Protein 6KVH (pdb70)

Secondary structure (DSSP, 8-state):
-EEEESSHHHHHHHGGG-SEEEEES-EEPTT--EEE-SPPTT-EEEEESEEEE----S---SEEE-EES-EEEEPTT-EEE--GGGT--S-GGGSSS-----EEEESEESEEEES-EEES-SS--EEEE-EEEEEES-EEE-TTHHHHT--S--SEEE-S-EEEEEES-EEE-SS-SEEESSEEEEEEES-EEESSS-EEEEEESSSS--EEEEEEEEEEEEESSSEEEEEEEETT---EEEEEEEEEEEEEEESSEEEEEEEEE-SS---SS--SSS-EEEE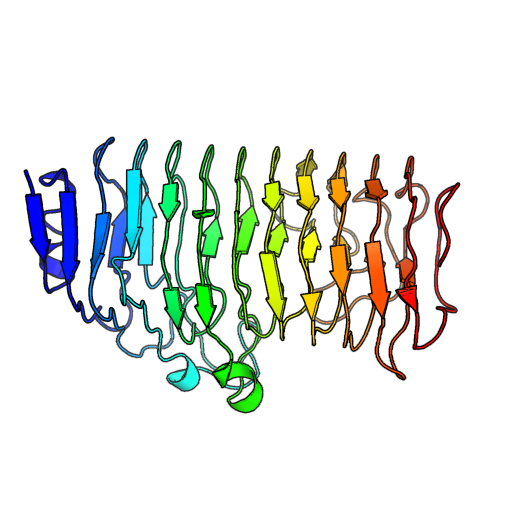EEEEEEEEE-TTSEEEEEE--TT-EEEEEEEEEEEESSB--S--BSPPTT---

B-factor: mean 20.12, std 10.07, range [12.17, 110.46]

Nearest PDB structures (foldseek):
  6kvh-assembly1_A  TM=1.003E+00  e=6.396E-57  Evansstolkia leycettana
  6kve-assembly1_A  TM=1.003E+00  e=1.594E-55  Evansstolkia leycettana
  7e56-assembly1_A  TM=1.003E+00  e=2.019E-55  Evansstolkia leycettana
  1czf-assembly1_A  TM=9.906E-01  e=2.151E-41  Aspergillus niger
  1nhc-assembly6_F  TM=9.957E-01  e=4.878E-40  Aspergillus niger

Structure (mmCIF, N/CA/C/O backbone):
data_6KVH
#
_entry.id   6KVH
#
_cell.length_a   44.361
_cell.length_b   68.562
_cell.length_c   88.276
_cell.angle_alpha   90.000
_cell.angle_beta   90.000
_cell.angle_gamma   90.000
#
_symmetry.space_group_name_H-M   'P 21 21 21'
#
loop_
_entity.id
_entity.type
_entity.pdbx_description
1 polymer endo-polygalacturonase
2 non-polymer 2-acetamido-2-deoxy-beta-D-glucopyranose
3 non-polymer alpha-D-mannopyranose
4 water water
#
loop_
_atom_site.group_PDB
_atom_site.id
_atom_site.type_symbol
_atom_site.label_atom_id
_atom_site.label_alt_id
_atom_site.label_comp_id
_atom_site.label_asym_id
_atom_site.label_entity_id
_atom_site.label_seq_id
_atom_site.pdbx_PDB_ins_code
_atom_site.Cartn_x
_atom_site.Cartn_y
_atom_site.Cartn_z
_atom_site.occupancy
_atom_site.B_iso_or_equiv
_atom_site.auth_seq_id
_atom_site.auth_comp_id
_atom_site.auth_asym_id
_atom_site.auth_atom_id
_atom_site.pdbx_PDB_model_num
ATOM 1 N N . ALA A 1 9 ? 28.43289 -10.95982 91.08512 1.000 35.23895 30 ALA A N 1
ATOM 2 C CA . ALA A 1 9 ? 28.98277 -12.30433 90.95030 1.000 34.11585 30 ALA A CA 1
ATOM 3 C C . ALA A 1 9 ? 30.48575 -12.32899 91.21954 1.000 31.99749 30 ALA A C 1
ATOM 4 O O . ALA A 1 9 ? 31.17943 -11.32155 91.05233 1.000 31.49882 30 ALA A O 1
ATOM 6 N N . SER A 1 10 ? 30.98207 -13.48916 91.63813 1.000 31.35175 31 SER A N 1
ATOM 7 C CA . SER A 1 10 ? 32.39455 -13.67765 91.93743 1.000 31.03060 31 SER A CA 1
ATOM 8 C C . SER A 1 10 ? 33.09345 -14.30482 90.73897 1.000 28.66784 31 SER A C 1
ATOM 9 O O . SER A 1 10 ? 32.55835 -15.21632 90.10065 1.000 29.61191 31 SER A O 1
ATOM 12 N N . CYS A 1 11 ? 34.29166 -13.81154 90.43565 1.000 25.05954 32 CYS A N 1
ATOM 13 C CA . CYS A 1 11 ? 35.06084 -14.30132 89.30169 1.000 23.83640 32 CYS A CA 1
ATOM 14 C C . CYS A 1 11 ? 36.51508 -14.44977 89.71774 1.000 21.91435 32 CYS A C 1
ATOM 15 O O . CYS A 1 11 ? 37.06588 -13.57270 90.38673 1.000 21.95337 32 CYS A O 1
ATOM 18 N N . THR A 1 12 ? 37.13405 -15.55391 89.30924 1.000 20.33802 33 THR A N 1
ATOM 19 C CA . THR A 1 12 ? 38.54680 -15.80073 89.55985 1.000 19.85408 33 THR A CA 1
ATOM 20 C C . THR A 1 12 ? 39.26716 -15.90279 88.22586 1.000 19.82455 33 THR A C 1
ATOM 21 O O . THR A 1 12 ? 38.83991 -16.64665 87.33859 1.000 22.13166 33 THR A O 1
ATOM 25 N N . PHE A 1 13 ? 40.35737 -15.16471 88.08900 1.000 17.47973 34 PHE A N 1
ATOM 26 C CA . PHE A 1 13 ? 41.10050 -15.09475 86.84385 1.000 16.96976 34 PHE A CA 1
ATOM 27 C C . PHE A 1 13 ? 42.53749 -15.51648 87.07406 1.000 17.88837 34 PHE A C 1
ATOM 28 O O . PHE A 1 13 ? 43.15690 -15.13208 88.06888 1.000 18.39418 34 PHE A O 1
ATOM 36 N N . THR A 1 14 ? 43.06044 -16.30538 86.13910 1.000 18.60068 35 THR A N 1
ATOM 37 C CA . THR A 1 14 ? 44.46866 -16.67300 86.12712 1.000 19.89254 35 THR A CA 1
ATOM 38 C C . THR A 1 14 ? 45.22374 -16.04071 84.96266 1.000 19.52743 35 THR A C 1
ATOM 39 O O . THR A 1 14 ? 46.40140 -16.35261 84.75585 1.000 20.10310 35 THR A O 1
ATOM 43 N N . ASP A 1 15 ? 44.57784 -15.15884 84.19904 1.000 18.21891 36 ASP A N 1
ATOM 44 C CA . ASP A 1 15 ? 45.25765 -14.40608 83.15632 1.000 18.87214 36 ASP A CA 1
ATOM 45 C C . ASP A 1 15 ? 44.67713 -12.99950 83.07958 1.000 17.69725 36 ASP A C 1
ATOM 46 O O . ASP A 1 15 ? 43.49992 -12.77204 83.37707 1.000 18.24502 36 ASP A O 1
ATOM 51 N N . ALA A 1 16 ? 45.52964 -12.05569 82.68208 1.000 17.41190 37 ALA A N 1
ATOM 52 C CA . ALA A 1 16 ? 45.14958 -10.64812 82.68462 1.000 17.95432 37 ALA A CA 1
ATOM 53 C C . ALA A 1 16 ? 44.07912 -10.34096 81.64510 1.000 17.21802 37 ALA A C 1
ATOM 54 O O . ALA A 1 16 ? 43.18628 -9.52949 81.90478 1.000 17.37779 37 ALA A O 1
ATOM 56 N N . ALA A 1 17 ? 44.15157 -10.96367 80.46223 1.000 16.79247 38 ALA A N 1
ATOM 57 C CA . ALA A 1 17 ? 43.20411 -10.62221 79.40214 1.000 16.53242 38 ALA A CA 1
ATOM 58 C C . ALA A 1 17 ? 41.77179 -10.93392 79.81809 1.000 15.74916 38 ALA A C 1
ATOM 59 O O . ALA A 1 17 ? 40.85714 -10.13457 79.57799 1.000 16.61050 38 ALA A O 1
ATOM 61 N N . SER A 1 18 ? 41.55979 -12.08622 80.45835 1.000 16.34904 39 SER A N 1
ATOM 62 C CA . SER A 1 18 ? 40.22055 -12.43634 80.91919 1.000 16.99048 39 SER A CA 1
ATOM 63 C C . SER A 1 18 ? 39.73853 -11.47586 81.99928 1.000 16.79756 39 SER A C 1
ATOM 64 O O . SER A 1 18 ? 38.57791 -11.04822 81.98990 1.000 17.34957 39 SER A O 1
ATOM 67 N N . ALA A 1 19 ? 40.61571 -11.12970 82.94383 1.000 16.38374 40 ALA A N 1
ATOM 68 C CA . ALA A 1 19 ? 40.23172 -10.19778 83.99947 1.000 16.93990 40 ALA A CA 1
ATOM 69 C C . ALA A 1 19 ? 39.82205 -8.85083 83.41759 1.000 17.14715 40 ALA A C 1
ATOM 70 O O . ALA A 1 19 ? 38.81486 -8.26524 83.82870 1.000 17.74223 40 ALA A O 1
ATOM 72 N N A MET A 1 20 ? 40.58407 -8.35272 82.44125 0.483 16.83531 41 MET A N 1
ATOM 73 N N B MET A 1 20 ? 40.58686 -8.34498 82.45254 0.517 16.77510 41 MET A N 1
ATOM 74 C CA A MET A 1 20 ? 40.29465 -7.04212 81.87011 0.483 17.91389 41 MET A CA 1
ATOM 75 C CA B MET A 1 20 ? 40.26633 -7.04325 81.88062 0.517 17.87043 41 MET A CA 1
ATOM 76 C C A MET A 1 20 ? 39.02726 -7.05356 81.02301 0.483 18.17252 41 MET A C 1
ATOM 77 C C B MET A 1 20 ? 38.96748 -7.08447 81.09203 0.517 18.09586 41 MET A C 1
ATOM 78 O O A MET A 1 20 ? 38.32075 -6.04106 80.95586 0.483 19.09090 41 MET A O 1
ATOM 79 O O B MET A 1 20 ? 38.18167 -6.13026 81.13050 0.517 19.36781 41 MET A O 1
ATOM 88 N N . ALA A 1 21 ? 38.72770 -8.17607 80.36509 1.000 17.68354 42 ALA A N 1
ATOM 89 C CA . ALA A 1 21 ? 37.51404 -8.26146 79.56323 1.000 18.39163 42 ALA A CA 1
ATOM 90 C C . ALA A 1 21 ? 36.26660 -8.32396 80.43209 1.000 18.28962 42 ALA A C 1
ATOM 91 O O . ALA A 1 21 ? 35.20638 -7.84498 80.01912 1.000 19.93283 42 ALA A O 1
ATOM 93 N N . SER A 1 22 ? 36.36816 -8.89698 81.63200 1.000 17.69733 43 SER A N 1
ATOM 94 C CA . SER A 1 22 ? 35.19522 -9.21513 82.43472 1.000 18.98482 43 SER A CA 1
ATOM 95 C C . SER A 1 22 ? 35.09425 -8.41183 83.72540 1.000 19.14315 43 SER A C 1
ATOM 96 O O . SER A 1 22 ? 34.15840 -8.62853 84.50019 1.000 20.14679 43 SER A O 1
ATOM 99 N N . LYS A 1 23 ? 35.99864 -7.45962 83.95655 1.000 17.42253 44 LYS A N 1
ATOM 100 C CA . LYS A 1 23 ? 36.06668 -6.81779 85.26773 1.000 17.64322 44 LYS A CA 1
ATOM 101 C C . LYS A 1 23 ? 34.76779 -6.10763 85.64541 1.000 18.75413 44 LYS A C 1
ATOM 102 O O . LYS A 1 23 ? 34.35991 -6.14436 86.81165 1.000 20.43873 44 LYS A O 1
ATOM 108 N N . THR A 1 24 ? 34.10246 -5.44881 84.69313 1.000 18.61414 45 THR A N 1
ATOM 109 C CA . THR A 1 24 ? 32.89576 -4.72380 85.08052 1.000 21.50273 45 THR A CA 1
ATOM 110 C C . THR A 1 24 ? 31.70162 -5.63827 85.31951 1.000 23.54461 45 THR A C 1
ATOM 111 O O . THR A 1 24 ? 30.70116 -5.18184 85.88239 1.000 26.68009 45 THR A O 1
ATOM 115 N N . ALA A 1 25 ? 31.78285 -6.90696 84.92622 1.000 23.25811 46 ALA A N 1
ATOM 116 C CA . ALA A 1 25 ? 30.70636 -7.86475 85.14580 1.000 24.18907 46 ALA A CA 1
ATOM 117 C C . ALA A 1 25 ? 30.85649 -8.64363 86.44745 1.000 24.16544 46 ALA A C 1
ATOM 118 O O . ALA A 1 25 ? 30.03187 -9.51797 86.73299 1.000 26.10610 46 ALA A O 1
ATOM 120 N N . CYS A 1 26 ? 31.87641 -8.34721 87.24174 1.000 22.13355 47 CYS A N 1
ATOM 121 C CA . CYS A 1 26 ? 32.16554 -9.06739 88.47183 1.000 21.97216 47 CYS A CA 1
ATOM 122 C C . CYS A 1 26 ? 32.16813 -8.08791 89.63073 1.000 21.32736 47 CYS A C 1
ATOM 123 O O . CYS A 1 26 ? 32.74760 -7.00287 89.52992 1.000 24.41979 47 CYS A O 1
ATOM 126 N N . SER A 1 27 ? 31.53064 -8.47505 90.73323 1.000 17.88091 48 SER A N 1
ATOM 127 C CA . SER A 1 27 ? 31.56956 -7.65677 91.93644 1.000 17.28094 48 SER A CA 1
ATOM 128 C C . SER A 1 27 ? 32.64821 -8.09648 92.91604 1.000 16.25957 48 SER A C 1
ATOM 129 O O . SER A 1 27 ? 33.01680 -7.31818 93.80212 1.000 16.74914 48 SER A O 1
ATOM 132 N N . THR A 1 28 ? 33.15785 -9.31956 92.77898 1.000 16.48516 49 THR A N 1
ATOM 133 C CA . THR A 1 28 ? 34.37146 -9.75027 93.45930 1.000 17.28510 49 THR A CA 1
ATOM 134 C C . THR A 1 28 ? 35.28686 -10.34397 92.40330 1.000 16.31861 49 THR A C 1
ATOM 135 O O . THR A 1 28 ? 34.87619 -11.23308 91.64915 1.000 18.46822 49 THR A O 1
ATOM 139 N N . ILE A 1 29 ? 36.50500 -9.82270 92.32365 1.000 15.70092 50 ILE A N 1
ATOM 140 C CA . ILE A 1 29 ? 37.48341 -10.21856 91.32153 1.000 15.77752 50 ILE A CA 1
ATOM 141 C C . ILE A 1 29 ? 38.67773 -10.77993 92.06910 1.000 16.07925 50 ILE A C 1
ATOM 142 O O . ILE A 1 29 ? 39.32014 -10.05596 92.83694 1.000 16.84457 50 ILE A O 1
ATOM 147 N N . THR A 1 30 ? 38.98404 -12.05323 91.84452 1.000 15.88071 51 THR A N 1
ATOM 148 C CA . THR A 1 30 ? 40.16598 -12.67672 92.42067 1.000 16.25193 51 THR A CA 1
ATOM 149 C C . THR A 1 30 ? 41.19496 -12.88750 91.31979 1.000 16.05358 51 THR A C 1
ATOM 150 O O . THR A 1 30 ? 40.87471 -13.45288 90.26695 1.000 17.11203 51 THR A O 1
ATOM 154 N N . LEU A 1 31 ? 42.41503 -12.40570 91.55641 1.000 15.90364 52 LEU A N 1
ATOM 155 C CA . LEU A 1 31 ? 43.50215 -12.44383 90.58200 1.000 16.13105 52 LEU A CA 1
ATOM 156 C C . LEU A 1 31 ? 44.53490 -13.42522 91.11606 1.000 15.70216 52 LEU A C 1
ATOM 157 O O . LEU A 1 31 ? 45.27338 -13.10432 92.05042 1.000 16.25324 52 LEU A O 1
ATOM 162 N N . ASN A 1 32 ? 44.58797 -14.62101 90.53427 1.000 16.85229 53 ASN A N 1
ATOM 163 C CA . ASN A 1 32 ? 45.37865 -15.71648 91.08558 1.000 18.35097 53 ASN A CA 1
ATOM 164 C C . ASN A 1 32 ? 46.58390 -16.01886 90.19902 1.000 16.76817 53 ASN A C 1
ATOM 165 O O . ASN A 1 32 ? 46.43537 -16.54513 89.08790 1.000 17.15516 53 ASN A O 1
ATOM 170 N N . ASN A 1 33 ? 47.77801 -15.71296 90.70819 1.000 17.34323 54 ASN A N 1
ATOM 171 C CA . ASN A 1 33 ? 49.03016 -16.10763 90.06130 1.000 16.86961 54 ASN A CA 1
ATOM 172 C C . ASN A 1 33 ? 49.14279 -15.58184 88.63233 1.000 16.93149 54 ASN A C 1
ATOM 173 O O . ASN A 1 33 ? 49.66340 -16.26446 87.75090 1.000 19.41801 54 ASN A O 1
ATOM 178 N N . ILE A 1 34 ? 48.67491 -14.36242 88.38995 1.000 15.94905 55 ILE A N 1
ATOM 179 C CA . ILE A 1 34 ? 48.65215 -13.83856 87.02849 1.000 15.91646 55 ILE A CA 1
ATOM 180 C C . ILE A 1 34 ? 50.05092 -13.41635 86.59981 1.000 16.25257 55 ILE A C 1
ATOM 181 O O . ILE A 1 34 ? 50.75616 -12.71377 87.33387 1.000 16.33012 55 ILE A O 1
ATOM 186 N N . ALA A 1 35 ? 50.44588 -13.84087 85.39762 1.000 15.92478 56 ALA A N 1
ATOM 187 C CA . ALA A 1 35 ? 51.64050 -13.34517 84.71863 1.000 16.75032 56 ALA A CA 1
ATOM 188 C C . ALA A 1 35 ? 51.19653 -12.25036 83.75179 1.000 16.32987 56 ALA A C 1
ATOM 189 O O . ALA A 1 35 ? 50.55444 -12.53573 82.73506 1.000 17.85764 56 ALA A O 1
ATOM 191 N N . VAL A 1 36 ? 51.52333 -11.00491 84.07165 1.000 15.06491 57 VAL A N 1
ATOM 192 C CA . VAL A 1 36 ? 51.05695 -9.86134 83.28559 1.000 14.92288 57 VAL A CA 1
ATOM 193 C C . VAL A 1 36 ? 51.97679 -9.68517 82.07852 1.000 15.58312 57 VAL A C 1
ATOM 194 O O . VAL A 1 36 ? 53.20363 -9.61471 82.25024 1.000 16.48524 57 VAL A O 1
ATOM 198 N N . PRO A 1 37 ? 51.44240 -9.62007 80.85799 1.000 15.20844 58 PRO A N 1
ATOM 199 C CA . PRO A 1 37 ? 52.31411 -9.53985 79.67786 1.000 15.65872 58 PRO A CA 1
ATOM 200 C C . PRO A 1 37 ? 53.25538 -8.34319 79.72370 1.000 15.67005 58 PRO A C 1
ATOM 201 O O . PRO A 1 37 ? 52.89103 -7.25026 80.16359 1.000 15.17086 58 PRO A O 1
ATOM 205 N N . ALA A 1 38 ? 54.47258 -8.56288 79.23026 1.000 15.73178 59 ALA A N 1
ATOM 206 C CA . ALA A 1 38 ? 55.48377 -7.51737 79.16094 1.000 15.95846 59 ALA A CA 1
ATOM 207 C C . ALA A 1 38 ? 54.94541 -6.28077 78.45934 1.000 16.18270 59 ALA A C 1
ATOM 208 O O . ALA A 1 38 ? 54.27549 -6.36938 77.42592 1.000 16.43667 59 ALA A O 1
ATOM 210 N N . GLY A 1 39 ? 55.25402 -5.11633 79.02544 1.000 15.68925 60 GLY A N 1
ATOM 211 C CA . GLY A 1 39 ? 54.87878 -3.86753 78.40403 1.000 16.27815 60 GLY A CA 1
ATOM 212 C C . GLY A 1 39 ? 53.42097 -3.50892 78.53719 1.000 16.49850 60 GLY A C 1
ATOM 213 O O . GLY A 1 39 ? 52.97891 -2.56144 77.88008 1.000 18.50111 60 GLY A O 1
ATOM 214 N N . THR A 1 40 ? 52.65524 -4.23596 79.35294 1.000 15.94006 61 THR A N 1
ATOM 215 C CA . THR A 1 40 ? 51.24059 -3.95329 79.54258 1.000 15.83704 61 THR A CA 1
ATOM 216 C C . THR A 1 40 ? 50.92006 -3.72938 81.01325 1.000 14.71432 61 THR A C 1
ATOM 217 O O . THR A 1 40 ? 51.61338 -4.20904 81.91580 1.000 14.95862 61 THR A O 1
ATOM 221 N N . THR A 1 41 ? 49.84456 -2.98202 81.23062 1.000 14.74654 62 THR A N 1
ATOM 222 C CA . THR A 1 41 ? 49.29103 -2.74866 82.55248 1.000 14.77338 62 THR A CA 1
ATOM 223 C C . THR A 1 41 ? 48.26700 -3.82795 82.86730 1.000 14.75002 62 THR A C 1
ATOM 224 O O . THR A 1 41 ? 47.42536 -4.16350 82.02593 1.000 15.22288 62 THR A O 1
ATOM 228 N N . LEU A 1 42 ? 48.33557 -4.36756 84.08734 1.000 14.06545 63 LEU A N 1
ATOM 229 C CA . LEU A 1 42 ? 47.20168 -5.09972 84.63299 1.000 14.68646 63 LEU A CA 1
ATOM 230 C C . LEU A 1 42 ? 46.13178 -4.05945 84.93639 1.000 14.45956 63 LEU A C 1
ATOM 231 O O . LEU A 1 42 ? 46.14124 -3.42228 86.00124 1.000 14.60346 63 LEU A O 1
ATOM 236 N N . ASP A 1 43 ? 45.24521 -3.83715 83.97063 1.000 15.09780 64 ASP A N 1
ATOM 237 C CA . ASP A 1 43 ? 44.37828 -2.66158 83.94542 1.000 15.85904 64 ASP A CA 1
ATOM 238 C C . ASP A 1 43 ? 43.04965 -3.00259 84.60062 1.000 15.01941 64 ASP A C 1
ATOM 239 O O . ASP A 1 43 ? 42.14909 -3.56651 83.96894 1.000 16.42910 64 ASP A O 1
ATOM 244 N N . LEU A 1 44 ? 42.93612 -2.64024 85.87171 1.000 14.72767 65 LEU A N 1
ATOM 245 C CA . LEU A 1 44 ? 41.71783 -2.78447 86.65332 1.000 15.75559 65 LEU A CA 1
ATOM 246 C C . LEU A 1 44 ? 41.10634 -1.41424 86.92687 1.000 15.23666 65 LEU A C 1
ATOM 247 O O . LEU A 1 44 ? 40.55586 -1.15729 87.99908 1.000 14.97578 65 LEU A O 1
ATOM 252 N N . THR A 1 45 ? 41.22578 -0.50851 85.95839 1.000 15.08305 66 THR A N 1
ATOM 253 C CA . THR A 1 45 ? 40.55213 0.77267 86.06678 1.000 15.38228 66 THR A CA 1
ATOM 254 C C . THR A 1 45 ? 39.09839 0.63642 85.63514 1.000 14.84786 66 THR A C 1
ATOM 255 O O . THR A 1 45 ? 38.70808 -0.31148 84.94802 1.000 15.07054 66 THR A O 1
ATOM 259 N N . GLY A 1 46 ? 38.28974 1.60649 86.04508 1.000 15.29353 67 GLY A N 1
ATOM 260 C CA . GLY A 1 46 ? 36.91198 1.63957 85.60001 1.000 15.19561 67 GLY A CA 1
ATOM 261 C C . GLY A 1 46 ? 36.02792 0.59840 86.23709 1.000 15.11225 67 GLY A C 1
ATOM 262 O O . GLY A 1 46 ? 35.03597 0.18494 85.62967 1.000 16.76710 67 GLY A O 1
ATOM 263 N N . LEU A 1 47 ? 36.35064 0.16546 87.45246 1.000 15.26778 68 LEU A N 1
ATOM 264 C CA . LEU A 1 47 ? 35.54990 -0.85862 88.10600 1.000 15.30361 68 LEU A CA 1
ATOM 265 C C . LEU A 1 47 ? 34.18989 -0.30477 88.50860 1.000 16.32102 68 LEU A C 1
ATOM 266 O O . LEU A 1 47 ? 34.02155 0.89244 88.75037 1.000 17.19106 68 LEU A O 1
ATOM 271 N N . THR A 1 48 ? 33.21351 -1.19724 88.58255 1.000 16.10002 69 THR A N 1
ATOM 272 C CA . THR A 1 48 ? 31.90137 -0.82459 89.08828 1.000 16.44253 69 THR A CA 1
ATOM 273 C C . THR A 1 48 ? 31.98544 -0.56258 90.58409 1.000 15.94382 69 THR A C 1
ATOM 274 O O . THR A 1 48 ? 32.64689 -1.29760 91.32368 1.000 15.77666 69 THR A O 1
ATOM 278 N N A SER A 1 49 ? 31.31903 0.49604 91.02900 0.616 16.64394 70 SER A N 1
ATOM 279 N N B SER A 1 49 ? 31.31542 0.49844 91.03235 0.384 16.30739 70 SER A N 1
ATOM 280 C CA A SER A 1 49 ? 31.38246 0.86596 92.43219 0.616 17.11821 70 SER A CA 1
ATOM 281 C CA B SER A 1 49 ? 31.36489 0.86730 92.43935 0.384 16.56312 70 SER A CA 1
ATOM 282 C C A SER A 1 49 ? 30.95483 -0.30259 93.31112 0.616 16.89516 70 SER A C 1
ATOM 283 C C B SER A 1 49 ? 30.95180 -0.30877 93.31344 0.384 16.61177 70 SER A C 1
ATOM 284 O O A SER A 1 49 ? 30.00048 -1.02045 93.00060 0.616 17.28999 70 SER A O 1
ATOM 285 O O B SER A 1 49 ? 29.99776 -1.02837 93.00705 0.384 16.98906 70 SER A O 1
ATOM 290 N N . GLY A 1 50 ? 31.69490 -0.51423 94.39854 1.000 16.56074 71 GLY A N 1
ATOM 291 C CA . GLY A 1 50 ? 31.43513 -1.60468 95.31251 1.000 16.26560 71 GLY A CA 1
ATOM 292 C C . GLY A 1 50 ? 32.29908 -2.83353 95.10572 1.000 15.66033 71 GLY A C 1
ATOM 293 O O . GLY A 1 50 ? 32.29777 -3.72042 95.96989 1.000 16.69482 71 GLY A O 1
ATOM 294 N N . THR A 1 51 ? 33.03522 -2.90864 93.99680 1.000 15.04016 72 THR A N 1
ATOM 295 C CA . THR A 1 51 ? 33.78813 -4.10841 93.65362 1.000 15.05770 72 THR A CA 1
ATOM 296 C C . THR A 1 51 ? 34.92292 -4.36086 94.63945 1.000 14.56926 72 THR A C 1
ATOM 297 O O . THR A 1 51 ? 35.58556 -3.43176 95.10852 1.000 15.30434 72 THR A O 1
ATOM 301 N N . ARG A 1 52 ? 35.14252 -5.63659 94.94534 1.000 14.71877 73 ARG A N 1
ATOM 302 C CA A ARG A 1 52 ? 36.26234 -6.08286 95.76027 0.598 14.96496 73 ARG A CA 1
ATOM 303 C CA B ARG A 1 52 ? 36.25724 -6.09052 95.76316 0.402 14.90071 73 ARG A CA 1
ATOM 304 C C . ARG A 1 52 ? 37.24818 -6.81540 94.86147 1.000 14.78521 73 ARG A C 1
ATOM 305 O O . ARG A 1 52 ? 36.84680 -7.64685 94.04276 1.000 15.99598 73 ARG A O 1
ATOM 320 N N . VAL A 1 53 ? 38.53056 -6.48682 94.99883 1.000 14.49660 74 VAL A N 1
ATOM 321 C CA . VAL A 1 53 ? 39.60965 -7.07442 94.20859 1.000 14.52775 74 VAL A CA 1
ATOM 322 C C . VAL A 1 53 ? 40.57128 -7.76368 95.16827 1.000 14.26925 74 VAL A C 1
ATOM 323 O O . VAL A 1 53 ? 41.04633 -7.13687 96.12124 1.000 15.48023 74 VAL A O 1
ATOM 327 N N . ILE A 1 54 ? 40.85133 -9.04679 94.92972 1.000 14.43477 75 ILE A N 1
ATOM 328 C CA . ILE A 1 54 ? 41.72000 -9.84466 95.79543 1.000 14.50243 75 ILE A CA 1
ATOM 329 C C . ILE A 1 54 ? 42.89180 -10.35599 94.97000 1.000 14.48680 75 ILE A C 1
ATOM 330 O O . ILE A 1 54 ? 42.69183 -11.05367 93.96892 1.000 15.54130 75 ILE A O 1
ATOM 335 N N . PHE A 1 55 ? 44.10880 -10.02351 95.39342 1.000 13.92473 76 PHE A N 1
ATOM 336 C CA . PHE A 1 55 ? 45.31772 -10.59098 94.81147 1.000 14.47719 76 PHE A CA 1
ATOM 337 C C . PHE A 1 55 ? 45.70295 -11.83855 95.59269 1.000 14.44814 76 PHE A C 1
ATOM 338 O O . PHE A 1 55 ? 45.83360 -11.79502 96.82068 1.000 15.65636 76 PHE A O 1
ATOM 346 N N . GLU A 1 56 ? 45.88915 -12.94204 94.87443 1.000 14.98687 77 GLU A N 1
ATOM 347 C CA . GLU A 1 56 ? 46.26650 -14.22021 95.45700 1.000 16.55474 77 GLU A CA 1
ATOM 348 C C . GLU A 1 56 ? 47.53070 -14.72698 94.78207 1.000 15.41658 77 GLU A C 1
ATOM 349 O O . GLU A 1 56 ? 47.77945 -14.44344 93.60677 1.000 15.66127 77 GLU A O 1
ATOM 355 N N . GLY A 1 57 ? 48.31652 -15.49779 95.52832 1.000 15.92912 78 GLY A N 1
ATOM 356 C CA . GLY A 1 57 ? 49.51666 -16.05850 94.94293 1.000 15.69083 78 GLY A CA 1
ATOM 357 C C . GLY A 1 57 ? 50.52142 -14.97775 94.59684 1.000 15.41174 78 GLY A C 1
ATOM 358 O O . GLY A 1 57 ? 50.61603 -13.93177 95.25088 1.000 16.02082 78 GLY A O 1
ATOM 359 N N . THR A 1 58 ? 51.28600 -15.23262 93.54007 1.000 15.54358 79 THR A N 1
ATOM 360 C CA . THR A 1 58 ? 52.33866 -14.33022 93.09557 1.000 16.26808 79 THR A CA 1
ATOM 361 C C . THR A 1 58 ? 51.96235 -13.76820 91.73147 1.000 15.43717 79 THR A C 1
ATOM 362 O O . THR A 1 58 ? 51.81402 -14.52298 90.76248 1.000 16.37430 79 THR A O 1
ATOM 366 N N . THR A 1 59 ? 51.79141 -12.45171 91.66578 1.000 14.71409 80 THR A N 1
ATOM 367 C CA . THR A 1 59 ? 51.59949 -11.75887 90.39997 1.000 14.51480 80 THR A CA 1
ATOM 368 C C . THR A 1 59 ? 52.97751 -11.39933 89.86337 1.000 14.57625 80 THR A C 1
ATOM 369 O O . THR A 1 59 ? 53.81624 -10.88053 90.60536 1.000 15.29746 80 THR A O 1
ATOM 373 N N . THR A 1 60 ? 53.22226 -11.70175 88.59074 1.000 14.21712 81 THR A N 1
ATOM 374 C CA . THR A 1 60 ? 54.50492 -11.40578 87.96379 1.000 14.78079 81 THR A CA 1
ATOM 375 C C . THR A 1 60 ? 54.26882 -10.58896 86.69998 1.000 14.11772 81 THR A C 1
ATOM 376 O O . THR A 1 60 ? 53.13349 -10.41950 86.25095 1.000 14.76057 81 THR A O 1
ATOM 380 N N . PHE A 1 61 ? 55.36218 -10.09339 86.11901 1.000 14.10335 82 PHE A N 1
ATOM 381 C CA . PHE A 1 61 ? 55.29323 -9.14323 85.01522 1.000 13.84895 82 PHE A CA 1
ATOM 382 C C . PHE A 1 61 ? 56.40332 -9.43063 84.01995 1.000 14.43002 82 PHE A C 1
ATOM 383 O O . PHE A 1 61 ? 57.55084 -9.66567 84.41249 1.000 15.37307 82 PHE A O 1
ATOM 391 N N . GLY A 1 62 ? 56.06437 -9.39704 82.73400 1.000 15.21789 83 GLY A N 1
ATOM 392 C CA . GLY A 1 62 ? 57.06652 -9.60113 81.70828 1.000 15.12134 83 GLY A CA 1
ATOM 393 C C . GLY A 1 62 ? 58.03749 -8.43965 81.60727 1.000 15.49722 83 GLY A C 1
ATOM 394 O O . GLY A 1 62 ? 57.75670 -7.31378 82.00828 1.000 15.44509 83 GLY A O 1
ATOM 395 N N . TYR A 1 63 ? 59.20743 -8.71423 81.04040 1.000 15.50290 84 TYR A N 1
ATOM 396 C CA . TYR A 1 63 ? 60.25274 -7.70485 80.94563 1.000 15.45171 84 TYR A CA 1
ATOM 397 C C . TYR A 1 63 ? 60.12119 -6.86351 79.68068 1.000 16.07409 84 TYR A C 1
ATOM 398 O O . TYR A 1 63 ? 60.04863 -7.39947 78.56981 1.000 17.46451 84 TYR A O 1
ATOM 407 N N . GLN A 1 64 ? 60.14108 -5.54430 79.85280 1.000 16.23928 85 GLN A N 1
ATOM 408 C CA . GLN A 1 64 ? 60.19740 -4.59993 78.74769 1.000 16.58385 85 GLN A CA 1
ATOM 409 C C . GLN A 1 64 ? 60.62071 -3.25927 79.31900 1.000 15.57864 85 GLN A C 1
ATOM 410 O O . GLN A 1 64 ? 60.27661 -2.92975 80.45569 1.000 15.09198 85 GLN A O 1
ATOM 416 N N . GLU A 1 65 ? 61.37116 -2.49078 78.53408 1.000 16.57798 86 GLU A N 1
ATOM 417 C CA . GLU A 1 65 ? 61.71265 -1.12858 78.93044 1.000 16.67056 86 GLU A CA 1
ATOM 418 C C . GLU A 1 65 ? 60.54267 -0.22603 78.56582 1.000 16.39491 86 GLU A C 1
ATOM 419 O O . GLU A 1 65 ? 60.29510 0.02894 77.38241 1.000 19.61707 86 GLU A O 1
ATOM 425 N N . TRP A 1 66 ? 59.81438 0.24120 79.57310 1.000 15.37443 87 TRP A N 1
ATOM 426 C CA . TRP A 1 66 ? 58.67707 1.12975 79.37398 1.000 15.35814 87 TRP A CA 1
ATOM 427 C C . TRP A 1 66 ? 58.37841 1.78178 80.71580 1.000 14.96674 87 TRP A C 1
ATOM 428 O O . TRP A 1 66 ? 58.94557 1.40924 81.74285 1.000 15.34668 87 TRP A O 1
ATOM 439 N N A SER A 1 67 ? 57.46555 2.75057 80.69730 0.848 15.67495 88 SER A N 1
ATOM 440 N N B SER A 1 67 ? 57.47005 2.75568 80.70363 0.152 15.14577 88 SER A N 1
ATOM 441 C CA A SER A 1 67 ? 57.24652 3.59996 81.85968 0.848 15.71389 88 SER A CA 1
ATOM 442 C CA B SER A 1 67 ? 57.24808 3.60383 81.86943 0.152 15.26744 88 SER A CA 1
ATOM 443 C C A SER A 1 67 ? 56.14177 3.11379 82.79439 0.848 14.67235 88 SER A C 1
ATOM 444 C C B SER A 1 67 ? 56.10124 3.14992 82.76929 0.152 14.87833 88 SER A C 1
ATOM 445 O O A SER A 1 67 ? 55.98607 3.67931 83.88455 0.848 14.82095 88 SER A O 1
ATOM 446 O O B SER A 1 67 ? 55.86296 3.78359 83.80278 0.152 14.88986 88 SER A O 1
ATOM 451 N N . GLY A 1 68 ? 55.39091 2.07963 82.41824 1.000 14.59594 89 GLY A N 1
ATOM 452 C CA . GLY A 1 68 ? 54.32726 1.57656 83.25799 1.000 14.84588 89 GLY A CA 1
ATOM 453 C C . GLY A 1 68 ? 53.04212 2.36944 83.10796 1.000 14.66527 89 GLY A C 1
ATOM 454 O O . GLY A 1 68 ? 52.90371 3.20471 82.20780 1.000 15.99777 89 GLY A O 1
ATOM 455 N N . PRO A 1 69 ? 52.07355 2.14450 84.00709 1.000 13.88133 90 PRO A N 1
ATOM 456 C CA . PRO A 1 69 ? 52.18739 1.34798 85.23292 1.000 14.30702 90 PRO A CA 1
ATOM 457 C C . PRO A 1 69 ? 52.01334 -0.14913 85.02034 1.000 13.89506 90 PRO A C 1
ATOM 458 O O . PRO A 1 69 ? 51.30257 -0.58597 84.12115 1.000 13.81289 90 PRO A O 1
ATOM 462 N N . LEU A 1 70 ? 52.62853 -0.93342 85.90525 1.000 13.52356 91 LEU A N 1
ATOM 463 C CA . LEU A 1 70 ? 52.43116 -2.38019 85.88742 1.000 13.34136 91 LEU A CA 1
ATOM 464 C C . LEU A 1 70 ? 51.01291 -2.76106 86.29681 1.000 12.95378 91 LEU A C 1
ATOM 465 O O . LEU A 1 70 ? 50.46259 -3.74151 85.78892 1.000 13.68348 91 LEU A O 1
ATOM 470 N N . VAL A 1 71 ? 50.42495 -2.01794 87.23516 1.000 12.72166 92 VAL A N 1
ATOM 471 C CA . VAL A 1 71 ? 49.09257 -2.28302 87.77122 1.000 13.20288 92 VAL A CA 1
ATOM 472 C C . VAL A 1 71 ? 48.38322 -0.94596 87.91805 1.000 12.93429 92 VAL A C 1
ATOM 473 O O . VAL A 1 71 ? 48.99560 0.04666 88.31950 1.000 12.88677 92 VAL A O 1
ATOM 477 N N . SER A 1 72 ? 47.09004 -0.91257 87.61403 1.000 12.85590 93 SER A N 1
ATOM 478 C CA . SER A 1 72 ? 46.31802 0.30619 87.81594 1.000 13.30472 93 SER A CA 1
ATOM 479 C C . SER A 1 72 ? 44.89946 -0.06380 88.21412 1.000 13.16165 93 SER A C 1
ATOM 480 O O . SER A 1 72 ? 44.29634 -0.94126 87.59371 1.000 13.79012 93 SER A O 1
ATOM 483 N N . ILE A 1 73 ? 44.37992 0.57498 89.26490 1.000 13.00310 94 ILE A N 1
ATOM 484 C CA . ILE A 1 73 ? 43.03313 0.30463 89.75764 1.000 13.60041 94 ILE A CA 1
ATOM 485 C C . ILE A 1 73 ? 42.33193 1.64218 89.95301 1.000 13.58352 94 ILE A C 1
ATOM 486 O O . ILE A 1 73 ? 42.93184 2.59168 90.46702 1.000 13.73384 94 ILE A O 1
ATOM 491 N N . SER A 1 74 ? 41.06778 1.72375 89.53799 1.000 13.60501 95 SER A N 1
ATOM 492 C CA . SER A 1 74 ? 40.30170 2.94166 89.75867 1.000 14.00856 95 SER A CA 1
ATOM 493 C C . SER A 1 74 ? 38.83314 2.58531 89.89521 1.000 13.84522 95 SER A C 1
ATOM 494 O O . SER A 1 74 ? 38.38749 1.51367 89.47017 1.000 14.79543 95 SER A O 1
ATOM 497 N N . GLY A 1 75 ? 38.08324 3.51537 90.47461 1.000 14.22962 96 GLY A N 1
ATOM 498 C CA . GLY A 1 75 ? 36.67409 3.33687 90.73527 1.000 14.74010 96 GLY A CA 1
ATOM 499 C C . GLY A 1 75 ? 36.33252 3.94647 92.07406 1.000 14.96877 96 GLY A C 1
ATOM 500 O O . GLY A 1 75 ? 37.21124 4.45742 92.77397 1.000 15.45139 96 GLY A O 1
ATOM 501 N N . THR A 1 76 ? 35.05978 3.89864 92.43861 1.000 15.49650 97 THR A N 1
ATOM 502 C CA . THR A 1 76 ? 34.58177 4.43632 93.69976 1.000 16.40764 97 THR A CA 1
ATOM 503 C C . THR A 1 76 ? 34.12697 3.27663 94.57217 1.000 15.11138 97 THR A C 1
ATOM 504 O O . THR A 1 76 ? 33.54571 2.30620 94.07747 1.000 15.49617 97 THR A O 1
ATOM 508 N N A ASP A 1 77 ? 34.40425 3.37009 95.87296 0.362 15.94767 98 ASP A N 1
ATOM 509 N N B ASP A 1 77 ? 34.41584 3.36878 95.86715 0.638 14.98344 98 ASP A N 1
ATOM 510 C CA A ASP A 1 77 ? 33.99178 2.34334 96.83349 0.362 16.96415 98 ASP A CA 1
ATOM 511 C CA B ASP A 1 77 ? 33.99703 2.34369 96.81685 0.638 15.55892 98 ASP A CA 1
ATOM 512 C C A ASP A 1 77 ? 34.56986 0.97345 96.48303 0.362 16.30113 98 ASP A C 1
ATOM 513 C C B ASP A 1 77 ? 34.55712 0.97570 96.42857 0.638 15.76851 98 ASP A C 1
ATOM 514 O O A ASP A 1 77 ? 33.87730 -0.04370 96.53803 0.362 16.57902 98 ASP A O 1
ATOM 515 O O B ASP A 1 77 ? 33.84352 -0.02659 96.38559 0.638 16.12111 98 ASP A O 1
ATOM 524 N N . ILE A 1 78 ? 35.85150 0.94843 96.12075 1.000 14.85825 99 ILE A N 1
ATOM 525 C CA . ILE A 1 78 ? 36.55433 -0.27821 95.75577 1.000 14.60174 99 ILE A CA 1
ATOM 526 C C . ILE A 1 78 ? 37.33169 -0.77319 96.96556 1.000 14.37219 99 ILE A C 1
ATOM 527 O O . ILE A 1 78 ? 37.96060 0.01460 97.67379 1.000 15.36720 99 ILE A O 1
ATOM 532 N N . THR A 1 79 ? 37.29459 -2.07462 97.21028 1.000 15.03794 100 THR A N 1
ATOM 533 C CA . THR A 1 79 ? 38.06742 -2.68740 98.28670 1.000 15.23563 100 THR A CA 1
ATOM 534 C C . THR A 1 79 ? 39.12053 -3.58525 97.64834 1.000 15.15009 100 THR A C 1
ATOM 535 O O . THR A 1 79 ? 38.77739 -4.59981 97.04009 1.000 16.36135 100 THR A O 1
ATOM 539 N N . VAL A 1 80 ? 40.39608 -3.22095 97.78010 1.000 14.66382 101 VAL A N 1
ATOM 540 C CA . VAL A 1 80 ? 41.50321 -4.00337 97.23711 1.000 14.69741 101 VAL A CA 1
ATOM 541 C C . VAL A 1 80 ? 42.20985 -4.69927 98.39047 1.000 14.26368 101 VAL A C 1
ATOM 542 O O . VAL A 1 80 ? 42.53595 -4.06362 99.40089 1.000 15.03068 101 VAL A O 1
ATOM 546 N N . GLN A 1 81 ? 42.46151 -5.99697 98.23395 1.000 13.90350 102 GLN A N 1
ATOM 547 C CA . GLN A 1 81 ? 43.05422 -6.79168 99.29533 1.000 15.39509 102 GLN A CA 1
ATOM 548 C C . GLN A 1 81 ? 44.12463 -7.71176 98.74096 1.000 15.19057 102 GLN A C 1
ATOM 549 O O . GLN A 1 81 ? 43.99408 -8.24283 97.63608 1.000 16.82159 102 GLN A O 1
ATOM 555 N N . GLY A 1 82 ? 45.17661 -7.91660 99.53451 1.000 15.06706 103 GLY A N 1
ATOM 556 C CA . GLY A 1 82 ? 46.11108 -8.98510 99.30142 1.000 15.39399 103 GLY A CA 1
ATOM 557 C C . GLY A 1 82 ? 45.77008 -10.14385 100.21702 1.000 16.29001 103 GLY A C 1
ATOM 558 O O . GLY A 1 82 ? 45.68278 -9.97643 101.43505 1.000 17.71350 103 GLY A O 1
ATOM 559 N N . ALA A 1 83 ? 45.54907 -11.30639 99.62097 1.000 16.02227 104 ALA A N 1
ATOM 560 C CA . ALA A 1 83 ? 45.33475 -12.49835 100.41745 1.000 17.40063 104 ALA A CA 1
ATOM 561 C C . ALA A 1 83 ? 46.60587 -12.84306 101.18319 1.000 17.16736 104 ALA A C 1
ATOM 562 O O . ALA A 1 83 ? 47.71071 -12.42845 100.82900 1.000 16.00096 104 ALA A O 1
ATOM 564 N N . SER A 1 84 ? 46.43962 -13.60634 102.25728 1.000 19.60177 105 SER A N 1
ATOM 565 C CA A SER A 1 84 ? 47.58310 -14.04058 103.04604 0.530 20.93672 105 SER A CA 1
ATOM 566 C CA B SER A 1 84 ? 47.58280 -14.04401 103.04699 0.296 20.35968 105 SER A CA 1
ATOM 567 C CA C SER A 1 84 ? 47.58500 -14.03833 103.04544 0.174 20.39470 105 SER A CA 1
ATOM 568 C C . SER A 1 84 ? 48.60694 -14.72739 102.15071 1.000 20.63080 105 SER A C 1
ATOM 569 O O . SER A 1 84 ? 48.26683 -15.61277 101.36156 1.000 21.99267 105 SER A O 1
ATOM 576 N N . GLY A 1 85 ? 49.86287 -14.29831 102.26432 1.000 20.45959 106 GLY A N 1
ATOM 577 C CA . GLY A 1 85 ? 50.94490 -14.86048 101.48043 1.000 20.34709 106 GLY A CA 1
ATOM 578 C C . GLY A 1 85 ? 51.05604 -14.34825 100.06094 1.000 18.41766 106 GLY A C 1
ATOM 579 O O . GLY A 1 85 ? 51.97587 -14.76034 99.34145 1.000 19.49315 106 GLY A O 1
ATOM 580 N N . SER A 1 86 ? 50.16426 -13.46258 99.63074 1.000 15.92390 107 SER A N 1
ATOM 581 C CA . SER A 1 86 ? 50.21826 -12.95898 98.26919 1.000 15.54049 107 SER A CA 1
ATOM 582 C C . SER A 1 86 ? 51.34792 -11.94945 98.10999 1.000 14.61382 107 SER A C 1
ATOM 583 O O . SER A 1 86 ? 51.74249 -11.26223 99.05863 1.000 15.30504 107 SER A O 1
ATOM 586 N N . VAL A 1 87 ? 51.86807 -11.85955 96.88797 1.000 14.23527 108 VAL A N 1
ATOM 587 C CA A VAL A 1 87 ? 52.90805 -10.89171 96.57579 0.442 14.47825 108 VAL A CA 1
ATOM 588 C CA B VAL A 1 87 ? 52.96260 -10.94810 96.55220 0.558 14.81697 108 VAL A CA 1
ATOM 589 C C . VAL A 1 87 ? 52.74735 -10.45885 95.12811 1.000 13.92177 108 VAL A C 1
ATOM 590 O O . VAL A 1 87 ? 52.35816 -11.24137 94.25390 1.000 14.89541 108 VAL A O 1
ATOM 597 N N . LEU A 1 88 ? 53.01677 -9.18345 94.88822 1.000 13.44162 109 LEU A N 1
ATOM 598 C CA . LEU A 1 88 ? 53.14916 -8.65183 93.53718 1.000 13.81135 109 LEU A CA 1
ATOM 599 C C . LEU A 1 88 ? 54.64495 -8.47189 93.33437 1.000 13.84127 109 LEU A C 1
ATOM 600 O O . LEU A 1 88 ? 55.25926 -7.59360 93.94817 1.000 14.50625 109 LEU A O 1
ATOM 605 N N . ASP A 1 89 ? 55.23811 -9.34670 92.53086 1.000 14.29613 110 ASP A N 1
ATOM 606 C CA . ASP A 1 89 ? 56.68847 -9.45384 92.41995 1.000 15.44548 110 ASP A CA 1
ATOM 607 C C . ASP A 1 89 ? 57.11550 -8.80320 91.11309 1.000 15.34789 110 ASP A C 1
ATOM 608 O O . ASP A 1 89 ? 56.91045 -9.36701 90.03503 1.000 15.80218 110 ASP A O 1
ATOM 613 N N . GLY A 1 90 ? 57.71487 -7.62208 91.21068 1.000 15.13404 111 GLY A N 1
ATOM 614 C CA . GLY A 1 90 ? 58.17668 -6.93331 90.02587 1.000 15.51918 111 GLY A CA 1
ATOM 615 C C . GLY A 1 90 ? 59.46485 -7.45980 89.43884 1.000 15.61686 111 GLY A C 1
ATOM 616 O O . GLY A 1 90 ? 59.78300 -7.11526 88.29624 1.000 16.28645 111 GLY A O 1
ATOM 617 N N . ASP A 1 91 ? 60.21171 -8.27394 90.18731 1.000 15.25198 112 ASP A N 1
ATOM 618 C CA . ASP A 1 91 ? 61.52009 -8.76665 89.75289 1.000 15.85071 112 ASP A CA 1
ATOM 619 C C . ASP A 1 91 ? 62.34228 -7.63288 89.14616 1.000 14.42811 112 ASP A C 1
ATOM 620 O O . ASP A 1 91 ? 62.86861 -7.71849 88.02776 1.000 15.07982 112 ASP A O 1
ATOM 625 N N . GLY A 1 92 ? 62.42517 -6.54042 89.91131 1.000 13.99246 113 GLY A N 1
ATOM 626 C CA . GLY A 1 92 ? 62.96618 -5.29062 89.41980 1.000 14.03389 113 GLY A CA 1
ATOM 627 C C . GLY A 1 92 ? 64.43263 -5.33779 89.07103 1.000 13.65200 113 GLY A C 1
ATOM 628 O O . GLY A 1 92 ? 64.89799 -4.47076 88.32575 1.000 13.80680 113 GLY A O 1
ATOM 629 N N . ALA A 1 93 ? 65.17150 -6.33288 89.57322 1.000 14.05298 114 ALA A N 1
ATOM 630 C CA . ALA A 1 93 ? 66.58517 -6.44473 89.22422 1.000 14.75347 114 ALA A CA 1
ATOM 631 C C . ALA A 1 93 ? 66.80007 -6.60522 87.72670 1.000 15.31362 114 ALA A C 1
ATOM 632 O O . ALA A 1 93 ? 67.89828 -6.32430 87.24147 1.000 16.32782 114 ALA A O 1
ATOM 634 N N . ARG A 1 94 ? 65.77287 -7.02551 86.98285 1.000 14.79997 115 ARG A N 1
ATOM 635 C CA . ARG A 1 94 ? 65.88448 -7.09150 85.53008 1.000 15.10781 115 ARG A CA 1
ATOM 636 C C . ARG A 1 94 ? 66.12278 -5.71931 84.91835 1.000 15.06036 115 ARG A C 1
ATOM 637 O O . ARG A 1 94 ? 66.70886 -5.61875 83.82939 1.000 16.13760 115 ARG A O 1
ATOM 645 N N . TRP A 1 95 ? 65.65369 -4.66055 85.58360 1.000 14.59106 116 TRP A N 1
ATOM 646 C CA . TRP A 1 95 ? 65.84105 -3.28966 85.13140 1.000 14.38338 116 TRP A CA 1
ATOM 647 C C . TRP A 1 95 ? 66.91975 -2.54360 85.90157 1.000 14.18844 116 TRP A C 1
ATOM 648 O O . TRP A 1 95 ? 67.56954 -1.66565 85.32790 1.000 15.61316 116 TRP A O 1
ATOM 659 N N . TRP A 1 96 ? 67.10673 -2.85204 87.18780 1.000 14.29219 117 TRP A N 1
ATOM 660 C CA . TRP A 1 96 ? 67.94117 -2.02267 88.05066 1.000 14.18492 117 TRP A CA 1
ATOM 661 C C . TRP A 1 96 ? 69.33518 -1.84772 87.47222 1.000 15.09158 117 TRP A C 1
ATOM 662 O O . TRP A 1 96 ? 69.98349 -2.81130 87.05906 1.000 16.20006 117 TRP A O 1
ATOM 673 N N . ASP A 1 97 ? 69.79330 -0.59677 87.45797 1.000 14.93852 118 ASP A N 1
ATOM 674 C CA . ASP A 1 97 ? 71.09912 -0.27627 86.89755 1.000 15.32016 118 ASP A CA 1
ATOM 675 C C . ASP A 1 97 ? 71.72079 0.88932 87.65405 1.000 14.81887 118 ASP A C 1
ATOM 676 O O . ASP A 1 97 ? 72.58979 1.58033 87.10550 1.000 15.72850 118 ASP A O 1
ATOM 681 N N . GLY A 1 98 ? 71.27608 1.13472 88.88576 1.000 14.78266 119 GLY A N 1
ATOM 682 C CA . GLY A 1 98 ? 71.75780 2.22917 89.69313 1.000 15.50267 119 GLY A CA 1
ATOM 683 C C . GLY A 1 98 ? 71.20115 3.58319 89.32900 1.000 15.05374 119 GLY A C 1
ATOM 684 O O . GLY A 1 98 ? 71.46428 4.55539 90.04509 1.000 17.00773 119 GLY A O 1
ATOM 685 N N . GLN A 1 99 ? 70.43956 3.69110 88.24528 1.000 14.78646 120 GLN A N 1
ATOM 686 C CA . GLN A 1 99 ? 70.05312 4.99349 87.73436 1.000 15.22876 120 GLN A CA 1
ATOM 687 C C . GLN A 1 99 ? 68.57496 5.29630 87.86812 1.000 14.93005 120 GLN A C 1
ATOM 688 O O . GLN A 1 99 ? 68.18846 6.45352 87.68507 1.000 15.77216 120 GLN A O 1
ATOM 694 N N . GLY A 1 100 ? 67.75225 4.30416 88.19009 1.000 14.83624 121 GLY A N 1
ATOM 695 C CA . GLY A 1 100 ? 66.35760 4.58107 88.49186 1.000 14.24750 121 GLY A CA 1
ATOM 696 C C . GLY A 1 100 ? 65.67575 5.30727 87.35657 1.000 14.27492 121 GLY A C 1
ATOM 697 O O . GLY A 1 100 ? 65.78896 4.93764 86.18097 1.000 15.10417 121 GLY A O 1
ATOM 698 N N . SER A 1 101 ? 64.94305 6.35875 87.69896 1.000 14.76346 122 SER A N 1
ATOM 699 C CA . SER A 1 101 ? 64.26268 7.15043 86.68373 1.000 16.51147 122 SER A CA 1
ATOM 700 C C . SER A 1 101 ? 65.11191 8.30078 86.14756 1.000 17.17965 122 SER A C 1
ATOM 701 O O . SER A 1 101 ? 64.60618 9.12099 85.37526 1.000 18.83510 122 SER A O 1
ATOM 704 N N . ASN A 1 102 ? 66.39771 8.34808 86.49667 1.000 16.96268 123 ASN A N 1
ATOM 705 C CA . ASN A 1 102 ? 67.29549 9.40759 86.05613 1.000 18.14749 123 ASN A CA 1
ATOM 706 C C . ASN A 1 102 ? 68.14287 9.02134 84.85429 1.000 17.82278 123 ASN A C 1
ATOM 707 O O . ASN A 1 102 ? 68.82939 9.88447 84.30250 1.000 19.03674 123 ASN A O 1
ATOM 712 N N . GLY A 1 103 ? 68.13407 7.75968 84.44628 1.000 17.55168 124 GLY A N 1
ATOM 713 C CA . GLY A 1 103 ? 68.94367 7.34585 83.32149 1.000 18.08876 124 GLY A CA 1
ATOM 714 C C . GLY A 1 103 ? 68.86835 5.84535 83.13700 1.000 16.28319 124 GLY A C 1
ATOM 715 O O . GLY A 1 103 ? 68.07331 5.15789 83.77828 1.000 16.50147 124 GLY A O 1
ATOM 716 N N . GLY A 1 104 ? 69.71642 5.35756 82.23707 1.000 16.88873 125 GLY A N 1
ATOM 717 C CA . GLY A 1 104 ? 69.76710 3.92949 81.97925 1.000 17.00702 125 GLY A CA 1
ATOM 718 C C . GLY A 1 104 ? 68.50826 3.43379 81.29686 1.000 16.27060 125 GLY A C 1
ATOM 719 O O . GLY A 1 104 ? 67.92335 4.10485 80.44115 1.000 16.88808 125 GLY A O 1
ATOM 720 N N . LYS A 1 105 ? 68.07857 2.23948 81.68898 1.000 15.93500 126 LYS A N 1
ATOM 721 C CA . LYS A 1 105 ? 66.88935 1.64344 81.10629 1.000 15.30783 126 LYS A CA 1
ATOM 722 C C . LYS A 1 105 ? 65.64670 2.42443 81.51193 1.000 15.02437 126 LYS A C 1
ATOM 723 O O . LYS A 1 105 ? 65.57182 2.98405 82.60827 1.000 15.12287 126 LYS A O 1
ATOM 729 N N . THR A 1 106 ? 64.65599 2.44588 80.62261 1.000 15.55286 127 THR A N 1
ATOM 730 C CA . THR A 1 106 ? 63.33793 2.94806 80.98938 1.000 15.07473 127 THR A CA 1
ATOM 731 C C . THR A 1 106 ? 62.63277 1.89942 81.83986 1.000 14.20607 127 THR A C 1
ATOM 732 O O . THR A 1 106 ? 62.54027 0.73251 81.44809 1.000 15.26196 127 THR A O 1
ATOM 736 N N . LYS A 1 107 ? 62.14348 2.31718 83.00620 1.000 13.49144 128 LYS A N 1
ATOM 737 C CA . LYS A 1 107 ? 61.67485 1.39059 84.02362 1.000 13.88332 128 LYS A CA 1
ATOM 738 C C . LYS A 1 107 ? 60.22887 1.69299 84.40347 1.000 13.44434 128 LYS A C 1
ATOM 739 O O . LYS A 1 107 ? 59.85904 2.86556 84.55693 1.000 14.10294 128 LYS A O 1
ATOM 745 N N . PRO A 1 108 ? 59.38921 0.66886 84.56812 1.000 13.04769 129 PRO A N 1
ATOM 746 C CA . PRO A 1 108 ? 57.95814 0.93437 84.76282 1.000 13.23889 129 PRO A CA 1
ATOM 747 C C . PRO A 1 108 ? 57.56915 1.20789 86.20591 1.000 13.21023 129 PRO A C 1
ATOM 748 O O . PRO A 1 108 ? 57.91484 0.43949 87.11314 1.000 13.45505 129 PRO A O 1
ATOM 752 N N . LYS A 1 109 ? 56.83843 2.30262 86.41984 1.000 13.45470 130 LYS A N 1
ATOM 753 C CA . LYS A 1 109 ? 56.20708 2.53600 87.71356 1.000 13.98596 130 LYS A CA 1
ATOM 754 C C . LYS A 1 109 ? 55.25345 1.38642 88.03863 1.000 13.21259 130 LYS A C 1
ATOM 755 O O . LYS A 1 109 ? 54.67899 0.76212 87.14290 1.000 13.64241 130 LYS A O 1
ATOM 761 N N . PHE A 1 110 ? 55.06525 1.11003 89.33503 1.000 12.96124 131 PHE A N 1
ATOM 762 C CA . PHE A 1 110 ? 54.40081 -0.13559 89.71431 1.000 13.39446 131 PHE A CA 1
ATOM 763 C C . PHE A 1 110 ? 52.87571 -0.04675 89.73333 1.000 13.45316 131 PHE A C 1
ATOM 764 O O . PHE A 1 110 ? 52.20436 -0.82141 89.05042 1.000 14.31404 131 PHE A O 1
ATOM 772 N N . PHE A 1 111 ? 52.31337 0.85128 90.53962 1.000 13.88315 132 PHE A N 1
ATOM 773 C CA . PHE A 1 111 ? 50.91612 0.72059 90.95246 1.000 13.75959 132 PHE A CA 1
ATOM 774 C C . PHE A 1 111 ? 50.26596 2.09687 90.94237 1.000 13.70583 132 PHE A C 1
ATOM 775 O O . PHE A 1 111 ? 50.54153 2.92519 91.82090 1.000 14.50496 132 PHE A O 1
ATOM 783 N N . TYR A 1 112 ? 49.38442 2.33631 89.97237 1.000 13.31787 133 TYR A N 1
ATOM 784 C CA . TYR A 1 112 ? 48.62231 3.57625 89.93316 1.000 13.55221 133 TYR A CA 1
ATOM 785 C C . TYR A 1 112 ? 47.33838 3.41627 90.72722 1.000 13.53707 133 TYR A C 1
ATOM 786 O O . TYR A 1 112 ? 46.55945 2.48203 90.49385 1.000 14.30365 133 TYR A O 1
ATOM 795 N N . ALA A 1 113 ? 47.12653 4.33697 91.65313 1.000 13.35761 134 ALA A N 1
ATOM 796 C CA . ALA A 1 113 ? 45.86218 4.50603 92.35783 1.000 13.89658 134 ALA A CA 1
ATOM 797 C C . ALA A 1 113 ? 45.36600 5.91078 92.04348 1.000 13.68370 134 ALA A C 1
ATOM 798 O O . ALA A 1 113 ? 45.42056 6.81589 92.88548 1.000 14.16716 134 ALA A O 1
ATOM 800 N N . HIS A 1 114 ? 44.93870 6.09740 90.79620 1.000 14.14684 135 HIS A N 1
ATOM 801 C CA . HIS A 1 114 ? 44.42606 7.36894 90.30725 1.000 13.85227 135 HIS A CA 1
ATOM 802 C C . HIS A 1 114 ? 42.91257 7.26028 90.25527 1.000 14.73560 135 HIS A C 1
ATOM 803 O O . HIS A 1 114 ? 42.37881 6.35215 89.61447 1.000 17.13932 135 HIS A O 1
ATOM 810 N N . SER A 1 115 ? 42.22742 8.16765 90.94025 1.000 15.14181 136 SER A N 1
ATOM 811 C CA . SER A 1 115 ? 40.76403 8.14007 91.00638 1.000 16.34893 136 SER A CA 1
ATOM 812 C C . SER A 1 115 ? 40.25984 6.82106 91.58710 1.000 15.09469 136 SER A C 1
ATOM 813 O O . SER A 1 115 ? 39.27240 6.24861 91.11766 1.000 15.71415 136 SER A O 1
ATOM 816 N N . LEU A 1 116 ? 40.97073 6.31859 92.59203 1.000 14.10881 137 LEU A N 1
ATOM 817 C CA . LEU A 1 116 ? 40.52808 5.17185 93.37775 1.000 14.01856 137 LEU A CA 1
ATOM 818 C C . LEU A 1 116 ? 39.96153 5.77912 94.65589 1.000 13.84028 137 LEU A C 1
ATOM 819 O O . LEU A 1 116 ? 40.65095 5.93770 95.66656 1.000 14.47828 137 LEU A O 1
ATOM 824 N N . ASP A 1 117 ? 38.69612 6.18520 94.57716 1.000 14.20540 138 ASP A N 1
ATOM 825 C CA . ASP A 1 117 ? 38.11677 7.14775 95.50255 1.000 14.94605 138 ASP A CA 1
ATOM 826 C C . ASP A 1 117 ? 37.15688 6.45609 96.46082 1.000 14.52015 138 ASP A C 1
ATOM 827 O O . ASP A 1 117 ? 36.45584 5.51108 96.08669 1.000 14.60868 138 ASP A O 1
ATOM 832 N N . SER A 1 118 ? 37.11438 6.94890 97.70125 1.000 14.48350 139 SER A N 1
ATOM 833 C CA . SER A 1 118 ? 36.29659 6.33089 98.74710 1.000 14.38552 139 SER A CA 1
ATOM 834 C C . SER A 1 118 ? 36.53992 4.82834 98.80213 1.000 14.24361 139 SER A C 1
ATOM 835 O O . SER A 1 118 ? 35.61006 4.02065 98.85117 1.000 15.72232 139 SER A O 1
ATOM 838 N N . SER A 1 119 ? 37.82248 4.47151 98.80343 1.000 14.14652 140 SER A N 1
ATOM 839 C CA . SER A 1 119 ? 38.27480 3.11216 98.55205 1.000 13.90708 140 SER A CA 1
ATOM 840 C C . SER A 1 119 ? 39.36218 2.75536 99.55896 1.000 13.67413 140 SER A C 1
ATOM 841 O O . SER A 1 119 ? 39.82542 3.59305 100.33651 1.000 14.18856 140 SER A O 1
ATOM 844 N N . SER A 1 120 ? 39.80292 1.50033 99.50734 1.000 14.08192 141 SER A N 1
ATOM 845 C CA . SER A 1 120 ? 40.84464 1.02309 100.40723 1.000 15.08081 141 SER A CA 1
ATOM 846 C C . SER A 1 120 ? 41.71838 -0.01146 99.70791 1.000 14.96026 141 SER A C 1
ATOM 847 O O . SER A 1 120 ? 41.26347 -0.74011 98.81929 1.000 14.96627 141 SER A O 1
ATOM 850 N N . ILE A 1 121 ? 42.98772 -0.05175 100.11773 1.000 14.18160 142 ILE A N 1
ATOM 851 C CA . ILE A 1 121 ? 43.94505 -1.07890 99.72413 1.000 14.18606 142 ILE A CA 1
ATOM 852 C C . ILE A 1 121 ? 44.53757 -1.63368 101.01106 1.000 13.95384 142 ILE A C 1
ATOM 853 O O . ILE A 1 121 ? 45.06477 -0.86899 101.82720 1.000 15.89169 142 ILE A O 1
ATOM 858 N N . THR A 1 122 ? 44.46368 -2.95447 101.19656 1.000 13.94333 143 THR A N 1
ATOM 859 C CA . THR A 1 122 ? 44.90406 -3.55698 102.45168 1.000 14.84246 143 THR A CA 1
ATOM 860 C C . THR A 1 122 ? 45.69439 -4.82910 102.19681 1.000 14.64475 143 THR A C 1
ATOM 861 O O . THR A 1 122 ? 45.25312 -5.69359 101.43506 1.000 15.17903 143 THR A O 1
ATOM 865 N N . GLY A 1 123 ? 46.83397 -4.96123 102.87260 1.000 14.68816 144 GLY A N 1
ATOM 866 C CA . GLY A 1 123 ? 47.53378 -6.23494 102.89060 1.000 14.48516 144 GLY A CA 1
ATOM 867 C C . GLY A 1 123 ? 48.26624 -6.58579 101.62000 1.000 14.55024 144 GLY A C 1
ATOM 868 O O . GLY A 1 123 ? 48.56136 -7.76080 101.39172 1.000 16.97338 144 GLY A O 1
ATOM 869 N N . ILE A 1 124 ? 48.56206 -5.59974 100.78466 1.000 14.67516 145 ILE A N 1
ATOM 870 C CA . ILE A 1 124 ? 49.31152 -5.81308 99.55450 1.000 14.84924 145 ILE A CA 1
ATOM 871 C C . ILE A 1 124 ? 50.79703 -5.81088 99.88389 1.000 14.00029 145 ILE A C 1
ATOM 872 O O . ILE A 1 124 ? 51.28615 -4.92553 100.60207 1.000 15.43761 145 ILE A O 1
ATOM 877 N N . THR A 1 125 ? 51.51863 -6.79896 99.36111 1.000 14.59903 146 THR A N 1
ATOM 878 C CA . THR A 1 125 ? 52.97374 -6.84345 99.42658 1.000 14.83942 146 THR A CA 1
ATOM 879 C C . THR A 1 125 ? 53.52859 -6.68061 98.02135 1.000 14.57089 146 THR A C 1
ATOM 880 O O . THR A 1 125 ? 53.15174 -7.42737 97.10930 1.000 15.03586 146 THR A O 1
ATOM 884 N N . ILE A 1 126 ? 54.41217 -5.70274 97.85248 1.000 13.94186 147 ILE A N 1
ATOM 885 C CA . ILE A 1 126 ? 55.13588 -5.46835 96.60864 1.000 13.82353 147 ILE A CA 1
ATOM 886 C C . ILE A 1 126 ? 56.57140 -5.89415 96.84145 1.000 14.52300 147 ILE A C 1
ATOM 887 O O . ILE A 1 126 ? 57.18727 -5.47861 97.82901 1.000 15.88750 147 ILE A O 1
ATOM 892 N N . LYS A 1 127 ? 57.11364 -6.69257 95.93379 1.000 13.63194 148 LYS A N 1
ATOM 893 C CA . LYS A 1 127 ? 58.49844 -7.12328 96.02540 1.000 13.69712 148 LYS A CA 1
ATOM 894 C C . LYS A 1 127 ? 59.26612 -6.63724 94.80593 1.000 13.48259 148 LYS A C 1
ATOM 895 O O . LYS A 1 127 ? 58.81768 -6.82398 93.66752 1.000 14.49802 148 LYS A O 1
ATOM 901 N N . ASN A 1 128 ? 60.41165 -6.00635 95.05039 1.000 12.95509 149 ASN A N 1
ATOM 902 C CA . ASN A 1 128 ? 61.37380 -5.65237 94.00414 1.000 13.19433 149 ASN A CA 1
ATOM 903 C C . ASN A 1 128 ? 60.73981 -4.86432 92.85464 1.000 12.87224 149 ASN A C 1
ATOM 904 O O . ASN A 1 128 ? 60.75225 -5.26568 91.68620 1.000 13.88724 149 ASN A O 1
ATOM 909 N N . SER A 1 129 ? 60.20993 -3.70011 93.20542 1.000 13.10799 150 SER A N 1
ATOM 910 C CA . SER A 1 129 ? 59.67919 -2.80397 92.18698 1.000 13.17246 150 SER A CA 1
ATOM 911 C C . SER A 1 129 ? 60.79446 -2.32124 91.26079 1.000 12.61584 150 SER A C 1
ATOM 912 O O . SER A 1 129 ? 61.91466 -2.06998 91.71641 1.000 13.34673 150 SER A O 1
ATOM 915 N N . PRO A 1 130 ? 60.52756 -2.20702 89.95239 1.000 12.63488 151 PRO A N 1
ATOM 916 C CA . PRO A 1 130 ? 61.54846 -1.62961 89.05989 1.000 12.97705 151 PRO A CA 1
ATOM 917 C C . PRO A 1 130 ? 61.96892 -0.22744 89.45285 1.000 12.62495 151 PRO A C 1
ATOM 918 O O . PRO A 1 130 ? 63.16376 0.09683 89.39872 1.000 13.87909 151 PRO A O 1
ATOM 922 N N A VAL A 1 131 ? 61.01560 0.59153 89.87826 0.625 12.87636 152 VAL A N 1
ATOM 923 N N B VAL A 1 131 ? 61.00721 0.63922 89.79075 0.375 13.15119 152 VAL A N 1
ATOM 924 C CA A VAL A 1 131 ? 61.27284 1.97379 90.24986 0.625 12.75399 152 VAL A CA 1
ATOM 925 C CA B VAL A 1 131 ? 61.27104 2.00106 90.26012 0.375 13.26711 152 VAL A CA 1
ATOM 926 C C A VAL A 1 131 ? 60.19817 2.36089 91.27223 0.625 12.30348 152 VAL A C 1
ATOM 927 C C B VAL A 1 131 ? 60.23593 2.38349 91.31412 0.375 12.96619 152 VAL A C 1
ATOM 928 O O A VAL A 1 131 ? 59.96831 1.61013 92.22530 0.625 12.84788 152 VAL A O 1
ATOM 929 O O B VAL A 1 131 ? 60.07108 1.67177 92.31024 0.375 13.36099 152 VAL A O 1
ATOM 936 N N . GLN A 1 132 ? 59.53503 3.50351 91.12017 1.000 12.78183 153 GLN A N 1
ATOM 937 C CA . GLN A 1 132 ? 58.56640 3.93564 92.13214 1.000 13.22257 153 GLN A CA 1
ATOM 938 C C . GLN A 1 132 ? 57.39647 2.95793 92.23653 1.000 13.05204 153 GLN A C 1
ATOM 939 O O . GLN A 1 132 ? 57.00612 2.30754 91.26007 1.000 13.13090 153 GLN A O 1
ATOM 945 N N . VAL A 1 133 ? 56.81011 2.88608 93.43587 1.000 12.78923 154 VAL A N 1
ATOM 946 C CA . VAL A 1 133 ? 55.77535 1.90196 93.73309 1.000 12.87631 154 VAL A CA 1
ATOM 947 C C . VAL A 1 133 ? 54.37905 2.49740 93.54452 1.000 13.02704 154 VAL A C 1
ATOM 948 O O . VAL A 1 133 ? 53.80404 2.38813 92.45686 1.000 14.00159 154 VAL A O 1
ATOM 952 N N . PHE A 1 134 ? 53.82307 3.14573 94.57074 1.000 12.95667 155 PHE A N 1
ATOM 953 C CA . PHE A 1 134 ? 52.45994 3.66575 94.48625 1.000 13.40073 155 PHE A CA 1
ATOM 954 C C . PHE A 1 134 ? 52.44753 5.11189 94.01486 1.000 13.40117 155 PHE A C 1
ATOM 955 O O . PHE A 1 134 ? 53.09253 5.97686 94.61853 1.000 15.23601 155 PHE A O 1
ATOM 963 N N . SER A 1 135 ? 51.66183 5.37601 92.97574 1.000 13.29527 156 SER A N 1
ATOM 964 C CA . SER A 1 135 ? 51.35074 6.72531 92.53195 1.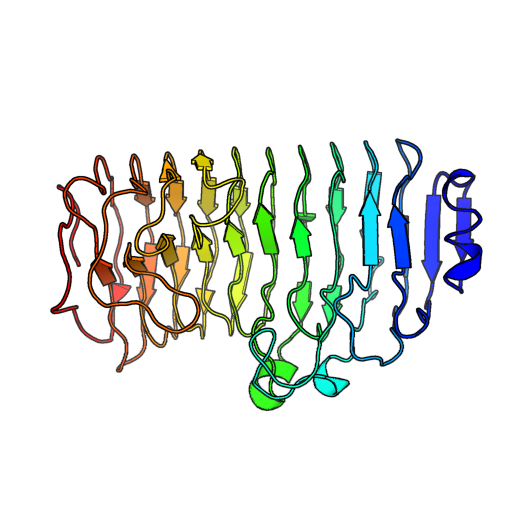000 13.60915 156 SER A CA 1
ATOM 965 C C . SER A 1 135 ? 49.90960 6.98745 92.93302 1.000 13.33198 156 SER A C 1
ATOM 966 O O . SER A 1 135 ? 48.98450 6.39897 92.36043 1.000 14.11622 156 SER A O 1
ATOM 969 N N . ILE A 1 136 ? 49.72143 7.85883 93.91788 1.000 13.47209 157 ILE A N 1
ATOM 970 C CA . ILE A 1 136 ? 48.41897 8.09010 94.52489 1.000 14.01957 157 ILE A CA 1
ATOM 971 C C . ILE A 1 136 ? 47.90262 9.44901 94.07224 1.000 14.16815 157 ILE A C 1
ATOM 972 O O . ILE A 1 136 ? 48.52864 10.48537 94.33398 1.000 14.75027 157 ILE A O 1
ATOM 977 N N A GLN A 1 137 ? 46.75429 9.44077 93.38414 0.486 13.89786 158 GLN A N 1
ATOM 978 N N B GLN A 1 137 ? 46.74414 9.44477 93.39415 0.514 14.06602 158 GLN A N 1
ATOM 979 C CA A GLN A 1 137 ? 46.05604 10.65518 92.96219 0.486 14.22468 158 GLN A CA 1
ATOM 980 C CA B GLN A 1 137 ? 46.05988 10.65956 92.95707 0.514 14.60116 158 GLN A CA 1
ATOM 981 C C A GLN A 1 137 ? 44.56638 10.35842 93.12578 0.486 13.62723 158 GLN A C 1
ATOM 982 C C B GLN A 1 137 ? 44.55599 10.41756 93.11596 0.514 14.18248 158 GLN A C 1
ATOM 983 O O A GLN A 1 137 ? 43.86356 10.04887 92.15997 0.486 13.55108 158 GLN A O 1
ATOM 984 O O B GLN A 1 137 ? 43.83075 10.21109 92.14263 0.514 15.02259 158 GLN A O 1
ATOM 995 N N . SER A 1 138 ? 44.09045 10.44189 94.36853 1.000 13.47240 159 SER A N 1
ATOM 996 C CA . SER A 1 138 ? 42.75205 9.98057 94.70437 1.000 13.31284 159 SER A CA 1
ATOM 997 C C . SER A 1 138 ? 42.21281 10.80616 95.86677 1.000 14.08819 159 SER A C 1
ATOM 998 O O . SER A 1 138 ? 42.94279 11.55670 96.52119 1.000 14.56819 159 SER A O 1
ATOM 1001 N N . ASN A 1 139 ? 40.92190 10.62115 96.14484 1.000 14.21980 160 ASN A N 1
ATOM 1002 C CA . ASN A 1 139 ? 40.24731 11.22496 97.28683 1.000 14.88634 160 ASN A CA 1
ATOM 1003 C C . ASN A 1 139 ? 39.67276 10.13217 98.17095 1.000 14.79517 160 ASN A C 1
ATOM 1004 O O . ASN A 1 139 ? 39.00640 9.22054 97.67683 1.000 15.84246 160 ASN A O 1
ATOM 1009 N N A ASN A 1 140 ? 39.92056 10.22743 99.47721 0.672 14.37298 161 ASN A N 1
ATOM 1010 N N B ASN A 1 140 ? 39.94687 10.22857 99.47215 0.328 14.95942 161 ASN A N 1
ATOM 1011 C CA A ASN A 1 140 ? 39.35696 9.29421 100.45198 0.672 14.38447 16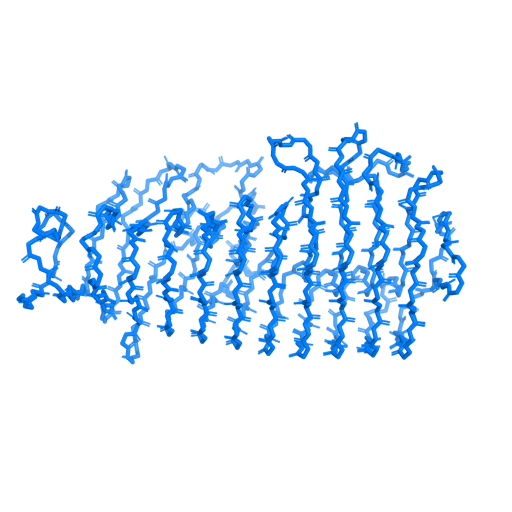1 ASN A CA 1
ATOM 1012 C CA B ASN A 1 140 ? 39.36928 9.33121 100.46269 0.328 15.32869 161 ASN A CA 1
ATOM 1013 C C A ASN A 1 140 ? 39.81898 7.86611 100.16788 0.672 14.35356 161 ASN A C 1
ATOM 1014 C C B ASN A 1 140 ? 39.81774 7.89326 100.22986 0.328 14.86456 161 ASN A C 1
ATOM 1015 O O A ASN A 1 140 ? 39.02991 6.97088 99.86961 0.672 14.56949 161 ASN A O 1
ATOM 1016 O O B ASN A 1 140 ? 38.99172 6.99595 100.03886 0.328 15.22761 161 ASN A O 1
ATOM 1025 N N . LEU A 1 141 ? 41.12761 7.66803 100.25877 1.000 14.17637 162 LEU A N 1
ATOM 1026 C CA . LEU A 1 141 ? 41.72866 6.37609 99.97713 1.000 13.74815 162 LEU A CA 1
ATOM 1027 C C . LEU A 1 141 ? 42.61648 5.99917 101.15053 1.000 13.84261 162 LEU A C 1
ATOM 1028 O O . LEU A 1 141 ? 43.47968 6.78384 101.55710 1.000 14.72478 162 LEU A O 1
ATOM 1033 N N A SER A 1 142 ? 42.41076 4.80266 101.69286 0.713 14.20053 163 SER A N 1
ATOM 1034 N N B SER A 1 142 ? 42.39689 4.80627 101.69044 0.287 14.15478 163 SER A N 1
ATOM 1035 C CA A SER A 1 142 ? 43.23599 4.28499 102.77413 0.713 14.52821 163 SER A CA 1
ATOM 1036 C CA B SER A 1 142 ? 43.22853 4.25913 102.74788 0.287 14.71223 163 SER A CA 1
ATOM 1037 C C A SER A 1 142 ? 44.11355 3.15312 102.25661 0.713 14.89815 163 SER A C 1
ATOM 1038 C C B SER A 1 142 ? 44.15180 3.19356 102.17336 0.287 14.29137 163 SER A C 1
ATOM 1039 O O A SER A 1 142 ? 43.67515 2.33592 101.44167 0.713 16.32300 163 SER A O 1
ATOM 1040 O O B SER A 1 142 ? 43.79414 2.47151 101.23875 0.287 14.44262 163 SER A O 1
ATOM 1045 N N . LEU A 1 143 ? 45.35800 3.11828 102.72995 1.000 13.71828 164 LEU A N 1
ATOM 1046 C CA . LEU A 1 143 ? 46.32458 2.07791 102.38555 1.000 14.13737 164 LEU A CA 1
ATOM 1047 C C . LEU A 1 143 ? 46.85772 1.52353 103.69906 1.000 13.77108 164 LEU A C 1
ATOM 1048 O O . LEU A 1 143 ? 47.60169 2.20841 104.41131 1.000 14.93490 164 LEU A O 1
ATOM 1053 N N . THR A 1 144 ? 46.48476 0.28752 104.02304 1.000 13.81630 165 THR A N 1
ATOM 1054 C CA . THR A 1 144 ? 46.71262 -0.28412 105.34355 1.000 14.32673 165 THR A CA 1
ATOM 1055 C C . THR A 1 144 ? 47.48415 -1.58771 105.21705 1.000 14.18738 165 THR A C 1
ATOM 1056 O O . THR A 1 144 ? 47.18509 -2.41094 104.34957 1.000 13.99688 165 THR A O 1
ATOM 1060 N N . ASP A 1 145 ? 48.45792 -1.78797 106.10268 1.000 13.86312 166 ASP A N 1
ATOM 1061 C CA . ASP A 1 145 ? 49.23782 -3.02720 106.12652 1.000 14.75382 166 ASP A CA 1
ATOM 1062 C C . ASP A 1 145 ? 49.90888 -3.29716 104.78087 1.000 14.29350 166 ASP A C 1
ATOM 1063 O O . ASP A 1 145 ? 49.91519 -4.42672 104.28634 1.000 15.54108 166 ASP A O 1
ATOM 1068 N N . ILE A 1 146 ? 50.46889 -2.26048 104.17998 1.000 13.68848 167 ILE A N 1
ATOM 1069 C CA . ILE A 1 146 ? 51.19242 -2.38626 102.92131 1.000 13.57396 167 ILE A CA 1
ATOM 1070 C C . ILE A 1 146 ? 52.64271 -2.70730 103.23470 1.000 13.77948 167 ILE A C 1
ATOM 1071 O O . ILE A 1 146 ? 53.24212 -2.10411 104.12992 1.000 14.51415 167 ILE A O 1
ATOM 1076 N N . THR A 1 147 ? 53.22313 -3.63825 102.48705 1.000 13.53068 168 THR A N 1
ATOM 1077 C CA . THR A 1 147 ? 54.63967 -3.95017 102.60244 1.000 14.15485 168 THR A CA 1
ATOM 1078 C C . THR A 1 147 ? 55.31788 -3.71346 101.26180 1.000 13.82439 168 THR A C 1
ATOM 1079 O O . THR A 1 147 ? 54.85511 -4.21499 100.23030 1.000 15.20379 168 THR A O 1
ATOM 1083 N N . VAL A 1 148 ? 56.39536 -2.93616 101.27454 1.000 13.81052 169 VAL A N 1
ATOM 1084 C CA . VAL A 1 148 ? 57.27027 -2.77600 100.11931 1.000 13.86837 169 VAL A CA 1
ATOM 1085 C C . VAL A 1 148 ? 58.59742 -3.42935 100.46922 1.000 14.43859 169 VAL A C 1
ATOM 1086 O O . VAL A 1 148 ? 59.34383 -2.92991 101.32354 1.000 15.37317 169 VAL A O 1
ATOM 1090 N N . ASP A 1 149 ? 58.87228 -4.57228 99.84117 1.000 14.35279 170 ASP A N 1
ATOM 1091 C CA . ASP A 1 149 ? 60.11575 -5.31198 100.05250 1.000 15.32853 170 ASP A CA 1
ATOM 1092 C C . ASP A 1 149 ? 61.01504 -5.08692 98.84178 1.000 13.78293 170 ASP A C 1
ATOM 1093 O O . ASP A 1 149 ? 61.01310 -5.87052 97.88663 1.000 14.00288 170 ASP A O 1
ATOM 1098 N N . ASP A 1 150 ? 61.81524 -4.02037 98.89889 1.000 13.66705 171 ASP A N 1
ATOM 1099 C CA . ASP A 1 150 ? 62.81510 -3.74181 97.87691 1.000 13.25551 171 ASP A CA 1
ATOM 1100 C C . ASP A 1 150 ? 64.22855 -3.89897 98.42484 1.000 13.77961 171 ASP A C 1
ATOM 1101 O O . ASP A 1 150 ? 65.16155 -3.28721 97.89646 1.000 14.01732 171 ASP A O 1
ATOM 1106 N N . ALA A 1 151 ? 64.40757 -4.70405 99.47587 1.000 14.63336 172 ALA A N 1
ATOM 1107 C CA . ALA A 1 151 ? 65.71988 -4.82249 100.10251 1.000 15.46199 172 ALA A CA 1
ATOM 1108 C C . ALA A 1 151 ? 66.79421 -5.29146 99.13308 1.000 15.39017 172 ALA A C 1
ATOM 1109 O O . ALA A 1 151 ? 67.94677 -4.86437 99.24826 1.000 15.03590 172 ALA A O 1
ATOM 1111 N N . ASP A 1 152 ? 66.44831 -6.16720 98.18022 1.000 14.77495 173 ASP A N 1
ATOM 1112 C CA . ASP A 1 152 ? 67.42167 -6.58497 97.17113 1.000 14.76946 173 ASP A CA 1
ATOM 1113 C C . ASP A 1 152 ? 68.01420 -5.38911 96.43574 1.000 14.78060 173 ASP A C 1
ATOM 1114 O O . ASP A 1 152 ? 69.15603 -5.44489 95.96505 1.000 15.52700 173 ASP A O 1
ATOM 1119 N N . GLY A 1 153 ? 67.24948 -4.30361 96.31882 1.000 13.84555 174 GLY A N 1
ATOM 1120 C CA . GLY A 1 153 ? 67.73891 -3.11426 95.64979 1.000 13.75605 174 GLY A CA 1
ATOM 1121 C C . GLY A 1 153 ? 68.89710 -2.42934 96.34889 1.000 13.51369 174 GLY A C 1
ATOM 1122 O O . GLY A 1 153 ? 69.56596 -1.59742 95.72713 1.000 15.03915 174 GLY A O 1
ATOM 1123 N N . ASP A 1 154 ? 69.15653 -2.76382 97.62271 1.000 14.42361 175 ASP A N 1
ATOM 1124 C CA . ASP A 1 154 ? 70.27558 -2.15378 98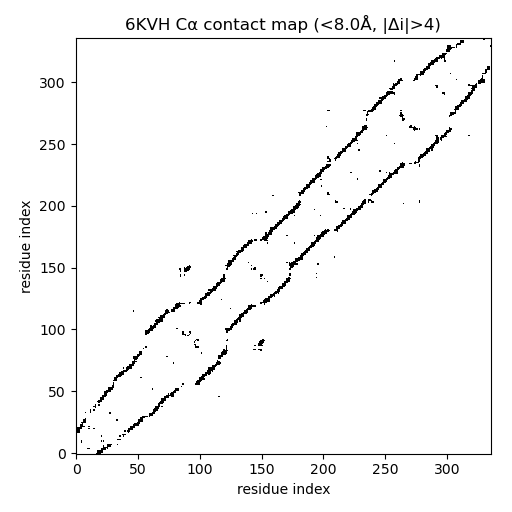.34040 1.000 15.16908 175 ASP A CA 1
ATOM 1125 C C . ASP A 1 154 ? 71.59970 -2.53161 97.69812 1.000 16.71682 175 ASP A C 1
ATOM 1126 O O . ASP A 1 154 ? 72.55100 -1.74422 97.70475 1.000 19.41055 175 ASP A O 1
ATOM 1131 N N . THR A 1 155 ? 71.69582 -3.75382 97.18215 1.000 15.49038 176 THR A N 1
ATOM 1132 C CA . THR A 1 155 ? 72.92745 -4.26362 96.60026 1.000 16.09656 176 THR A CA 1
ATOM 1133 C C . THR A 1 155 ? 72.84121 -4.49055 95.10001 1.000 15.84184 176 THR A C 1
ATOM 1134 O O . THR A 1 155 ? 73.88189 -4.69323 94.46708 1.000 17.35103 176 THR A O 1
ATOM 1138 N N . GLN A 1 156 ? 71.64486 -4.46830 94.51762 1.000 15.15334 177 GLN A N 1
ATOM 1139 C CA . GLN A 1 156 ? 71.46157 -4.83314 93.12048 1.000 15.51680 177 GLN A CA 1
ATOM 1140 C C . GLN A 1 156 ? 71.11676 -3.64173 92.23235 1.000 14.58570 177 GLN A C 1
ATOM 1141 O O . GLN A 1 156 ? 70.70459 -3.83309 91.08554 1.000 16.31735 177 GLN A O 1
ATOM 1147 N N . GLY A 1 157 ? 71.27854 -2.42141 92.72549 1.000 14.87728 178 GLY A N 1
ATOM 1148 C CA . GLY A 1 157 ? 71.15930 -1.24371 91.89266 1.000 14.75043 178 GLY A CA 1
ATOM 1149 C C . GLY A 1 157 ? 69.82737 -0.53036 91.93393 1.000 13.88384 178 GLY A C 1
ATOM 1150 O O . GLY A 1 157 ? 69.54791 0.25675 91.02626 1.000 14.41468 178 GLY A O 1
ATOM 1151 N N . GLY A 1 158 ? 69.00442 -0.77048 92.95138 1.000 14.39695 179 GLY A N 1
ATOM 1152 C CA . GLY A 1 158 ? 67.73127 -0.07655 93.04378 1.000 14.99988 179 GLY A CA 1
ATOM 1153 C C . GLY A 1 158 ? 67.91957 1.41290 93.29515 1.000 13.82748 179 GLY A C 1
ATOM 1154 O O . GLY A 1 158 ? 68.83459 1.83850 94.00256 1.000 14.78340 179 GLY A O 1
ATOM 1155 N N . HIS A 1 159 ? 67.03391 2.21259 92.70391 1.000 13.61032 180 HIS A N 1
ATOM 1156 C CA . HIS A 1 159 ? 67.12991 3.66479 92.78861 1.000 13.83724 180 HIS A CA 1
ATOM 1157 C C . HIS A 1 159 ? 65.76614 4.24199 92.45113 1.000 13.43749 180 HIS A C 1
ATOM 1158 O O . HIS A 1 159 ? 65.06228 3.70348 91.59690 1.000 13.82088 180 HIS A O 1
ATOM 1165 N N . ASN A 1 160 ? 65.38923 5.32664 93.12747 1.000 13.63646 181 ASN A N 1
ATOM 1166 C CA . ASN A 1 160 ? 64.08256 5.95387 92.89284 1.000 14.10642 181 ASN A CA 1
ATOM 1167 C C . ASN A 1 160 ? 62.93185 4.99599 93.17852 1.000 13.68214 181 ASN A C 1
ATOM 1168 O O . ASN A 1 160 ? 61.87487 5.07394 92.54245 1.000 14.67387 181 ASN A O 1
ATOM 1173 N N . THR A 1 161 ? 63.11872 4.09328 94.13846 1.000 13.44495 182 THR A N 1
ATOM 1174 C CA . THR A 1 161 ? 62.09135 3.11196 94.49016 1.000 12.99973 182 THR A CA 1
ATOM 1175 C C . THR A 1 161 ? 61.14863 3.64545 95.57668 1.000 13.10241 182 THR A C 1
ATOM 1176 O O . THR A 1 161 ? 60.85425 2.95959 96.56080 1.000 13.93258 182 THR A O 1
ATOM 1180 N N . ASP A 1 162 ? 60.64095 4.87200 95.38403 1.000 13.13956 183 ASP A N 1
ATOM 1181 C CA . ASP A 1 162 ? 59.71848 5.49781 96.33776 1.000 13.67488 183 ASP A CA 1
ATOM 1182 C C . ASP A 1 162 ? 58.56016 4.56224 96.64530 1.000 13.23334 183 ASP A C 1
ATOM 1183 O O . ASP A 1 162 ? 57.97933 3.97043 95.73799 1.000 14.46771 183 ASP A O 1
ATOM 1188 N N . ALA A 1 163 ? 58.14580 4.51020 97.91590 1.000 12.97991 184 ALA A N 1
ATOM 1189 C CA . ALA A 1 163 ? 57.00987 3.65975 98.26458 1.000 13.54207 184 ALA A CA 1
ATOM 1190 C C . ALA A 1 163 ? 55.67232 4.33368 97.96921 1.000 13.06612 184 ALA A C 1
ATOM 1191 O O . ALA A 1 163 ? 54.81954 3.75227 97.28806 1.000 14.32149 184 ALA A O 1
ATOM 1193 N N . PHE A 1 164 ? 55.45783 5.54701 98.48526 1.000 13.39595 185 PHE A N 1
ATOM 1194 C CA . PHE A 1 164 ? 54.17853 6.24411 98.34466 1.000 13.71361 185 PHE A CA 1
ATOM 1195 C C . PHE A 1 164 ? 54.41502 7.65475 97.82825 1.000 13.29281 185 PHE A C 1
ATOM 1196 O O . PHE A 1 164 ? 54.85482 8.52458 98.58598 1.000 15.66112 185 PHE A O 1
ATOM 1204 N N . ASP A 1 165 ? 54.08957 7.89324 96.55801 1.000 13.51528 186 ASP A N 1
ATOM 1205 C CA . ASP A 1 165 ? 54.13368 9.22802 95.96625 1.000 13.55873 186 ASP A CA 1
ATOM 1206 C C . ASP A 1 165 ? 52.71267 9.76437 95.87921 1.000 13.82684 186 ASP A C 1
ATOM 1207 O O . ASP A 1 165 ? 51.84937 9.12849 95.27029 1.000 15.76385 186 ASP A O 1
ATOM 1212 N N . ILE A 1 166 ? 52.47154 10.93132 96.47259 1.000 13.29120 187 ILE A N 1
ATOM 1213 C CA . ILE A 1 166 ? 51.13327 11.49714 96.57644 1.000 13.16952 187 ILE A CA 1
ATOM 1214 C C . ILE A 1 166 ? 51.09450 12.85508 95.89091 1.000 13.08302 187 ILE A C 1
ATOM 1215 O O . ILE A 1 166 ? 51.92590 13.72460 96.16974 1.000 13.52406 187 ILE A O 1
ATOM 1220 N N . GLY A 1 167 ? 50.10364 13.04417 95.03335 1.000 13.17473 188 GLY A N 1
ATOM 1221 C CA . GLY A 1 167 ? 49.84345 14.35103 94.45750 1.000 14.02216 188 GLY A CA 1
ATOM 1222 C C . GLY A 1 167 ? 48.37409 14.46791 94.14744 1.000 14.10243 188 GLY A C 1
ATOM 1223 O O . GLY A 1 167 ? 47.69359 13.46294 93.92293 1.000 14.41013 188 GLY A O 1
ATOM 1224 N N . SER A 1 168 ? 47.88012 15.70593 94.12627 1.000 14.30165 189 SER A N 1
ATOM 1225 C CA . SER A 1 168 ? 46.49795 15.98417 93.73248 1.000 15.36259 189 SER A CA 1
ATOM 1226 C C . SER A 1 168 ? 45.51051 15.04844 94.42225 1.000 14.98431 189 SER A C 1
ATOM 1227 O O . SER A 1 168 ? 44.62876 14.46152 93.79353 1.000 16.76183 189 SER A O 1
ATOM 1230 N N . SER A 1 169 ? 45.66200 14.92224 95.73409 1.000 14.69907 190 SER A N 1
ATOM 1231 C CA . SER A 1 169 ? 44.92593 13.94617 96.51334 1.000 13.76445 190 SER A CA 1
ATOM 1232 C C . SER A 1 169 ? 44.34628 14.62358 97.74491 1.000 14.01224 190 SER A C 1
ATOM 1233 O O . SER A 1 169 ? 44.86742 15.62675 98.23456 1.000 15.03813 190 SER A O 1
ATOM 1236 N N . THR A 1 170 ? 43.27157 14.04893 98.26507 1.000 14.07544 191 THR A N 1
ATOM 1237 C CA . THR A 1 170 ? 42.73122 14.48049 99.54366 1.000 15.16392 191 THR A CA 1
ATOM 1238 C C . THR A 1 170 ? 42.34844 13.25072 100.34935 1.000 14.33197 191 THR A C 1
ATOM 1239 O O . THR A 1 170 ? 41.98375 12.21170 99.79220 1.000 14.70916 191 THR A O 1
ATOM 1243 N N . TYR A 1 171 ? 42.42458 13.37794 101.66994 1.000 14.16905 192 TYR A N 1
ATOM 1244 C CA . TYR A 1 171 ? 41.96559 12.33158 102.58571 1.000 14.44118 192 TYR A CA 1
ATOM 1245 C C . TYR A 1 171 ? 42.62151 10.98571 102.27469 1.000 14.19549 192 TYR A C 1
ATOM 1246 O O . TYR A 1 171 ? 41.95966 9.97231 102.04890 1.000 14.73771 192 TYR A O 1
ATOM 1255 N N . ILE A 1 172 ? 43.95284 11.00029 102.25834 1.000 13.42973 193 ILE A N 1
ATOM 1256 C CA . ILE A 1 172 ? 44.75048 9.78771 102.12071 1.000 14.13932 193 ILE A CA 1
ATOM 1257 C C . ILE A 1 172 ? 45.21431 9.38100 103.50656 1.000 13.91810 193 ILE A C 1
ATOM 1258 O O . ILE A 1 172 ? 45.77746 10.20401 104.23588 1.000 14.86718 193 ILE A O 1
ATOM 1263 N N . THR A 1 173 ? 44.99792 8.11775 103.86948 1.000 13.76629 194 THR A N 1
ATOM 1264 C CA . THR A 1 173 ? 45.46138 7.59482 105.15017 1.000 14.46076 194 THR A CA 1
ATOM 1265 C C . THR A 1 173 ? 46.29131 6.35022 104.89456 1.000 14.18924 194 THR A C 1
ATOM 1266 O O . THR A 1 173 ? 45.79274 5.38296 104.31730 1.000 16.22585 194 THR A O 1
ATOM 1270 N N . ILE A 1 174 ? 47.54401 6.37119 105.33607 1.000 13.39521 195 ILE A N 1
ATOM 1271 C CA . ILE A 1 174 ? 48.45479 5.23999 105.21707 1.000 13.32195 195 ILE A CA 1
ATOM 1272 C C . ILE A 1 174 ? 48.77913 4.76751 106.62875 1.000 12.94753 195 ILE A C 1
ATOM 1273 O O . ILE A 1 174 ? 49.27370 5.55062 107.44896 1.000 14.00387 195 ILE A O 1
ATOM 1278 N N . THR A 1 175 ? 48.47764 3.50134 106.91677 1.000 13.08659 196 THR A N 1
ATOM 1279 C CA . THR A 1 175 ? 48.57508 2.95182 108.26277 1.000 13.73214 196 THR A CA 1
ATOM 1280 C C . THR A 1 175 ? 49.39599 1.67415 108.24478 1.000 13.18464 196 THR A C 1
ATOM 1281 O O . THR A 1 175 ? 49.11148 0.75607 107.46617 1.000 13.59036 196 THR A O 1
ATOM 1285 N N . ASN A 1 176 ? 50.38696 1.60286 109.13428 1.000 13.66492 197 ASN A N 1
ATOM 1286 C CA . ASN A 1 176 ? 51.15445 0.37511 109.34208 1.000 14.30224 197 ASN A CA 1
ATOM 1287 C C . ASN A 1 176 ? 51.87613 -0.08160 108.07794 1.000 14.18326 197 ASN A C 1
ATOM 1288 O O . ASN A 1 176 ? 51.93330 -1.27275 107.78313 1.000 16.58192 197 ASN A O 1
ATOM 1293 N N . ALA A 1 177 ? 52.44255 0.86166 107.33006 1.000 13.52471 198 ALA A N 1
ATOM 1294 C CA . ALA A 1 177 ? 53.28069 0.48476 106.20206 1.000 13.35715 198 ALA A CA 1
ATOM 1295 C C . ALA A 1 177 ? 54.63264 -0.01971 106.69643 1.000 12.95275 198 ALA A C 1
ATOM 1296 O O . ALA A 1 177 ? 55.15999 0.43740 107.71654 1.000 14.93638 198 ALA A O 1
ATOM 1298 N N . ASN A 1 178 ? 55.19382 -0.97501 105.96495 1.000 13.14339 199 ASN A N 1
ATOM 1299 C CA A ASN A 1 178 ? 56.54244 -1.45875 106.21764 0.628 13.30261 199 ASN A CA 1
ATOM 1300 C CA B ASN A 1 178 ? 56.54308 -1.46451 106.21822 0.372 13.82504 199 ASN A CA 1
ATOM 1301 C C . ASN A 1 178 ? 57.30521 -1.39458 104.90546 1.000 13.06173 199 ASN A C 1
ATOM 1302 O O . ASN A 1 178 ? 56.94636 -2.08157 103.94181 1.000 14.70172 199 ASN A O 1
ATOM 1311 N N . VAL A 1 179 ? 58.34157 -0.55670 104.85923 1.000 13.24241 200 VAL A N 1
ATOM 1312 C CA . VAL A 1 179 ? 59.02621 -0.23151 103.61313 1.000 13.07955 200 VAL A CA 1
ATOM 1313 C C . VAL A 1 179 ? 60.51854 -0.44937 103.79017 1.000 12.80967 200 VAL A C 1
ATOM 1314 O O . VAL A 1 179 ? 61.11046 0.05057 104.75261 1.000 13.94613 200 VAL A O 1
ATOM 1318 N N . HIS A 1 180 ? 61.12672 -1.17179 102.85040 1.000 12.79948 201 HIS A N 1
ATOM 1319 C CA . HIS A 1 180 ? 62.57824 -1.26071 102.72732 1.000 13.03855 201 HIS A CA 1
ATOM 1320 C C . HIS A 1 180 ? 62.87955 -0.94922 101.26729 1.000 12.17437 201 HIS A C 1
ATOM 1321 O O . HIS A 1 180 ? 62.53374 -1.73891 100.37895 1.000 13.35673 201 HIS A O 1
ATOM 1328 N N . ASN A 1 181 ? 63.48578 0.20649 101.01228 1.000 12.96833 202 ASN A N 1
ATOM 1329 C CA . ASN A 1 181 ? 63.65027 0.69131 99.64275 1.000 12.75718 202 ASN A CA 1
ATOM 1330 C C . ASN A 1 181 ? 64.89184 1.57706 99.56882 1.000 12.71300 202 ASN A C 1
ATOM 1331 O O . ASN A 1 181 ? 65.74339 1.54743 100.46119 1.000 13.77034 202 ASN A O 1
ATOM 1336 N N . GLN A 1 182 ? 64.99073 2.37062 98.49292 1.000 12.82068 203 GLN A N 1
ATOM 1337 C CA . GLN A 1 182 ? 66.16881 3.18740 98.21735 1.000 13.25628 203 GLN A CA 1
ATOM 1338 C C . GLN A 1 182 ? 65.80901 4.64148 97.93918 1.000 13.64653 203 GLN A C 1
ATOM 1339 O O . GLN A 1 182 ? 66.64547 5.38779 97.42149 1.000 15.71182 203 GLN A O 1
ATOM 1345 N N . ASP A 1 183 ? 64.58776 5.06085 98.24040 1.000 13.17333 204 ASP A N 1
ATOM 1346 C CA . ASP A 1 183 ? 64.19602 6.45669 98.05529 1.000 13.38629 204 ASP A CA 1
ATOM 1347 C C . ASP A 1 183 ? 63.14522 6.78398 99.10970 1.000 12.83971 204 ASP A C 1
ATOM 1348 O O . ASP A 1 183 ? 63.02647 6.07782 100.11411 1.000 13.77544 204 ASP A O 1
ATOM 1353 N N . ASP A 1 184 ? 62.37527 7.84306 98.88571 1.000 13.36623 205 ASP A N 1
ATOM 1354 C CA . ASP A 1 184 ? 61.44328 8.30902 99.90390 1.000 13.56263 205 ASP A CA 1
ATOM 1355 C C . ASP A 1 184 ? 60.48472 7.20782 100.33492 1.000 13.56899 205 ASP A C 1
ATOM 1356 O O . ASP A 1 184 ? 59.97357 6.43539 99.51945 1.000 13.93851 205 ASP A O 1
ATOM 1361 N N . CYS A 1 185 ? 60.24857 7.14063 101.63991 1.000 13.67973 206 CYS A N 1
ATOM 1362 C CA . CYS A 1 185 ? 59.20462 6.26992 102.15982 1.000 14.38560 206 CYS A CA 1
ATOM 1363 C C . CYS A 1 185 ? 57.83530 6.83292 101.79738 1.000 14.44865 206 CYS A C 1
ATOM 1364 O O . CYS A 1 185 ? 56.96879 6.12172 101.27600 1.000 16.59770 206 CYS A O 1
ATOM 1367 N N . ILE A 1 186 ? 57.62518 8.11005 102.07927 1.000 14.12166 207 ILE A N 1
ATOM 1368 C CA . ILE A 1 186 ? 56.50034 8.87312 101.56565 1.000 13.79973 207 ILE A CA 1
ATOM 1369 C C . ILE A 1 186 ? 57.07572 10.12607 100.92566 1.000 13.52630 207 ILE A C 1
ATOM 1370 O O . ILE A 1 186 ? 58.07462 10.67353 101.40934 1.000 14.01688 207 ILE A O 1
ATOM 1375 N N . ALA A 1 187 ? 56.47532 10.55005 99.81510 1.000 13.73851 208 ALA A N 1
ATOM 1376 C CA . ALA A 1 187 ? 56.78768 11.82533 99.17483 1.000 13.70721 208 ALA A CA 1
ATOM 1377 C C . ALA A 1 187 ? 55.46465 12.50999 98.86536 1.000 13.26898 208 ALA A C 1
ATOM 1378 O O . ALA A 1 187 ? 54.73117 12.07542 97.97147 1.000 14.33407 208 ALA A O 1
ATOM 1380 N N . VAL A 1 188 ? 55.13775 13.56058 99.61058 1.000 12.89926 209 VAL A N 1
ATOM 1381 C CA . VAL A 1 188 ? 53.89579 14.29629 99.39864 1.000 13.27086 209 VAL A CA 1
ATOM 1382 C C . VAL A 1 188 ? 54.21904 15.47477 98.48751 1.000 13.27364 209 VAL A C 1
ATOM 1383 O O . VAL A 1 188 ? 54.68455 16.51856 98.94595 1.000 13.79218 209 VAL A O 1
ATOM 1387 N N . ASN A 1 189 ? 53.97589 15.30802 97.18752 1.000 13.60387 210 ASN A N 1
ATOM 1388 C CA . ASN A 1 189 ? 54.23042 16.39037 96.24002 1.000 13.67196 210 ASN A CA 1
ATOM 1389 C C . ASN A 1 189 ? 53.14978 17.45557 96.30138 1.000 14.30878 210 ASN A C 1
ATOM 1390 O O . ASN A 1 189 ? 53.41244 18.63040 96.02380 1.000 14.25428 210 ASN A O 1
ATOM 1395 N N . SER A 1 190 ? 51.93344 17.05266 96.63706 1.000 13.54181 211 SER A N 1
ATOM 1396 C CA . SER A 1 190 ? 50.79302 17.93621 96.80374 1.000 14.07023 211 SER A CA 1
ATOM 1397 C C . SER A 1 190 ? 49.66670 17.12545 97.41700 1.000 14.36308 211 SER A C 1
ATOM 1398 O O . SER A 1 190 ? 49.63293 15.89642 97.31206 1.000 15.51916 211 SER A O 1
ATOM 1401 N N . GLY A 1 191 ? 48.75098 17.82483 98.06366 1.000 14.73158 212 GLY A N 1
ATOM 1402 C CA . GLY A 1 191 ? 47.59797 17.16139 98.62817 1.000 15.37028 212 GLY A CA 1
ATOM 1403 C C . GLY A 1 191 ? 47.14962 17.77222 99.93429 1.000 14.23818 212 GLY A C 1
ATOM 1404 O O . GLY A 1 191 ? 47.86321 18.57183 100.54880 1.000 15.11091 212 GLY A O 1
ATOM 1405 N N . GLU A 1 192 ? 45.94916 17.40697 100.36534 1.000 14.34214 213 GLU A N 1
ATOM 1406 C CA . GLU A 1 192 ? 45.36248 17.98420 101.56351 1.000 14.94794 213 GLU A CA 1
ATOM 1407 C C . GLU A 1 192 ? 44.73187 16.88708 102.40052 1.000 14.64546 213 GLU A C 1
ATOM 1408 O O . GLU A 1 192 ? 44.09435 15.97942 101.86227 1.000 15.92713 213 GLU A O 1
ATOM 1414 N N . ASN A 1 193 ? 44.89983 16.98775 103.71957 1.000 13.90175 214 ASN A N 1
ATOM 1415 C CA . ASN A 1 193 ? 44.31004 16.04621 104.67158 1.000 14.50222 214 ASN A CA 1
ATOM 1416 C C . ASN A 1 193 ? 44.89295 14.64624 104.45837 1.000 15.05083 214 ASN A C 1
ATOM 1417 O O . ASN A 1 193 ? 44.22584 13.71290 104.02598 1.000 16.08653 214 ASN A O 1
ATOM 1422 N N A ILE A 1 194 ? 46.18718 14.54841 104.74160 0.452 14.69728 215 ILE A N 1
ATOM 1423 N N B ILE A 1 194 ? 46.17235 14.52637 104.79876 0.548 14.45871 215 ILE A N 1
ATOM 1424 C CA A ILE A 1 194 ? 46.94893 13.32044 104.56673 0.452 15.13030 215 ILE A CA 1
ATOM 1425 C CA B ILE A 1 194 ? 46.94488 13.31397 104.56167 0.548 14.90421 215 ILE A CA 1
ATOM 1426 C C A ILE A 1 194 ? 47.40382 12.85023 105.94070 0.452 14.82668 215 ILE A C 1
ATOM 1427 C C B ILE A 1 194 ? 47.51202 12.83358 105.88869 0.548 14.71137 215 ILE A C 1
ATOM 1428 O O A ILE A 1 194 ? 47.75974 13.66919 106.79584 0.452 14.90715 215 ILE A O 1
ATOM 1429 O O B ILE A 1 194 ? 48.07530 13.62904 106.65075 0.548 14.59557 215 ILE A O 1
ATOM 1438 N N . ILE A 1 195 ? 47.37263 11.53552 106.15938 1.000 14.52856 216 ILE A N 1
ATOM 1439 C CA . ILE A 1 195 ? 47.89426 10.92148 107.37802 1.000 14.79504 216 ILE A CA 1
ATOM 1440 C C . ILE A 1 195 ? 48.78598 9.74322 106.99992 1.000 13.91860 216 ILE A C 1
ATOM 1441 O O . ILE A 1 195 ? 48.39304 8.89507 106.19048 1.000 15.37128 216 ILE A O 1
ATOM 1446 N N . PHE A 1 196 ? 49.97494 9.68331 107.59867 1.000 13.36535 217 PHE A N 1
ATOM 1447 C CA . PHE A 1 196 ? 50.83997 8.50921 107.55775 1.000 13.59070 217 PHE A CA 1
ATOM 1448 C C . PHE A 1 196 ? 51.14045 8.17361 109.00793 1.000 13.30814 217 PHE A C 1
ATOM 1449 O O . PHE A 1 196 ? 51.69406 9.00763 109.73145 1.000 14.01185 217 PHE A O 1
ATOM 1457 N N . THR A 1 197 ? 50.74997 6.97377 109.44292 1.000 12.94262 218 THR A N 1
ATOM 1458 C CA . THR A 1 197 ? 50.88114 6.61303 110.84218 1.000 13.91094 218 THR A CA 1
ATOM 1459 C C . THR A 1 197 ? 51.31800 5.16142 110.98062 1.000 13.47271 218 THR A C 1
ATOM 1460 O O . THR A 1 197 ? 50.94347 4.30117 110.18056 1.000 13.20287 218 THR A O 1
ATOM 1464 N N . GLY A 1 198 ? 52.12414 4.89565 112.00936 1.000 13.38663 219 GLY A N 1
ATOM 1465 C CA . GLY A 1 198 ? 52.48897 3.52567 112.31702 1.000 13.95057 219 GLY A CA 1
ATOM 1466 C C . GLY A 1 198 ? 53.45097 2.89044 111.34545 1.000 14.26592 219 GLY A C 1
ATOM 1467 O O . GLY A 1 198 ? 53.48616 1.66107 111.24192 1.000 15.75359 219 GLY A O 1
ATOM 1468 N N . GLY A 1 199 ? 54.23949 3.68370 110.62935 1.000 14.18389 220 GLY A N 1
ATOM 1469 C CA . GLY A 1 199 ? 55.08865 3.15077 109.58726 1.000 13.95358 220 GLY A CA 1
ATOM 1470 C C . GLY A 1 199 ? 56.47967 2.80054 110.07508 1.000 13.64865 220 GLY A C 1
ATOM 1471 O O . GLY A 1 199 ? 56.99696 3.38051 111.02850 1.000 14.94746 220 GLY A O 1
ATOM 1472 N N . THR A 1 200 ? 57.09421 1.84802 109.38504 1.000 13.86313 221 THR A N 1
ATOM 1473 C CA . THR A 1 200 ? 58.50358 1.52812 109.56020 1.000 15.34707 221 THR A CA 1
ATOM 1474 C C . THR A 1 200 ? 59.17450 1.67390 108.20405 1.000 15.22025 221 THR A C 1
ATOM 1475 O O . THR A 1 200 ? 58.80470 0.98280 107.24737 1.000 16.75076 221 THR A O 1
ATOM 1479 N N . CYS A 1 201 ? 60.14430 2.57937 108.11745 1.000 14.37824 222 CYS A N 1
ATOM 1480 C CA . CYS A 1 201 ? 60.81848 2.90969 106.86642 1.000 15.05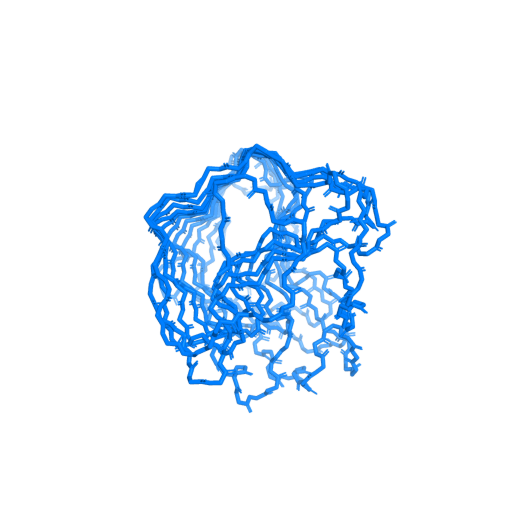190 222 CYS A CA 1
ATOM 1481 C C . CYS A 1 201 ? 62.29913 2.63552 107.04080 1.000 14.97982 222 CYS A C 1
ATOM 1482 O O . CYS A 1 201 ? 62.92567 3.18700 107.94963 1.000 16.83816 222 CYS A O 1
ATOM 1485 N N . THR A 1 202 ? 62.86355 1.81012 106.16518 1.000 14.22493 223 THR A N 1
ATOM 1486 C CA . THR A 1 202 ? 64.28642 1.53817 106.22926 1.000 14.84291 223 THR A CA 1
ATOM 1487 C C . THR A 1 202 ? 64.88787 1.58887 104.83216 1.000 13.57690 223 THR A C 1
ATOM 1488 O O . THR A 1 202 ? 64.20980 1.33506 103.83179 1.000 14.55731 223 THR A O 1
ATOM 1492 N N . GLY A 1 203 ? 66.16996 1.95154 104.77413 1.000 13.59649 224 GLY A N 1
ATOM 1493 C CA . GLY A 1 203 ? 66.93891 1.90022 103.55270 1.000 14.36444 224 GLY A CA 1
ATOM 1494 C C . GLY A 1 203 ? 66.84832 3.12111 102.66234 1.000 14.58629 224 GLY A C 1
ATOM 1495 O O . GLY A 1 203 ? 67.75057 3.34045 101.84752 1.000 15.10054 224 GLY A O 1
ATOM 1496 N N . GLY A 1 204 ? 65.77961 3.89982 102.76237 1.000 14.74629 225 GLY A N 1
ATOM 1497 C CA . GLY A 1 204 ? 65.42885 4.90087 101.77160 1.000 14.50546 225 GLY A CA 1
ATOM 1498 C C . GLY A 1 204 ? 65.91130 6.29035 102.11448 1.000 14.19615 225 GLY A C 1
ATOM 1499 O O . GLY A 1 204 ? 66.98310 6.47179 102.70583 1.000 15.45309 225 GLY A O 1
ATOM 1500 N N . HIS A 1 205 ? 65.11772 7.28648 101.71640 1.000 14.09278 226 HIS A N 1
ATOM 1501 C CA . HIS A 1 205 ? 65.49073 8.68763 101.86281 1.000 14.54743 226 HIS A CA 1
ATOM 1502 C C . HIS A 1 205 ? 64.60670 9.44072 102.84830 1.000 14.71663 226 HIS A C 1
ATOM 1503 O O . HIS A 1 205 ? 64.70405 10.66924 102.93191 1.000 16.24773 226 HIS A O 1
ATOM 1510 N N . GLY A 1 206 ? 63.75409 8.74374 103.59279 1.000 14.76218 227 GLY A N 1
ATOM 1511 C CA . GLY A 1 206 ? 63.05894 9.32831 104.72067 1.000 15.47665 227 GLY A CA 1
ATOM 1512 C C . GLY A 1 206 ? 61.58569 9.60860 104.46779 1.000 13.86943 227 GLY A C 1
ATOM 1513 O O . GLY A 1 206 ? 60.98092 9.19487 103.47223 1.000 14.67139 227 GLY A O 1
ATOM 1514 N N . LEU A 1 207 ? 61.00437 10.31491 105.42654 1.000 13.05258 228 LEU A N 1
ATOM 1515 C CA . LEU A 1 207 ? 59.58908 10.68470 105.41859 1.000 12.90282 228 LEU A CA 1
ATOM 1516 C C . LEU A 1 207 ? 59.50658 12.11734 104.89979 1.000 12.69034 228 LEU A C 1
ATOM 1517 O O . LEU A 1 207 ? 59.77308 13.06985 105.63983 1.000 13.61216 228 LEU A O 1
ATOM 1522 N N . SER A 1 208 ? 59.15362 12.28094 103.62272 1.000 12.79738 229 SER A N 1
ATOM 1523 C CA . SER A 1 208 ? 59.31310 13.56166 102.94120 1.000 12.59496 229 SER A CA 1
ATOM 1524 C C . SER A 1 208 ? 58.00346 14.24462 102.58337 1.000 12.70061 229 SER A C 1
ATOM 1525 O O . SER A 1 208 ? 57.10946 13.63741 101.98012 1.000 13.55282 229 SER A O 1
ATOM 1528 N N . ILE A 1 209 ? 57.92113 15.53018 102.91371 1.000 13.08360 230 ILE A N 1
ATOM 1529 C CA . ILE A 1 209 ? 57.03627 16.45255 102.21711 1.000 13.09556 230 ILE A CA 1
ATOM 1530 C C . ILE A 1 209 ? 57.81861 16.96109 101.01923 1.000 13.29282 230 ILE A C 1
ATOM 1531 O O . ILE A 1 209 ? 58.92002 17.50086 101.17021 1.000 14.39771 230 ILE A O 1
ATOM 1536 N N . GLY A 1 210 ? 57.26511 16.77493 99.83239 1.000 13.73232 231 GLY A N 1
ATOM 1537 C CA . GLY A 1 210 ? 57.89720 17.25090 98.62199 1.000 13.31248 231 GLY A CA 1
ATOM 1538 C C . GLY A 1 210 ? 58.52243 16.12912 97.80825 1.000 13.78761 231 GLY A C 1
ATOM 1539 O O . GLY A 1 210 ? 58.45006 14.95032 98.15782 1.000 15.14897 231 GLY A O 1
ATOM 1540 N N . SER A 1 211 ? 59.18032 16.52369 96.71557 1.000 14.09058 232 SER A N 1
ATOM 1541 C CA . SER A 1 211 ? 59.39716 17.92765 96.35396 1.000 14.00500 232 SER A CA 1
ATOM 1542 C C . SER A 1 211 ? 58.09902 18.66546 96.04582 1.000 14.32962 232 SER A C 1
ATOM 1543 O O . SER A 1 211 ? 57.16590 18.08577 95.49130 1.000 14.48273 232 SER A O 1
ATOM 1546 N N . VAL A 1 212 ? 58.02662 19.92005 96.48392 1.000 13.57895 233 VAL A N 1
ATOM 1547 C CA . VAL A 1 212 ? 56.86183 20.76848 96.25646 1.000 13.42937 233 VAL A CA 1
ATOM 1548 C C . VAL A 1 212 ? 57.27588 21.87714 95.30701 1.000 13.34133 233 VAL A C 1
ATOM 1549 O O . VAL A 1 212 ? 58.20092 22.64193 95.60253 1.000 14.18989 233 VAL A O 1
ATOM 1553 N N . GLY A 1 213 ? 56.57844 21.97232 94.17891 1.000 13.82591 234 GLY A N 1
ATOM 1554 C CA . GLY A 1 213 ? 56.86509 22.98038 93.17808 1.000 15.14592 234 GLY A CA 1
ATOM 1555 C C . GLY A 1 213 ? 57.11332 22.38727 91.80849 1.000 15.68075 234 GLY A C 1
ATOM 1556 O O . GLY A 1 213 ? 57.49033 21.21717 91.68615 1.000 16.84845 234 GLY A O 1
ATOM 1557 N N . GLY A 1 214 ? 56.91383 23.19703 90.77002 1.000 15.58244 235 GLY A N 1
ATOM 1558 C CA . GLY A 1 214 ? 57.22547 22.79441 89.41289 1.000 16.92397 235 GLY A CA 1
ATOM 1559 C C . GLY A 1 214 ? 56.22328 21.87800 88.74989 1.000 17.42222 235 GLY A C 1
ATOM 1560 O O . GLY A 1 214 ? 56.49685 21.38746 87.64774 1.000 19.84542 235 GLY A O 1
ATOM 1561 N N . ARG A 1 215 ? 55.08168 21.62607 89.37647 1.000 16.68950 236 ARG A N 1
ATOM 1562 C CA . ARG A 1 215 ? 54.04344 20.76003 88.82536 1.000 17.25371 236 ARG A CA 1
ATOM 1563 C C . ARG A 1 215 ? 52.76278 21.56934 88.64522 1.000 17.64732 236 ARG A C 1
ATOM 1564 O O . ARG A 1 215 ? 52.72796 22.77379 88.88588 1.000 18.23099 236 ARG A O 1
ATOM 1572 N N A SER A 1 216 ? 51.69769 20.89350 88.21061 0.668 17.56590 237 SER A N 1
ATOM 1573 N N B SER A 1 216 ? 51.69765 20.88976 88.21606 0.332 17.54788 237 SER A N 1
ATOM 1574 C CA A SER A 1 216 ? 50.40354 21.56012 88.13267 0.668 18.97655 237 SER A CA 1
ATOM 1575 C CA B SER A 1 216 ? 50.40057 21.55132 88.13137 0.332 18.24454 237 SER A CA 1
ATOM 1576 C C A SER A 1 216 ? 49.84941 21.84382 89.52269 0.668 18.59698 237 SER A C 1
ATOM 1577 C C B SER A 1 216 ? 49.84222 21.83758 89.51904 0.332 17.87107 237 SER A C 1
ATOM 1578 O O A SER A 1 216 ? 49.20926 22.87795 89.74357 0.668 20.30962 237 SER A O 1
ATOM 1579 O O B SER A 1 216 ? 49.19228 22.86700 89.73441 0.332 18.81482 237 SER A O 1
ATOM 1584 N N . ASP A 1 217 ? 50.08766 20.94038 90.47059 1.000 16.84607 238 ASP A N 1
ATOM 1585 C CA . ASP A 1 217 ? 49.62753 21.08649 91.84475 1.000 16.24155 238 ASP A CA 1
ATOM 1586 C C . ASP A 1 217 ? 50.85369 21.17819 92.73948 1.000 14.93858 238 ASP A C 1
ATOM 1587 O O . ASP A 1 217 ? 51.68069 20.25926 92.76842 1.000 14.77899 238 ASP A O 1
ATOM 1592 N N . ASN A 1 218 ? 50.97740 22.30043 93.44759 1.000 14.15150 239 ASN A N 1
ATOM 1593 C CA . ASN A 1 218 ? 52.10504 22.57081 94.33002 1.000 14.61285 239 ASN A CA 1
ATOM 1594 C C . ASN A 1 218 ? 51.63700 23.00738 95.70968 1.000 14.17128 239 ASN A C 1
ATOM 1595 O O . ASN A 1 218 ? 52.31705 23.79038 96.37973 1.000 15.01011 239 ASN A O 1
ATOM 1600 N N . THR A 1 219 ? 50.47726 22.51852 96.13868 1.000 14.06496 240 THR A N 1
ATOM 1601 C CA . THR A 1 219 ? 49.88163 22.91082 97.40612 1.000 13.87139 240 THR A CA 1
ATOM 1602 C C . THR A 1 219 ? 49.80943 21.69894 98.32185 1.000 13.94851 240 THR A C 1
ATOM 1603 O O . THR A 1 219 ? 49.20864 20.68008 97.96333 1.000 15.17823 240 THR A O 1
ATOM 1607 N N . VAL A 1 220 ? 50.41017 21.82221 99.50400 1.000 13.47233 241 VAL A N 1
ATOM 1608 C CA . VAL A 1 220 ? 50.34084 20.81744 100.55873 1.000 13.60538 241 VAL A CA 1
ATOM 1609 C C . VAL A 1 220 ? 49.69716 21.47019 101.76977 1.000 14.45779 241 VAL A C 1
ATOM 1610 O O . VAL A 1 220 ? 50.15014 22.52943 102.21525 1.000 14.13097 241 VAL A O 1
ATOM 1614 N N . LYS A 1 221 ? 48.64827 20.84557 102.30451 1.000 13.38692 242 LYS A N 1
ATOM 1615 C CA . LYS A 1 221 ? 47.95779 21.41826 103.45458 1.000 14.30811 242 LYS A CA 1
ATOM 1616 C C . LYS A 1 221 ? 47.41180 20.31549 104.34270 1.000 14.32033 242 LYS A C 1
ATOM 1617 O O . LYS A 1 221 ? 46.74393 19.40408 103.85654 1.000 16.39556 242 LYS A O 1
ATOM 1623 N N . ASN A 1 222 ? 47.68219 20.41767 105.64162 1.000 14.50344 243 ASN A N 1
ATOM 1624 C CA . ASN A 1 222 ? 47.12770 19.51607 106.65251 1.000 15.15850 243 ASN A CA 1
ATOM 1625 C C . ASN A 1 222 ? 47.59060 18.07205 106.42587 1.000 14.04357 243 ASN A C 1
ATOM 1626 O O . ASN A 1 222 ? 46.83945 17.18406 106.01376 1.000 15.58416 243 ASN A O 1
ATOM 1631 N N . VAL A 1 223 ? 48.86256 17.85966 106.72846 1.000 14.63139 244 VAL A N 1
ATOM 1632 C CA . VAL A 1 223 ? 49.49166 16.55107 106.63274 1.000 14.88690 244 VAL A CA 1
ATOM 1633 C C . VAL A 1 223 ? 50.04700 16.19608 107.99839 1.000 14.90732 244 VAL A C 1
ATOM 1634 O O . VAL A 1 223 ? 50.72494 17.01638 108.62458 1.000 16.45952 244 VAL A O 1
ATOM 1638 N N . THR A 1 224 ? 49.76386 14.97746 108.45637 1.000 14.06800 245 THR A N 1
ATOM 1639 C CA . THR A 1 224 ? 50.31492 14.46627 109.70470 1.000 14.79835 245 THR A CA 1
ATOM 1640 C C . THR A 1 224 ? 51.08092 13.18809 109.41097 1.000 14.01681 245 THR A C 1
ATOM 1641 O O . THR A 1 224 ? 50.51855 12.23343 108.86728 1.000 15.01064 245 THR A O 1
ATOM 1645 N N . ILE A 1 225 ? 52.36003 13.18249 109.76438 1.000 14.09356 246 ILE A N 1
ATOM 1646 C CA . ILE A 1 225 ? 53.22894 12.02169 109.67000 1.000 13.71736 246 ILE A CA 1
ATOM 1647 C C . ILE A 1 225 ? 53.62598 11.70058 111.10445 1.000 13.10154 246 ILE A C 1
ATOM 1648 O O . ILE A 1 225 ? 54.25540 12.52843 111.77366 1.000 14.27000 246 ILE A O 1
ATOM 1653 N N . GLU A 1 226 ? 53.21913 10.53224 111.59789 1.000 13.75171 247 GLU A N 1
ATOM 1654 C CA . GLU A 1 226 ? 53.23567 10.31733 113.03754 1.000 14.54746 247 GLU A CA 1
ATOM 1655 C C . GLU A 1 226 ? 53.48371 8.85757 113.38754 1.000 13.62901 247 GLU A C 1
ATOM 1656 O O . GLU A 1 226 ? 53.21318 7.94602 112.59626 1.000 13.81247 247 GLU A O 1
ATOM 1662 N N . HIS A 1 227 ? 53.95497 8.64926 114.61949 1.000 13.85041 248 HIS A N 1
ATOM 1663 C CA . HIS A 1 227 ? 54.08537 7.31194 115.19861 1.000 14.40855 248 HIS A CA 1
ATOM 1664 C C . HIS A 1 227 ? 54.81532 6.37099 114.25063 1.000 13.94630 248 HIS A C 1
ATOM 1665 O O . HIS A 1 227 ? 54.33829 5.27846 113.94228 1.000 14.30808 248 HIS A O 1
ATOM 1672 N N . SER A 1 228 ? 55.97707 6.81157 113.76879 1.000 13.53457 249 SER A N 1
ATOM 1673 C CA . SER A 1 228 ? 56.67630 6.07070 112.73201 1.000 13.97692 249 SER A CA 1
ATOM 1674 C C . SER A 1 228 ? 58.16918 6.07088 113.04653 1.000 13.66477 249 SER A C 1
ATOM 1675 O O . SER A 1 228 ? 58.67511 6.92569 113.78121 1.000 14.35356 249 SER A O 1
ATOM 1678 N N A THR A 1 229 ? 58.87747 5.12470 112.42791 0.600 13.91369 250 THR A N 1
ATOM 1679 N N B THR A 1 229 ? 58.87034 5.08214 112.50134 0.400 13.82846 250 THR A N 1
ATOM 1680 C CA A THR A 1 229 ? 60.30782 4.92990 112.62401 0.600 14.68335 250 THR A CA 1
ATOM 1681 C CA B THR A 1 229 ? 60.31734 5.00449 112.63134 0.400 14.45647 250 THR A CA 1
ATOM 1682 C C A THR A 1 229 ? 61.02403 4.94199 111.27994 0.600 14.00561 250 THR A C 1
ATOM 1683 C C B THR A 1 229 ? 60.97100 5.04407 111.25910 0.400 13.79733 250 THR A C 1
ATOM 1684 O O A THR A 1 229 ? 60.56388 4.31580 110.31931 0.600 15.10850 250 THR A O 1
ATOM 1685 O O B THR A 1 229 ? 60.41669 4.55413 110.26930 0.400 14.02537 250 THR A O 1
ATOM 1692 N N . VAL A 1 230 ? 62.15426 5.64723 111.21657 1.000 13.81070 251 VAL A N 1
ATOM 1693 C CA . VAL A 1 230 ? 62.99268 5.70789 110.02088 1.000 14.05420 251 VAL A CA 1
ATOM 1694 C C . VAL A 1 230 ? 64.38395 5.24948 110.41404 1.000 14.34546 251 VAL A C 1
ATOM 1695 O O . VAL A 1 230 ? 65.00831 5.84298 111.30061 1.000 15.37904 251 VAL A O 1
ATOM 1699 N N . THR A 1 231 ? 64.88223 4.21418 109.74996 1.000 14.52260 252 THR A N 1
ATOM 1700 C CA . THR A 1 231 ? 66.17911 3.66038 110.09993 1.000 16.15956 252 THR A CA 1
ATOM 1701 C C . THR A 1 231 ? 67.00948 3.44000 108.84892 1.000 14.73397 252 THR A C 1
ATOM 1702 O O . THR A 1 231 ? 66.47762 3.16411 107.76850 1.000 16.07294 252 THR A O 1
ATOM 1706 N N . ASN A 1 232 ? 68.31966 3.57183 109.00508 1.000 14.69839 253 ASN A N 1
ATOM 1707 C CA . ASN A 1 232 ? 69.25401 3.21369 107.94508 1.000 15.28571 253 ASN A CA 1
ATOM 1708 C C . ASN A 1 232 ? 68.87133 3.87752 106.62510 1.000 15.34278 253 ASN A C 1
ATOM 1709 O O . ASN A 1 232 ? 68.75685 3.23760 105.57989 1.000 16.21565 253 ASN A O 1
ATOM 1714 N N . SER A 1 233 ? 68.65686 5.18672 106.69602 1.000 15.79687 254 SER A N 1
ATOM 1715 C CA . SER A 1 233 ? 68.13884 5.98351 105.59680 1.000 15.35081 254 SER A CA 1
ATOM 1716 C C . SER A 1 233 ? 68.99534 7.23130 105.44647 1.000 15.09492 254 SER A C 1
ATOM 1717 O O . SER A 1 233 ? 69.72317 7.61800 106.36067 1.000 15.81038 254 SER A O 1
ATOM 1720 N N A GLN A 1 234 ? 68.88913 7.88757 104.29156 0.445 14.97502 255 GLN A N 1
ATOM 1721 N N B GLN A 1 234 ? 68.88817 7.85795 104.26944 0.555 14.98033 255 GLN A N 1
ATOM 1722 C CA A GLN A 1 234 ? 69.70202 9.08108 104.07354 0.445 15.27056 255 GLN A CA 1
ATOM 1723 C CA B GLN A 1 234 ? 69.64039 9.07887 103.98826 0.555 15.46362 255 GLN A CA 1
ATOM 1724 C C A GLN A 1 234 ? 69.21158 10.25472 104.91124 0.445 14.92485 255 GLN A C 1
ATOM 1725 C C B GLN A 1 234 ? 69.20649 10.21607 104.90274 0.555 14.96024 255 GLN A C 1
ATOM 1726 O O A GLN A 1 234 ? 70.01836 11.05438 105.40071 0.445 15.13640 255 GLN A O 1
ATOM 1727 O O B GLN A 1 234 ? 70.04587 10.94789 105.44149 0.555 15.18382 255 GLN A O 1
ATOM 1738 N N . ASN A 1 235 ? 67.89858 10.37894 105.08181 1.000 14.51693 256 ASN A N 1
ATOM 1739 C CA . ASN A 1 235 ? 67.31627 11.41561 105.91755 1.000 14.30861 256 ASN A CA 1
ATOM 1740 C C . ASN A 1 235 ? 66.26397 10.78907 106.81422 1.000 13.95958 256 ASN A C 1
ATOM 1741 O O . ASN A 1 235 ? 65.71818 9.72962 106.50855 1.000 14.60942 256 ASN A O 1
ATOM 1746 N N . GLY A 1 236 ? 65.96911 11.46191 107.92230 1.000 14.02918 257 GLY A N 1
ATOM 1747 C CA . GLY A 1 236 ? 64.86582 11.03987 108.76112 1.000 13.79633 257 GLY A CA 1
ATOM 1748 C C . GLY A 1 236 ? 63.57481 11.72965 108.36792 1.000 13.97154 257 GLY A C 1
ATOM 1749 O O . GLY A 1 236 ? 62.68096 11.12351 107.76887 1.000 15.12313 257 GLY A O 1
ATOM 1750 N N . VAL A 1 237 ? 63.48590 13.01277 108.71370 1.000 13.74272 258 VAL A N 1
ATOM 1751 C CA . VAL A 1 237 ? 62.36435 13.89053 108.39937 1.000 14.26962 258 VAL A CA 1
ATOM 1752 C C . VAL A 1 237 ? 62.86160 14.89036 107.36516 1.000 13.47864 258 VAL A C 1
ATOM 1753 O O . VAL A 1 237 ? 63.90690 15.51784 107.56899 1.000 14.23421 258 VAL A O 1
ATOM 1757 N N . ARG A 1 238 ? 62.12134 15.05671 106.26509 1.000 13.35842 259 ARG A N 1
ATOM 1758 C CA . ARG A 1 238 ? 62.55872 15.96556 105.21348 1.000 13.66301 259 ARG A CA 1
ATOM 1759 C C . ARG A 1 238 ? 61.39078 16.75439 104.63880 1.000 13.29199 259 ARG A C 1
ATOM 1760 O O . ARG A 1 238 ? 60.34181 16.18532 104.32609 1.000 13.82019 259 ARG A O 1
ATOM 1768 N N . ILE A 1 239 ? 61.58669 18.05875 104.46735 1.000 13.24288 260 ILE A N 1
ATOM 1769 C CA . ILE A 1 239 ? 60.72032 18.87798 103.63339 1.000 13.16182 260 ILE A CA 1
ATOM 1770 C C . ILE A 1 239 ? 61.59832 19.48621 102.55236 1.000 12.33646 260 ILE A C 1
ATOM 1771 O O . ILE A 1 239 ? 62.60124 20.14708 102.86069 1.000 13.73031 260 ILE A O 1
ATOM 1776 N N . LYS A 1 240 ? 61.22292 19.27810 101.28917 1.000 12.60063 261 LYS A N 1
ATOM 1777 C CA . LYS A 1 240 ? 61.99571 19.77878 100.15417 1.000 13.37671 261 LYS A CA 1
ATOM 1778 C C . LYS A 1 240 ? 61.07919 20.57690 99.24047 1.000 13.13887 261 LYS A C 1
ATOM 1779 O O . LYS A 1 240 ? 60.08311 20.05041 98.73475 1.000 14.11332 261 LYS A O 1
ATOM 1785 N N . THR A 1 241 ? 61.39696 21.85026 99.04986 1.000 13.15012 262 THR A N 1
ATOM 1786 C CA . THR A 1 241 ? 60.67917 22.67499 98.09565 1.000 12.98871 262 THR A CA 1
ATOM 1787 C C . THR A 1 241 ? 61.62453 23.07451 96.97236 1.000 12.63031 262 THR A C 1
ATOM 1788 O O . THR A 1 241 ? 62.81195 23.33077 97.19884 1.000 13.43413 262 THR A O 1
ATOM 1792 N N . VAL A 1 242 ? 61.08199 23.10749 95.75588 1.000 13.57434 263 VAL A N 1
ATOM 1793 C CA . VAL A 1 242 ? 61.89455 23.23162 94.55272 1.000 13.65201 263 VAL A CA 1
ATOM 1794 C C . VAL A 1 242 ? 62.44601 24.64288 94.41732 1.000 13.78997 263 VAL A C 1
ATOM 1795 O O . VAL A 1 242 ? 61.71606 25.63557 94.55717 1.000 13.38080 263 VAL A O 1
ATOM 1799 N N . TYR A 1 243 ? 63.73717 24.72956 94.10538 1.000 13.55372 264 TYR A N 1
ATOM 1800 C CA . TYR A 1 243 ? 64.40248 25.99816 93.84143 1.000 14.16978 264 TYR A CA 1
ATOM 1801 C C . TYR A 1 243 ? 63.64753 26.79809 92.79070 1.000 14.16700 264 TYR A C 1
ATOM 1802 O O . TYR A 1 243 ? 63.42026 26.31900 91.67311 1.000 14.45389 264 TYR A O 1
ATOM 1811 N N . GLY A 1 244 ? 63.27431 28.02507 93.15219 1.000 14.18287 265 GLY A N 1
ATOM 1812 C CA . GLY A 1 244 ? 62.63521 28.94212 92.23432 1.000 15.26421 265 GLY A CA 1
ATOM 1813 C C . GLY A 1 244 ? 61.18324 28.66326 91.92625 1.000 15.26652 265 GLY A C 1
ATOM 1814 O O . GLY A 1 244 ? 60.61981 29.33164 91.05597 1.000 17.16787 265 GLY A O 1
ATOM 1815 N N . ALA A 1 245 ? 60.55501 27.71055 92.60621 1.000 15.07644 266 ALA A N 1
ATOM 1816 C CA . ALA A 1 245 ? 59.18130 27.32831 92.32051 1.000 15.03717 266 ALA A CA 1
ATOM 1817 C C . ALA A 1 245 ? 58.18902 28.15679 93.13377 1.000 14.48196 266 ALA A C 1
ATOM 1818 O O . ALA A 1 245 ? 58.55263 28.92456 94.02940 1.000 15.73143 266 ALA A O 1
ATOM 1820 N N . THR A 1 246 ? 56.91160 27.97248 92.81501 1.000 14.35483 267 THR A N 1
ATOM 1821 C CA . THR A 1 246 ? 55.80517 28.61727 93.50435 1.000 15.23104 267 THR A CA 1
ATOM 1822 C C . THR A 1 246 ? 54.85443 27.54628 94.02284 1.000 15.32614 267 THR A C 1
ATOM 1823 O O . THR A 1 246 ? 54.51674 26.59753 93.30756 1.000 17.70948 267 THR A O 1
ATOM 1827 N N . GLY A 1 247 ? 54.43800 27.69549 95.27532 1.000 14.35212 268 GLY A N 1
ATOM 1828 C CA . GLY A 1 247 ? 53.55788 26.72760 95.90241 1.000 14.61240 268 GLY A CA 1
ATOM 1829 C C . GLY A 1 247 ? 53.35761 27.10501 97.35678 1.000 14.13603 268 GLY A C 1
ATOM 1830 O O . GLY A 1 247 ? 53.64996 28.23246 97.75829 1.000 14.97075 268 GLY A O 1
ATOM 1831 N N A SER A 1 248 ? 52.85905 26.15454 98.14294 0.572 14.11531 269 SER A N 1
ATOM 1832 N N B SER A 1 248 ? 52.87192 26.14004 98.13879 0.428 14.26247 269 SER A N 1
ATOM 1833 C CA A SER A 1 248 ? 52.73001 26.42716 99.56787 0.572 14.52607 269 SER A CA 1
ATOM 1834 C CA B SER A 1 248 ? 52.58245 26.37192 99.54733 0.428 14.89872 269 SER A CA 1
ATOM 1835 C C A SER A 1 248 ? 52.61154 25.12302 100.34046 0.572 14.62323 269 SER A C 1
ATOM 1836 C C B SER A 1 248 ? 52.67672 25.05576 100.30696 0.428 14.74654 269 SER A C 1
ATOM 1837 O O A SER A 1 248 ? 51.99719 24.16159 99.87310 0.572 14.93623 269 SER A O 1
ATOM 1838 O O B SER A 1 248 ? 52.28623 24.00511 99.79117 0.428 15.05141 269 SER A O 1
ATOM 1843 N N . VAL A 1 249 ? 53.19994 25.11806 101.53206 1.000 13.91912 270 VAL A N 1
ATOM 1844 C CA . VAL A 1 249 ? 53.20668 23.98332 102.44880 1.000 14.30293 270 VAL A CA 1
ATOM 1845 C C . VAL A 1 249 ? 52.72743 24.53210 103.78131 1.000 14.68973 270 VAL A C 1
ATOM 1846 O O . VAL A 1 249 ? 53.40429 25.37297 104.37770 1.000 16.26191 270 VAL A O 1
ATOM 1850 N N . SER A 1 250 ? 51.56105 24.08708 104.24248 1.000 13.87175 271 SER A N 1
ATOM 1851 C CA . SER A 1 250 ? 51.03955 24.61951 105.49299 1.000 15.07430 271 SER A CA 1
ATOM 1852 C C . SER A 1 250 ? 50.38252 23.52041 106.31202 1.000 14.32435 271 SER A C 1
ATOM 1853 O O . SER A 1 250 ? 49.88349 22.52795 105.77303 1.000 15.12464 271 SER A O 1
ATOM 1856 N N . GLU A 1 251 ? 50.39210 23.71830 107.62869 1.000 14.33980 272 GLU A N 1
ATOM 1857 C CA . GLU A 1 251 ? 49.73578 22.81423 108.57104 1.000 15.18664 272 GLU A CA 1
ATOM 1858 C C . GLU A 1 251 ? 50.26605 21.39145 108.44420 1.000 15.49044 272 GLU A C 1
ATOM 1859 O O . GLU A 1 251 ? 49.51421 20.43465 108.29280 1.000 16.93019 272 GLU A O 1
ATOM 1865 N N . VAL A 1 252 ? 51.57267 21.26024 108.49010 1.000 15.17191 273 VAL A N 1
ATOM 1866 C CA . VAL A 1 252 ? 52.23582 19.96333 108.47802 1.000 14.80401 273 VAL A CA 1
ATOM 1867 C C . VAL A 1 252 ? 52.68808 19.65309 109.89155 1.000 14.20343 273 VAL A C 1
ATOM 1868 O O . VAL A 1 252 ? 53.24257 20.52150 110.57529 1.000 14.40782 273 VAL A O 1
ATOM 1872 N N . THR A 1 253 ? 52.45911 18.41367 110.33067 1.000 13.23334 274 THR A N 1
ATOM 1873 C CA . THR A 1 253 ? 52.90248 17.95724 111.64155 1.000 14.31569 274 THR A CA 1
ATOM 1874 C C . THR A 1 253 ? 53.67859 16.66078 111.48718 1.000 13.97368 274 THR A C 1
ATOM 1875 O O . THR A 1 253 ? 53.19161 15.71453 110.85603 1.000 15.30481 274 THR A O 1
ATOM 1879 N N . TYR A 1 254 ? 54.88180 16.62573 112.05331 1.000 13.13284 275 TYR A N 1
ATOM 1880 C CA . TYR A 1 254 ? 55.61501 15.39061 112.29740 1.000 13.22122 275 TYR A CA 1
ATOM 1881 C C . TYR A 1 254 ? 55.59176 15.18073 113.80191 1.000 13.59601 275 TYR A C 1
ATOM 1882 O O . TYR A 1 254 ? 56.02452 16.05737 114.55953 1.000 14.07664 275 TYR A O 1
ATOM 1891 N N A SER A 1 255 ? 55.07143 14.04119 114.23828 0.781 13.62120 276 SER A N 1
ATOM 1892 N N B SER A 1 255 ? 55.09488 14.02533 114.23696 0.219 13.83637 276 SER A N 1
ATOM 1893 C CA A SER A 1 255 ? 54.95990 13.80388 115.66794 0.781 14.59683 276 SER A CA 1
ATOM 1894 C CA B SER A 1 255 ? 54.87487 13.77844 115.65621 0.219 14.32268 276 SER A CA 1
ATOM 1895 C C A SER A 1 255 ? 55.27607 12.35703 115.99588 0.781 13.93992 276 SER A C 1
ATOM 1896 C C B SER A 1 255 ? 55.26068 12.34752 115.99349 0.219 13.99616 276 SER A C 1
ATOM 1897 O O A SER A 1 255 ? 54.87995 11.44035 115.27707 0.781 14.66374 276 SER A O 1
ATOM 1898 O O B SER A 1 255 ? 54.89243 11.42306 115.26717 0.219 14.08552 276 SER A O 1
ATOM 1903 N N . ASN A 1 256 ? 55.99974 12.16058 117.08941 1.000 14.04680 277 ASN A N 1
ATOM 1904 C CA . ASN A 1 256 ? 56.35357 10.81926 117.55810 1.000 14.34376 277 ASN A CA 1
ATOM 1905 C C . ASN A 1 256 ? 57.06804 10.01726 116.46842 1.000 13.36441 277 ASN A C 1
ATOM 1906 O O . ASN A 1 256 ? 56.65023 8.92266 116.07189 1.000 13.90670 277 ASN A O 1
ATOM 1911 N N . ILE A 1 257 ? 58.15902 10.60363 115.98309 1.000 13.04661 278 ILE A N 1
ATOM 1912 C CA . ILE A 1 257 ? 59.02788 9.98683 114.99303 1.000 13.84779 278 ILE A CA 1
ATOM 1913 C C . ILE A 1 257 ? 60.31990 9.60044 115.69137 1.000 14.00207 278 ILE A C 1
ATOM 1914 O O . ILE A 1 257 ? 60.91430 10.42329 116.39634 1.000 14.77925 278 ILE A O 1
ATOM 1919 N N . GLN A 1 258 ? 60.75457 8.36025 115.49804 1.000 13.57979 279 GLN A N 1
ATOM 1920 C CA . GLN A 1 258 ? 62.05631 7.90871 115.96913 1.000 14.72089 279 GLN A CA 1
ATOM 1921 C C . GLN A 1 258 ? 62.93992 7.57285 114.77534 1.000 14.24637 279 GLN A C 1
ATOM 1922 O O . GLN A 1 258 ? 62.46455 7.03334 113.77024 1.000 15.01128 279 GLN A O 1
ATOM 1928 N N . MET A 1 259 ? 64.23344 7.86606 114.89442 1.000 13.68622 280 MET A N 1
ATOM 1929 C CA . MET A 1 259 ? 65.16185 7.57805 113.81063 1.000 13.64720 280 MET A CA 1
ATOM 1930 C C . MET A 1 259 ? 66.49104 7.07361 114.35507 1.000 14.33775 280 MET A C 1
ATOM 1931 O O . MET A 1 259 ? 66.87733 7.37457 115.48807 1.000 14.51378 280 MET A O 1
ATOM 1936 N N A SER A 1 260 ? 67.18445 6.29381 113.53247 0.644 14.37263 281 SER A N 1
ATOM 1937 N N B SER A 1 260 ? 67.20278 6.32599 113.50862 0.356 14.50794 281 SER A N 1
ATOM 1938 C CA A SER A 1 260 ? 68.54220 5.88188 113.84871 0.644 15.37831 281 SER A CA 1
ATOM 1939 C CA B SER A 1 260 ? 68.48381 5.72075 113.85208 0.356 15.09328 281 SER A CA 1
ATOM 1940 C C A SER A 1 260 ? 69.21407 5.46125 112.55551 0.644 14.93245 281 SER A C 1
ATOM 1941 C C B SER A 1 260 ? 69.21039 5.37065 112.55913 0.356 15.04854 281 SER A C 1
ATOM 1942 O O A SER A 1 260 ? 68.55216 5.15675 111.56117 0.644 15.86486 281 SER A O 1
ATOM 1943 O O B SER A 1 260 ? 68.57537 5.03707 111.55697 0.356 15.32710 281 SER A O 1
ATOM 1948 N N . GLY A 1 261 ? 70.53985 5.44415 112.58515 1.000 15.25550 282 GLY A N 1
ATOM 1949 C CA . GLY A 1 261 ? 71.30643 5.06782 111.40417 1.000 15.65299 282 GLY A CA 1
ATOM 1950 C C . GLY A 1 261 ? 71.11171 5.98452 110.21242 1.000 15.26227 282 GLY A C 1
ATOM 1951 O O . GLY A 1 261 ? 71.11935 5.52063 109.06577 1.000 17.02616 282 GLY A O 1
ATOM 1952 N N . ILE A 1 262 ? 70.93855 7.27751 110.45142 1.000 14.67321 283 ILE A N 1
ATOM 1953 C CA . ILE A 1 262 ? 70.67688 8.23842 109.38471 1.000 14.88108 283 ILE A CA 1
ATOM 1954 C C . ILE A 1 262 ? 72.00525 8.74776 108.83714 1.000 14.72328 283 ILE A C 1
ATOM 1955 O O . ILE A 1 262 ? 72.86339 9.21397 109.59472 1.000 16.25088 283 ILE A O 1
ATOM 1960 N N . ALA A 1 263 ? 72.16352 8.68582 107.51011 1.000 15.51589 284 ALA A N 1
ATOM 1961 C CA . ALA A 1 263 ? 73.47028 8.91558 106.89323 1.000 16.54054 284 ALA A CA 1
ATOM 1962 C C . ALA A 1 263 ? 73.76914 10.39192 106.63496 1.000 17.01816 284 ALA A C 1
ATOM 1963 O O . ALA A 1 263 ? 74.92861 10.80914 106.73974 1.000 17.55435 284 ALA A O 1
ATOM 1965 N N . ASN A 1 264 ? 72.76699 11.19151 106.26206 1.000 15.47905 285 ASN A N 1
ATOM 1966 C CA . ASN A 1 264 ? 73.00640 12.56115 105.81629 1.000 15.78631 285 ASN A CA 1
ATOM 1967 C C . ASN A 1 264 ? 72.40009 13.59875 106.75382 1.000 15.21241 285 ASN A C 1
ATOM 1968 O O . ASN A 1 264 ? 73.13280 14.42416 107.30892 1.000 15.81265 285 ASN A O 1
ATOM 1973 N N . TYR A 1 265 ? 71.07803 13.59279 106.94316 1.000 14.76369 286 TYR A N 1
ATOM 1974 C CA . TYR A 1 265 ? 70.41270 14.60393 107.76302 1.000 14.42645 286 TYR A CA 1
ATOM 1975 C C . TYR A 1 265 ? 69.32661 13.96019 108.60654 1.000 14.10219 286 TYR A C 1
ATOM 1976 O O . TYR A 1 265 ? 68.41573 13.33396 108.06071 1.000 14.13871 286 TYR A O 1
ATOM 1985 N N . GLY A 1 266 ? 69.38251 14.16293 109.92570 1.000 13.91257 287 GLY A N 1
ATOM 1986 C CA . GLY A 1 266 ? 68.27916 13.71260 110.76284 1.000 13.42244 287 GLY A CA 1
ATOM 1987 C C . GLY A 1 266 ? 66.98417 14.41216 110.40521 1.000 12.77953 287 GLY A C 1
ATOM 1988 O O . GLY A 1 266 ? 65.96595 13.77132 110.13610 1.000 13.51857 287 GLY A O 1
ATOM 1989 N N . ILE A 1 267 ? 67.01841 15.74132 110.39402 1.000 13.30166 288 ILE A N 1
ATOM 1990 C CA . ILE A 1 267 ? 65.92746 16.58906 109.93475 1.000 13.39673 288 ILE A CA 1
ATOM 1991 C C . ILE A 1 267 ? 66.52017 17.54174 108.90688 1.000 13.67963 288 ILE A C 1
ATOM 1992 O O . ILE A 1 267 ? 67.52690 18.20138 109.18524 1.000 14.54007 288 ILE A O 1
ATOM 1997 N N . VAL A 1 268 ? 65.91037 17.61810 107.72616 1.000 14.04921 289 VAL A N 1
ATOM 1998 C CA . VAL A 1 268 ? 66.34761 18.56006 106.70391 1.000 14.28387 289 VAL A CA 1
ATOM 1999 C C . VAL A 1 268 ? 65.12719 19.24144 106.10782 1.000 13.83817 289 VAL A C 1
ATOM 2000 O O . VAL A 1 268 ? 64.19976 18.57376 105.63523 1.000 14.58095 289 VAL A O 1
ATOM 2004 N N . ILE A 1 269 ? 65.12050 20.56912 106.15260 1.000 14.19025 290 ILE A N 1
ATOM 2005 C CA . ILE A 1 269 ? 64.08046 21.38442 105.54761 1.000 14.17849 290 ILE A CA 1
ATOM 2006 C C . ILE A 1 269 ? 64.81338 22.35186 104.63860 1.000 14.05264 290 ILE A C 1
ATOM 2007 O O . ILE A 1 269 ? 65.59285 23.17731 105.12187 1.000 15.52424 290 ILE A O 1
ATOM 2012 N N . GLU A 1 270 ? 64.60787 22.23386 103.32721 1.000 13.94332 291 GLU A N 1
ATOM 2013 C CA . GLU A 1 270 ? 65.38661 23.05201 102.40965 1.000 15.11575 291 GLU A CA 1
ATOM 2014 C C . GLU A 1 270 ? 64.54653 23.53620 101.23963 1.000 14.07474 291 GLU A C 1
ATOM 2015 O O . GLU A 1 270 ? 63.73101 22.79160 100.68598 1.000 15.12618 291 GLU A O 1
ATOM 2021 N N . GLN A 1 271 ? 64.77481 24.79517 100.86970 1.000 13.72806 292 GLN A N 1
ATOM 2022 C CA . GLN A 1 271 ? 64.00332 25.48031 99.84354 1.000 13.93898 292 GLN A CA 1
ATOM 2023 C C . GLN A 1 271 ? 64.83982 25.75313 98.59968 1.000 13.66354 292 GLN A C 1
ATOM 2024 O O . GLN A 1 271 ? 64.52246 26.65270 97.80716 1.000 14.10351 292 GLN A O 1
ATOM 2030 N N . ASP A 1 272 ? 65.90459 24.96915 98.42190 1.000 14.14197 293 ASP A N 1
ATOM 2031 C CA . ASP A 1 272 ? 66.80551 25.03007 97.27775 1.000 14.48875 293 ASP A CA 1
ATOM 2032 C C . ASP A 1 272 ? 66.80759 23.72011 96.49438 1.000 14.37085 293 ASP A C 1
ATOM 2033 O O . ASP A 1 272 ? 67.76343 23.43860 95.76871 1.000 14.89178 293 ASP A O 1
ATOM 2038 N N . TYR A 1 273 ? 65.77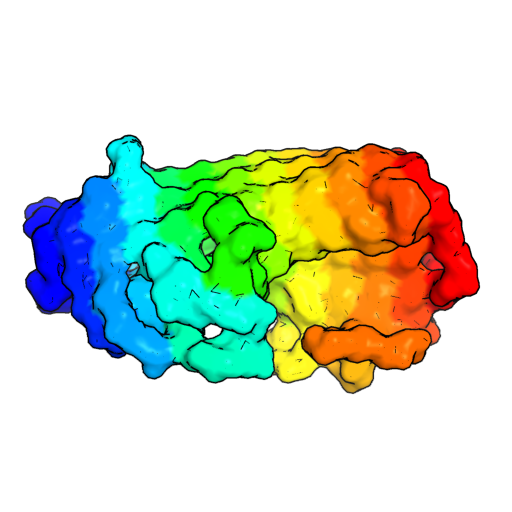211 22.90120 96.63857 1.000 14.85657 294 TYR A N 1
ATOM 2039 C CA . TYR A 1 273 ? 65.84343 21.53588 96.14177 1.000 15.16207 294 TYR A CA 1
ATOM 2040 C C . TYR A 1 273 ? 65.77699 21.48597 94.61908 1.000 14.35566 294 TYR A C 1
ATOM 2041 O O . TYR A 1 273 ? 64.97538 22.18045 93.98868 1.000 14.42123 294 TYR A O 1
ATOM 2050 N N . GLU A 1 274 ? 66.60318 20.61861 94.03431 1.000 15.31532 295 GLU A N 1
ATOM 2051 C CA . GLU A 1 274 ? 66.43560 20.17136 92.65919 1.000 17.22315 295 GLU A CA 1
ATOM 2052 C C . GLU A 1 274 ? 66.70547 18.67682 92.63142 1.000 18.51260 295 GLU A C 1
ATOM 2053 O O . GLU A 1 274 ? 67.42833 18.15684 93.48340 1.000 18.62611 295 GLU A O 1
ATOM 2059 N N A ASN A 1 275 ? 66.12786 17.98520 91.64322 0.523 19.76340 296 ASN A N 1
ATOM 2060 N N B ASN A 1 275 ? 66.09463 17.99518 91.65527 0.477 19.65486 296 ASN A N 1
ATOM 2061 C CA A ASN A 1 275 ? 66.25000 16.52850 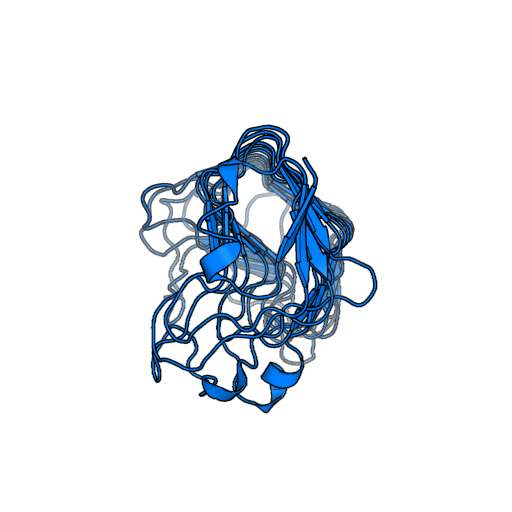91.59471 0.523 21.91511 296 ASN A CA 1
ATOM 2062 C CA B ASN A 1 275 ? 66.23950 16.54688 91.53306 0.477 21.46196 296 ASN A CA 1
ATOM 2063 C C A ASN A 1 275 ? 67.70196 16.08641 91.44098 0.523 23.32380 296 ASN A C 1
ATOM 2064 C C B ASN A 1 275 ? 67.70567 16.14087 91.49121 0.477 23.00851 296 ASN A C 1
ATOM 2065 O O A ASN A 1 275 ? 68.10670 15.05840 91.99831 0.523 24.47651 296 ASN A O 1
ATOM 2066 O O B ASN A 1 275 ? 68.12578 15.20388 92.18021 0.477 23.79433 296 ASN A O 1
ATOM 2075 N N . GLY A 1 276 ? 68.49898 16.83988 90.68780 1.000 23.62900 297 GLY A N 1
ATOM 2076 C CA . GLY A 1 276 ? 69.89146 16.48592 90.49556 1.000 25.72288 297 GLY A CA 1
ATOM 2077 C C . GLY A 1 276 ? 70.72050 16.71628 91.73747 1.000 27.02161 297 GLY A C 1
ATOM 2078 O O . GLY A 1 276 ? 71.40200 15.80900 92.22406 1.000 30.18781 297 GLY A O 1
ATOM 2079 N N . SER A 1 277 ? 70.65830 17.93660 92.25210 1.000 26.24841 298 SER A N 1
ATOM 2080 C CA A SER A 1 277 ? 71.35839 18.33813 93.46313 0.502 26.18696 298 SER A CA 1
ATOM 2081 C CA C SER A 1 277 ? 71.35092 18.33408 93.46856 0.498 26.20990 298 SER A CA 1
ATOM 2082 C C . SER A 1 277 ? 70.81208 19.69046 93.89910 1.000 24.40160 298 SER A C 1
ATOM 2083 O O . SER A 1 277 ? 70.54773 20.55241 93.05070 1.000 25.32396 298 SER A O 1
ATOM 2088 N N . PRO A 1 278 ? 70.61504 19.91265 95.19451 1.000 21.68599 299 PRO A N 1
ATOM 2089 C CA . PRO A 1 278 ? 70.14976 21.22983 95.64381 1.000 19.95022 299 PRO A CA 1
ATOM 2090 C C . PRO A 1 278 ? 71.16368 22.30208 95.26852 1.000 18.94542 299 PRO A C 1
ATOM 2091 O O . PRO A 1 278 ? 72.35635 22.03087 95.12574 1.000 19.69464 299 PRO A O 1
ATOM 2095 N N . THR A 1 279 ? 70.67822 23.53575 95.09781 1.000 17.98695 300 THR A N 1
ATOM 2096 C CA . THR A 1 279 ? 71.55124 24.60504 94.61776 1.000 18.19320 300 THR A CA 1
ATOM 2097 C C . THR A 1 279 ? 72.44486 25.18808 95.70156 1.000 18.72065 300 THR A C 1
ATOM 2098 O O . THR A 1 279 ? 73.46786 25.80078 95.37468 1.000 19.61152 300 THR A O 1
ATOM 2102 N N . GLY A 1 280 ? 72.07797 25.03154 96.97299 1.000 18.63509 301 GLY A N 1
ATOM 2103 C CA . GLY A 1 280 ? 72.75473 25.70816 98.05484 1.000 19.17440 301 GLY A CA 1
ATOM 2104 C C . GLY A 1 280 ? 72.22688 27.09080 98.37127 1.000 18.64867 301 GLY A C 1
ATOM 2105 O O . GLY A 1 280 ? 72.63380 27.67056 99.38331 1.000 19.81451 301 GLY A O 1
ATOM 2106 N N . THR A 1 281 ? 71.33330 27.63565 97.54688 1.000 17.84104 302 THR A N 1
ATOM 2107 C CA . THR A 1 281 ? 70.75902 28.95716 97.77858 1.000 17.19148 302 THR A CA 1
ATOM 2108 C C . THR A 1 281 ? 69.24604 28.81729 97.74965 1.000 15.94982 302 THR A C 1
ATOM 2109 O O . THR A 1 281 ? 68.68328 28.41993 96.70958 1.000 16.43523 302 THR A O 1
ATOM 2113 N N . PRO A 1 282 ? 68.55068 29.12522 98.83674 1.000 15.54043 303 PRO A N 1
ATOM 2114 C CA . PRO A 1 282 ? 67.10040 28.93449 98.86646 1.000 15.05885 303 PRO A CA 1
ATOM 2115 C C . PRO A 1 282 ? 66.37494 30.08013 98.17627 1.000 15.20262 303 PRO A C 1
ATOM 2116 O O . PRO A 1 282 ? 66.90599 31.17365 97.99517 1.000 17.06430 303 PRO A O 1
ATOM 2120 N N . THR A 1 283 ? 65.13551 29.80575 97.79247 1.000 14.59539 304 THR A N 1
ATOM 2121 C CA . THR A 1 283 ? 64.21909 30.80911 97.28136 1.000 14.82841 304 THR A CA 1
ATOM 2122 C C . THR A 1 283 ? 62.98685 30.82908 98.18120 1.000 14.83281 304 THR A C 1
ATOM 2123 O O . THR A 1 283 ? 62.84163 30.00184 99.08716 1.000 15.00362 304 THR A O 1
ATOM 2127 N N . ASN A 1 284 ? 62.08602 31.78412 97.93646 1.000 14.95438 305 ASN A N 1
ATOM 2128 C CA . ASN A 1 284 ? 61.02212 32.06417 98.89632 1.000 15.14241 305 ASN A CA 1
ATOM 2129 C C . ASN A 1 284 ? 59.62066 31.97647 98.30101 1.000 15.12721 305 ASN A C 1
ATOM 2130 O O . ASN A 1 284 ? 58.67174 32.52095 98.87937 1.000 16.22608 305 ASN A O 1
ATOM 2135 N N . GLY A 1 285 ? 59.46295 31.27158 97.18204 1.000 14.42572 306 GLY A N 1
ATOM 2136 C CA . GLY A 1 285 ? 58.16852 31.14283 96.54921 1.000 14.26567 306 GLY A CA 1
ATOM 2137 C C . GLY A 1 285 ? 57.30385 29.99159 97.02005 1.000 13.92398 306 GLY A C 1
ATOM 2138 O O . GLY A 1 285 ? 56.15211 29.89301 96.58314 1.000 14.62616 306 GLY A O 1
ATOM 2139 N N . VAL A 1 286 ? 57.82028 29.11802 97.88432 1.000 14.30803 307 VAL A N 1
ATOM 2140 C CA . VAL A 1 286 ? 57.04783 28.00107 98.43500 1.000 14.57250 307 VAL A CA 1
ATOM 2141 C C . VAL A 1 286 ? 57.04182 28.12639 99.95617 1.000 14.13628 307 VAL A C 1
ATOM 2142 O O . VAL A 1 286 ? 57.76560 27.38769 100.64301 1.000 15.24530 307 VAL A O 1
ATOM 2146 N N . PRO A 1 287 ? 56.25447 29.03573 100.52887 1.000 14.47125 308 PRO A N 1
ATOM 2147 C CA . PRO A 1 287 ? 56.30561 29.23868 101.98287 1.000 14.88004 308 PRO A CA 1
ATOM 2148 C C . PRO A 1 287 ? 55.88728 27.99225 102.75140 1.000 14.44604 308 PRO A C 1
ATOM 2149 O O . PRO A 1 287 ? 54.92419 27.31230 102.38634 1.000 15.39219 308 PRO A O 1
ATOM 2153 N N . ILE A 1 288 ? 56.61778 27.72150 103.83818 1.000 14.24913 309 ILE A N 1
ATOM 2154 C CA . ILE A 1 288 ? 56.33613 26.64311 104.78381 1.000 13.95212 309 ILE A CA 1
ATOM 2155 C C . ILE A 1 288 ? 55.86670 27.30340 106.07237 1.000 13.86985 309 ILE A C 1
ATOM 2156 O O . ILE A 1 288 ? 56.65861 27.93594 106.78597 1.000 14.43108 309 ILE A O 1
ATOM 2161 N N . THR A 1 289 ? 54.57640 27.17459 106.36893 1.000 14.25613 310 THR A N 1
ATOM 2162 C CA . THR A 1 289 ? 53.98389 27.84210 107.51737 1.000 14.99787 310 THR A CA 1
ATOM 2163 C C . THR A 1 289 ? 53.23474 26.83295 108.36989 1.000 14.87161 310 THR A C 1
ATOM 2164 O O . THR A 1 289 ? 52.74678 25.81434 107.87703 1.000 14.92671 310 THR A O 1
ATOM 2168 N N . ASP A 1 290 ? 53.13773 27.13185 109.66233 1.000 14.95599 311 ASP A N 1
ATOM 2169 C CA . ASP A 1 290 ? 52.41721 26.26116 110.58746 1.000 15.97413 311 ASP A CA 1
ATOM 2170 C C . ASP A 1 290 ? 52.95673 24.83243 110.52638 1.000 15.34856 311 ASP A C 1
ATOM 2171 O O . ASP A 1 290 ? 52.20651 23.86348 110.37371 1.000 16.27340 311 ASP A O 1
ATOM 2176 N N . LEU A 1 291 ? 54.28120 24.71667 110.62289 1.000 14.88729 312 LEU A N 1
ATOM 2177 C CA . LEU A 1 291 ? 54.95330 23.42939 110.72066 1.000 14.79137 312 LEU A CA 1
ATOM 2178 C C . LEU A 1 291 ? 55.15330 23.09859 112.19332 1.000 15.08740 312 LEU A C 1
ATOM 2179 O O . LEU A 1 291 ? 55.71043 23.90442 112.94858 1.000 16.52293 312 LEU A O 1
ATOM 2184 N N . THR A 1 292 ? 54.68907 21.92194 112.60024 1.000 13.82845 313 THR A N 1
ATOM 2185 C CA . THR A 1 292 ? 54.87024 21.42520 113.95567 1.000 14.50037 313 THR A CA 1
ATOM 2186 C C . THR A 1 292 ? 55.74238 20.18129 113.91692 1.000 14.23883 313 THR A C 1
ATOM 2187 O O . THR A 1 292 ? 55.44968 19.24006 113.17503 1.000 14.52944 313 THR A O 1
ATOM 2191 N N . LEU A 1 293 ? 56.80888 20.18311 114.71100 1.000 14.37952 314 LEU A N 1
ATOM 2192 C CA . LEU A 1 293 ? 57.52775 18.96468 115.05669 1.000 14.45921 314 LEU A CA 1
ATOM 2193 C C . LEU A 1 293 ? 57.30850 18.74507 116.54139 1.000 14.73247 314 LEU A C 1
ATOM 2194 O O . LEU A 1 293 ? 57.57535 19.64198 117.35028 1.000 16.30953 314 LEU A O 1
ATOM 2199 N N . ASN A 1 294 ? 56.77993 17.57927 116.89567 1.000 14.62515 315 ASN A N 1
ATOM 2200 C CA . ASN A 1 294 ? 56.48611 17.24818 118.28672 1.000 15.99308 315 ASN A CA 1
ATOM 2201 C C . ASN A 1 294 ? 57.03018 15.85359 118.56489 1.000 15.36149 315 ASN A C 1
ATOM 2202 O O . ASN A 1 294 ? 56.48302 14.86905 118.06780 1.000 17.35553 315 ASN A O 1
ATOM 2207 N N . THR A 1 295 ? 58.10469 15.77114 119.35229 1.000 14.53396 316 THR A N 1
ATOM 2208 C CA . THR A 1 295 ? 58.68435 14.48487 119.73792 1.000 15.00662 316 THR A CA 1
ATOM 2209 C C . THR A 1 295 ? 59.25904 13.77011 118.51735 1.000 14.55400 316 THR A C 1
ATOM 2210 O O . THR A 1 295 ? 58.72982 12.75964 118.04012 1.000 16.28687 316 THR A O 1
ATOM 2214 N N . VAL A 1 296 ? 60.34342 14.32284 117.99921 1.000 14.58735 317 VAL A N 1
ATOM 2215 C CA . VAL A 1 296 ? 61.08107 13.76951 116.87549 1.000 14.49046 317 VAL A CA 1
ATOM 2216 C C . VAL A 1 296 ? 62.47593 13.52725 117.41843 1.000 14.46665 317 VAL A C 1
ATOM 2217 O O . VAL A 1 296 ? 63.17563 14.47820 117.78580 1.000 14.92409 317 VAL A O 1
ATOM 2221 N N . THR A 1 297 ? 62.85902 12.25762 117.54540 1.000 14.16648 318 THR A N 1
ATOM 2222 C CA . THR A 1 297 ? 64.00823 11.90803 118.36911 1.000 15.47738 318 THR A CA 1
ATOM 2223 C C . THR A 1 297 ? 64.79744 10.78088 117.72931 1.000 15.04075 318 THR A C 1
ATOM 2224 O O . THR A 1 297 ? 64.28566 10.00952 116.91776 1.000 15.50806 318 THR A O 1
ATOM 2228 N N . GLY A 1 298 ? 66.05334 10.67583 118.13234 1.000 15.47594 319 GLY A N 1
ATOM 2229 C CA . GLY A 1 298 ? 66.85210 9.54224 117.73733 1.000 15.53029 319 GLY A CA 1
ATOM 2230 C C . GLY A 1 298 ? 68.27554 9.95330 117.46819 1.000 16.12252 319 GLY A C 1
ATOM 2231 O O . GLY A 1 298 ? 68.76445 10.93060 118.04876 1.000 18.37267 319 GLY A O 1
ATOM 2232 N N . SER A 1 299 ? 68.94216 9.22286 116.58089 1.000 15.80982 320 SER A N 1
ATOM 2233 C CA . SER A 1 299 ? 70.36166 9.41419 116.36159 1.000 16.94555 320 SER A CA 1
ATOM 2234 C C . SER A 1 299 ? 70.67757 9.38476 114.87322 1.000 16.59716 320 SER A C 1
ATOM 2235 O O . SER A 1 299 ? 69.95405 8.80366 114.05879 1.000 16.69975 320 SER A O 1
ATOM 2238 N N . VAL A 1 300 ? 71.78964 10.02387 114.53603 1.000 16.02272 321 VAL A N 1
ATOM 2239 C CA . VAL A 1 300 ? 72.34119 10.00513 113.19126 1.000 15.53672 321 VAL A CA 1
ATOM 2240 C C . VAL A 1 300 ? 73.75024 9.42574 113.24135 1.000 16.00473 321 VAL A C 1
ATOM 2241 O O . VAL A 1 300 ? 74.38368 9.35324 114.29791 1.000 16.70088 321 VAL A O 1
ATOM 2245 N N . SER A 1 301 ? 74.24387 9.02203 112.07220 1.000 17.07111 322 SER A N 1
ATOM 2246 C CA . SER A 1 301 ? 75.56242 8.41172 111.96312 1.000 19.17496 322 SER A CA 1
ATOM 2247 C C . SER A 1 301 ? 76.66350 9.45791 112.14956 1.000 19.15581 322 SER A C 1
ATOM 2248 O O . SER A 1 301 ? 76.43904 10.66638 112.05356 1.000 18.57610 322 SER A O 1
ATOM 2251 N N . SER A 1 302 ? 77.88198 8.96883 112.39516 1.000 21.01671 323 SER A N 1
ATOM 2252 C CA . SER A 1 302 ? 78.99192 9.85490 112.75026 1.000 23.47764 323 SER A CA 1
ATOM 2253 C C . SER A 1 302 ? 79.24873 10.92870 111.69169 1.000 23.78563 323 SER A C 1
ATOM 2254 O O . SER A 1 302 ? 79.61846 12.06015 112.02783 1.000 25.38988 323 SER A O 1
ATOM 2257 N N . GLY A 1 303 ? 79.06772 10.59992 110.41640 1.000 22.57865 324 GLY A N 1
ATOM 2258 C CA . GLY A 1 303 ? 79.29978 11.53535 109.33272 1.000 21.69425 324 GLY A CA 1
ATOM 2259 C C . GLY A 1 303 ? 78.10179 12.36402 108.92061 1.000 20.67552 324 GLY A C 1
ATOM 2260 O O . GLY A 1 303 ? 78.18024 13.10291 107.93164 1.000 22.08855 324 GLY A O 1
ATOM 2261 N N . ALA A 1 304 ? 76.99859 12.27159 109.65197 1.000 18.27382 325 ALA A N 1
ATOM 2262 C CA . ALA A 1 304 ? 75.77290 12.97078 109.31108 1.000 17.65006 325 ALA A CA 1
ATOM 2263 C C . ALA A 1 304 ? 75.66953 14.30402 110.04685 1.000 16.49546 325 ALA A C 1
ATOM 2264 O O . ALA A 1 304 ? 76.40405 14.59489 110.99357 1.000 17.64319 325 ALA A O 1
ATOM 2266 N N . THR A 1 305 ? 74.71365 15.10947 109.60155 1.000 16.08370 326 THR A N 1
ATOM 2267 C CA . THR A 1 305 ? 74.34848 16.36507 110.23307 1.000 16.67442 326 THR A CA 1
ATOM 2268 C C . THR A 1 305 ? 73.00127 16.17186 110.91872 1.000 15.72683 326 THR A C 1
ATOM 2269 O O . THR A 1 305 ? 72.09302 15.54873 110.35838 1.000 16.21741 326 THR A O 1
ATOM 2273 N N . GLU A 1 306 ? 72.87078 16.69214 112.14124 1.000 15.66594 327 GLU A N 1
ATOM 2274 C CA . GLU A 1 306 ? 71.65747 16.44228 112.91540 1.000 15.21811 327 GLU A CA 1
ATOM 2275 C C . GLU A 1 306 ? 70.44557 17.12560 112.29561 1.000 14.32312 327 GLU A C 1
ATOM 2276 O O . GLU A 1 306 ? 69.43972 16.47164 111.98527 1.000 14.63648 327 GLU A O 1
ATOM 2282 N N . ILE A 1 307 ? 70.51730 18.44779 112.13197 1.000 14.23418 328 ILE A N 1
ATOM 2283 C CA . ILE A 1 307 ? 69.40443 19.27038 111.66870 1.000 14.97527 328 ILE A CA 1
ATOM 2284 C C . ILE A 1 307 ? 69.94443 20.30042 110.68615 1.000 14.60486 328 ILE A C 1
ATOM 2285 O O . ILE A 1 307 ? 70.90429 21.01570 110.99218 1.000 15.67240 328 ILE A O 1
ATOM 2290 N N . TYR A 1 308 ? 69.30374 20.41133 109.52300 1.000 14.09905 329 TYR A N 1
ATOM 2291 C CA . TYR A 1 308 ? 69.69347 21.38715 108.50967 1.000 14.36267 329 TYR A CA 1
ATOM 2292 C C . TYR A 1 308 ? 68.44146 22.09816 108.02870 1.000 14.74550 329 TYR A C 1
ATOM 2293 O O . TYR A 1 308 ? 67.51807 21.45099 107.52559 1.000 15.00529 329 TYR A O 1
ATOM 2302 N N . ILE A 1 309 ? 68.40340 23.41754 108.20137 1.000 14.79849 330 ILE A N 1
ATOM 2303 C CA . ILE A 1 309 ? 67.27293 24.24201 107.79498 1.000 15.11428 330 ILE A CA 1
ATOM 2304 C C . ILE A 1 309 ? 67.80576 25.30365 106.85097 1.000 15.22121 330 ILE A C 1
ATOM 2305 O O . ILE A 1 309 ? 68.61037 26.14799 107.25543 1.000 15.90623 330 ILE A O 1
ATOM 2310 N N . LEU A 1 310 ? 67.36479 25.25907 105.59740 1.000 14.59484 331 LEU A N 1
ATOM 2311 C CA . LEU A 1 310 ? 67.78681 26.22032 104.58231 1.000 14.42694 331 LEU A CA 1
ATOM 2312 C C . LEU A 1 310 ? 66.53175 26.86384 104.00521 1.000 14.53874 331 LEU A C 1
ATOM 2313 O O . LEU A 1 310 ? 65.98851 26.42949 102.98456 1.000 14.34841 331 LEU A O 1
ATOM 2318 N N . CYS A 1 311 ? 66.061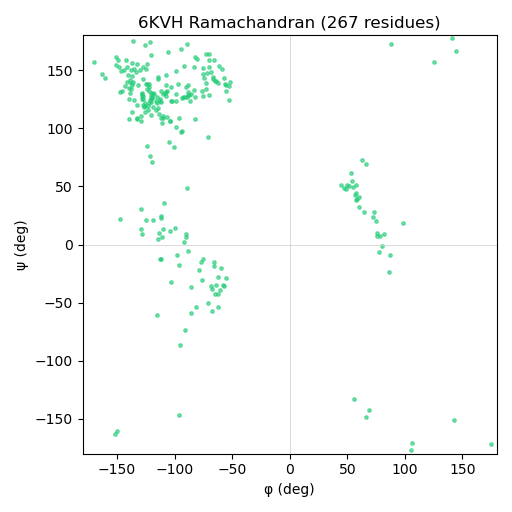31 27.89885 104.68420 1.000 15.77996 332 CYS A N 1
ATOM 2319 C CA . CYS A 1 311 ? 64.85536 28.60959 104.29971 1.000 15.88191 332 CYS A CA 1
ATOM 2320 C C . CYS A 1 311 ? 65.20779 29.88188 103.54123 1.000 16.02552 332 CYS A C 1
ATOM 2321 O O . CYS A 1 311 ? 66.25729 30.49068 103.76696 1.000 16.46569 332 CYS A O 1
ATOM 2324 N N . GLY A 1 312 ? 64.31544 30.26989 102.62866 1.000 16.49853 333 GLY A N 1
ATOM 2325 C CA . GLY A 1 312 ? 64.41094 31.55413 101.96913 1.000 17.73484 333 GLY A CA 1
ATOM 2326 C C . GLY A 1 312 ? 63.95864 32.68931 102.87271 1.000 17.30192 333 GLY A C 1
ATOM 2327 O O . GLY A 1 312 ? 63.56040 32.50036 104.02276 1.000 17.83867 333 GLY A O 1
ATOM 2328 N N A SER A 1 313 ? 64.03937 33.90031 102.32709 0.433 18.05833 334 SER A N 1
ATOM 2329 N N B SER A 1 313 ? 64.02307 33.90369 102.32983 0.567 18.04459 334 SER A N 1
ATOM 2330 C CA A SER A 1 313 ? 63.69631 35.09773 103.08169 0.433 19.37705 334 SER A CA 1
ATOM 2331 C CA B SER A 1 313 ? 63.71146 35.10836 103.09558 0.567 19.45065 334 SER A CA 1
ATOM 2332 C C A SER A 1 313 ? 62.18310 35.20670 103.22082 0.433 18.87537 334 SER A C 1
ATOM 2333 C C B SER A 1 313 ? 62.19874 35.24851 103.22942 0.567 18.79499 334 SER A C 1
ATOM 2334 O O A SER A 1 313 ? 61.46994 35.37013 102.22516 0.433 19.38000 334 SER A O 1
ATOM 2335 O O B SER A 1 313 ? 61.49929 35.48799 102.23966 0.567 19.44236 334 SER A O 1
ATOM 2340 N N . GLY A 1 314 ? 61.69344 35.11634 104.45434 1.000 19.15467 335 GLY A N 1
ATOM 2341 C CA . GLY A 1 314 ? 60.27968 35.25923 104.73123 1.000 19.77072 335 GLY A CA 1
ATOM 2342 C C . GLY A 1 314 ? 59.42462 34.03641 104.45987 1.000 19.10596 335 GLY A C 1
ATOM 2343 O O . GLY A 1 314 ? 58.22635 34.06196 104.77126 1.000 21.32696 335 GLY A O 1
ATOM 2344 N N . SER A 1 315 ? 59.99064 32.96000 103.91567 1.000 17.41613 336 SER A N 1
ATOM 2345 C CA . SER A 1 315 ? 59.21169 31.80891 103.47108 1.000 17.07858 336 SER A CA 1
ATOM 2346 C C . SER A 1 315 ? 59.18984 30.64513 104.46381 1.000 15.86430 336 SER A C 1
ATOM 2347 O O . SER A 1 315 ? 58.76969 29.53882 104.09996 1.000 17.09329 336 SER A O 1
ATOM 2350 N N . CYS A 1 316 ? 59.60476 30.86625 105.70801 1.000 15.70184 337 CYS A N 1
ATOM 2351 C CA . CYS A 1 316 ? 59.41313 29.88182 106.77381 1.000 15.38593 337 CYS A CA 1
ATOM 2352 C C . CYS A 1 316 ? 58.94771 30.64256 108.00625 1.000 16.47247 337 CYS A C 1
ATOM 2353 O O . CYS A 1 316 ? 59.70172 31.45183 108.55292 1.000 18.03422 337 CYS A O 1
ATOM 2356 N N . SER A 1 317 ? 57.71418 30.40260 108.44325 1.000 15.45308 338 SER A N 1
ATOM 2357 C CA . SER A 1 317 ? 57.19218 31.18161 109.55317 1.000 16.52278 338 SER A CA 1
ATOM 2358 C C . SER A 1 317 ? 56.15931 30.37966 110.32672 1.000 15.18384 338 SER A C 1
ATOM 2359 O O . SER A 1 317 ? 55.53055 29.46144 109.79413 1.000 15.68205 338 SER A O 1
ATOM 2362 N N A SER A 1 318 ? 55.98705 30.75102 111.59734 0.739 15.08116 339 SER A N 1
ATOM 2363 N N B SER A 1 318 ? 56.01826 30.73076 111.60753 0.261 15.59097 339 SER A N 1
ATOM 2364 C CA A SER A 1 318 ? 55.00791 30.12923 112.49139 0.739 15.86976 339 SER A CA 1
ATOM 2365 C CA B SER A 1 318 ? 55.02116 30.15262 112.51123 0.261 16.19907 339 SER A CA 1
ATOM 2366 C C A SER A 1 318 ? 55.24248 28.62349 112.62406 0.739 15.15281 339 SER A C 1
ATOM 2367 C C B SER A 1 318 ? 55.21428 28.64394 112.69032 0.261 15.94495 339 SER A C 1
ATOM 2368 O O A SER A 1 318 ? 54.42482 27.80064 112.21550 0.739 16.50150 339 SER A O 1
ATOM 2369 O O B SER A 1 318 ? 54.33086 27.83732 112.40178 0.261 16.72823 339 SER A O 1
ATOM 2374 N N . TRP A 1 319 ? 56.38984 28.27449 113.18847 1.000 15.36957 340 TRP A N 1
ATOM 2375 C CA . TRP A 1 319 ? 56.71462 26.88259 113.45985 1.000 15.19771 340 TRP A CA 1
ATOM 2376 C C . TRP A 1 319 ? 56.69166 26.64013 114.96275 1.000 16.08204 340 TRP A C 1
ATOM 2377 O O . TRP A 1 319 ? 56.97009 27.54342 115.75692 1.000 18.73871 340 TRP A O 1
ATOM 2388 N N . THR A 1 320 ? 56.36839 25.40788 115.34524 1.000 16.11939 341 THR A N 1
ATOM 2389 C CA . THR A 1 320 ? 56.36755 24.97160 116.73548 1.000 16.90889 341 THR A CA 1
ATOM 2390 C C . THR A 1 320 ? 57.15757 23.67520 116.80647 1.000 16.08309 341 THR A C 1
ATOM 2391 O O . THR A 1 320 ? 56.77197 22.68559 116.18556 1.000 17.35131 341 THR A O 1
ATOM 2395 N N A TRP A 1 321 ? 58.31472 23.70672 117.45559 0.662 15.55005 342 TRP A N 1
ATOM 2396 N N B TRP A 1 321 ? 58.16877 23.64849 117.68467 0.338 16.08256 342 TRP A N 1
ATOM 2397 C CA A TRP A 1 321 ? 59.15287 22.52363 117.58503 0.662 15.14116 342 TRP A CA 1
ATOM 2398 C CA B TRP A 1 321 ? 59.27946 22.68703 117.65385 0.338 16.39846 342 TRP A CA 1
ATOM 2399 C C A TRP A 1 321 ? 59.33500 22.25979 119.06598 0.662 16.05610 342 TRP A C 1
ATOM 2400 C C B TRP A 1 321 ? 59.53515 22.21266 119.09024 0.338 16.18181 342 TRP A C 1
ATOM 2401 O O A TRP A 1 321 ? 59.82488 23.12166 119.80223 0.662 18.22600 342 TRP A O 1
ATOM 2402 O O B TRP A 1 321 ? 60.28728 22.85736 119.82447 0.338 16.72844 342 TRP A O 1
ATOM 2423 N N . THR A 1 322 ? 58.93947 21.07569 119.49047 1.000 15.64895 343 THR A N 1
ATOM 2424 C CA . THR A 1 322 ? 58.99107 20.66450 120.88599 1.000 16.96857 343 THR A CA 1
ATOM 2425 C C . THR A 1 322 ? 59.39271 19.19991 120.96642 1.000 16.07963 343 THR A C 1
ATOM 2426 O O . THR A 1 322 ? 58.95599 18.38588 120.15106 1.000 16.34772 343 THR A O 1
ATOM 2430 N N . GLY A 1 323 ? 60.22232 18.86560 121.95137 1.000 15.93162 344 GLY A N 1
ATOM 2431 C CA . GLY A 1 323 ? 60.66149 17.48861 122.10051 1.000 16.64785 344 GLY A CA 1
ATOM 2432 C C . GLY A 1 323 ? 61.50373 16.97992 120.95093 1.000 15.98711 344 GLY A C 1
ATOM 2433 O O . GLY A 1 323 ? 61.50928 15.77408 120.68384 1.000 16.64234 344 GLY A O 1
ATOM 2434 N N . VAL A 1 324 ? 62.22030 17.86161 120.26072 1.000 15.41836 345 VAL A N 1
ATOM 2435 C CA . VAL A 1 324 ? 63.11142 17.45203 119.18191 1.000 16.08553 345 VAL A CA 1
ATOM 2436 C C . VAL A 1 324 ? 64.48809 17.22783 119.78495 1.000 16.23953 345 VAL A C 1
ATOM 2437 O O . VAL A 1 324 ? 65.08204 18.14897 120.35148 1.000 18.25167 345 VAL A O 1
ATOM 2441 N N A SER A 1 325 ? 64.99045 16.00336 119.67789 0.678 16.04896 346 SER A N 1
ATOM 2442 N N B SER A 1 325 ? 65.00214 16.00303 119.65720 0.322 16.40007 346 SER A N 1
ATOM 2443 C CA A SER A 1 325 ? 66.30501 15.66914 120.21429 0.678 17.03627 346 SER A CA 1
ATOM 2444 C CA B SER A 1 325 ? 66.29036 15.62201 120.24238 0.322 17.02450 346 SER A CA 1
ATOM 2445 C C A SER A 1 325 ? 66.96571 14.65625 119.29373 0.678 17.48478 346 SER A C 1
ATOM 2446 C C B SER A 1 325 ? 66.97121 14.63578 119.29539 0.322 17.29333 346 SER A C 1
ATOM 2447 O O A SER A 1 325 ? 66.60322 13.47551 119.30070 0.678 17.47538 346 SER A O 1
ATOM 2448 O O B SER A 1 325 ? 66.62950 13.44954 119.28229 0.322 17.25053 346 SER A O 1
ATOM 2453 N N . ILE A 1 326 ? 67.93630 15.12291 118.51513 1.000 17.42079 347 ILE A N 1
ATOM 2454 C CA . ILE A 1 326 ? 68.67474 14.30993 117.55063 1.000 17.84795 347 ILE A CA 1
ATOM 2455 C C . ILE A 1 326 ? 70.12817 14.28049 118.00163 1.000 17.59312 347 ILE A C 1
ATOM 2456 O O . ILE A 1 326 ? 70.77075 15.33163 118.07332 1.000 19.61197 347 ILE A O 1
ATOM 2461 N N . THR A 1 327 ? 70.65103 13.08843 118.28771 1.000 16.09334 348 THR A N 1
ATOM 2462 C CA . THR A 1 327 ? 72.01822 12.91926 118.77011 1.000 16.03543 348 THR A CA 1
ATOM 2463 C C . THR A 1 327 ? 72.91704 12.35425 117.67396 1.000 16.08096 348 THR A C 1
ATOM 2464 O O . THR A 1 327 ? 72.46089 11.83081 116.65449 1.000 16.74863 348 THR A O 1
ATOM 2468 N N . GLY A 1 328 ? 74.22106 12.44601 117.90695 1.000 16.24418 349 GLY A N 1
ATOM 2469 C CA . GLY A 1 328 ? 75.19547 11.90612 116.98430 1.000 17.57224 349 GLY A CA 1
ATOM 2470 C C . GLY A 1 328 ? 75.58307 12.89935 115.90369 1.000 17.08392 349 GLY A C 1
ATOM 2471 O O . GLY A 1 328 ? 75.01951 13.98504 115.77201 1.000 17.29319 349 GLY A O 1
ATOM 2472 N N . GLY A 1 329 ? 76.58121 12.51345 115.11524 1.000 17.18103 350 GLY A N 1
ATOM 2473 C CA . GLY A 1 329 ? 76.98071 13.35081 113.99680 1.000 17.76146 350 GLY A CA 1
ATOM 2474 C C . GLY A 1 329 ? 77.42100 14.73185 114.44805 1.000 18.53518 350 GLY A C 1
ATOM 2475 O O . GLY A 1 329 ? 77.98621 14.91816 115.53272 1.000 19.36239 350 GLY A O 1
ATOM 2476 N N A SER A 1 330 ? 77.14909 15.72290 113.59902 0.620 18.41273 351 SER A N 1
ATOM 2477 N N B SER A 1 330 ? 77.15060 15.72676 113.60821 0.380 19.10054 351 SER A N 1
ATOM 2478 C CA A SER A 1 330 ? 77.60388 17.08858 113.81276 0.620 19.58249 351 SER A CA 1
ATOM 2479 C CA B SER A 1 330 ? 77.60067 17.08404 113.87124 0.380 20.30430 351 SER A CA 1
ATOM 2480 C C A SER A 1 330 ? 76.43230 18.05509 113.71155 0.620 19.42776 351 SER A C 1
ATOM 2481 C C B SER A 1 330 ? 76.46396 18.07388 113.66289 0.380 20.15319 351 SER A C 1
ATOM 2482 O O A SER A 1 330 ? 75.37104 17.73119 113.17102 0.620 19.33476 351 SER A O 1
ATOM 2483 O O B SER A 1 330 ? 75.45723 17.77994 113.01295 0.380 19.92194 351 SER A O 1
ATOM 2488 N N . LYS A 1 331 ? 76.65114 19.26230 114.22791 1.000 20.88374 352 LYS A N 1
ATOM 2489 C CA . LYS A 1 331 ? 75.71772 20.36310 114.05167 1.000 23.48931 352 LYS A CA 1
ATOM 2490 C C . LYS A 1 331 ? 76.00082 21.06077 112.72864 1.000 22.77331 352 LYS A C 1
ATOM 2491 O O . LYS A 1 331 ? 77.15112 21.16828 112.29165 1.000 23.88383 352 LYS A O 1
ATOM 2497 N N . SER A 1 332 ? 74.94535 21.56103 112.09999 1.000 21.89405 353 SER A N 1
ATOM 2498 C CA . SER A 1 332 ? 75.11182 22.22080 110.81540 1.000 21.73693 353 SER A CA 1
ATOM 2499 C C . SER A 1 332 ? 75.74478 23.59343 110.99266 1.000 23.97442 353 SER A C 1
ATOM 2500 O O . SER A 1 332 ? 75.46400 24.30675 111.95984 1.000 24.50716 353 SER A O 1
ATOM 2503 N N . THR A 1 333 ? 76.60341 23.95703 110.04061 1.000 24.65177 354 THR A N 1
ATOM 2504 C CA . THR A 1 333 ? 77.18293 25.28816 109.93743 1.000 25.77191 354 THR A CA 1
ATOM 2505 C C . THR A 1 333 ? 76.53582 26.10459 108.82804 1.000 26.76336 354 THR A C 1
ATOM 2506 O O . THR A 1 333 ? 77.06352 27.15715 108.45445 1.000 28.84078 354 THR A O 1
ATOM 2510 N N . LYS A 1 334 ? 75.41561 25.63854 108.27982 1.000 25.45809 355 LYS A N 1
ATOM 2511 C CA . LYS A 1 334 ? 74.91168 26.16939 107.02216 1.000 26.27837 355 LYS A CA 1
ATOM 2512 C C . LYS A 1 334 ? 73.45226 26.60562 107.06974 1.000 22.74519 355 LYS A C 1
ATOM 2513 O O . LYS A 1 334 ? 72.88813 26.92809 106.01825 1.000 22.29834 355 LYS A O 1
ATOM 2519 N N . CYS A 1 335 ? 72.82626 26.64357 108.24485 1.000 20.74943 356 CYS A N 1
ATOM 2520 C CA . CYS A 1 335 ? 71.40228 26.94156 108.29967 1.000 19.09517 356 CYS A CA 1
ATOM 2521 C C . CYS A 1 335 ? 71.13603 28.40759 107.97890 1.000 19.61151 356 CYS A C 1
ATOM 2522 O O . CYS A 1 335 ? 71.94144 29.29173 108.28402 1.000 20.94003 356 CYS A O 1
ATOM 2525 N N . GLU A 1 336 ? 69.98407 28.66087 107.35429 1.000 18.48874 357 GLU A N 1
ATOM 2526 C CA . GLU A 1 336 ? 69.61584 30.01022 106.94794 1.000 18.46420 357 GLU A CA 1
ATOM 2527 C C . GLU A 1 336 ? 68.14468 30.26212 107.23960 1.000 17.11379 357 GLU A C 1
ATOM 2528 O O . GLU A 1 336 ? 67.30178 29.38822 107.01087 1.000 17.02457 357 GLU A O 1
ATOM 2534 N N . ASN A 1 337 ? 67.84600 31.46535 107.74051 1.000 18.19549 358 ASN A N 1
ATOM 2535 C CA . ASN A 1 337 ? 66.46949 31.92229 107.93907 1.000 18.53768 358 ASN A CA 1
ATOM 2536 C C . ASN A 1 337 ? 65.67786 30.97968 108.84322 1.000 17.81746 358 ASN A C 1
ATOM 2537 O O . ASN A 1 337 ? 64.52538 30.64562 108.57546 1.000 18.68996 358 ASN A O 1
ATOM 2542 N N . VAL A 1 338 ? 66.30760 30.57033 109.93477 1.000 18.61071 359 VAL A N 1
ATOM 2543 C CA . VAL A 1 338 ? 65.65534 29.68066 110.90378 1.000 19.18262 359 VAL A CA 1
ATOM 2544 C C . VAL A 1 338 ? 64.56061 30.45369 111.63751 1.000 18.62467 359 VAL A C 1
ATOM 2545 O O . VAL A 1 338 ? 64.81913 31.56267 112.13905 1.000 18.88141 359 VAL A O 1
ATOM 2549 N N . PRO A 1 339 ? 63.33585 29.93560 111.70765 1.000 18.15288 360 PRO A N 1
ATOM 2550 C CA . PRO A 1 339 ? 62.25241 30.67122 112.37240 1.000 17.91566 360 PRO A CA 1
ATOM 2551 C C . PRO A 1 339 ? 62.42123 30.76114 113.88142 1.000 17.45135 360 PRO A C 1
ATOM 2552 O O . PRO A 1 339 ? 63.18776 30.02722 114.51261 1.000 18.53330 360 PRO A O 1
ATOM 2556 N N . SER A 1 340 ? 61.65289 31.68656 114.45643 1.000 17.40290 361 SER A N 1
ATOM 2557 C CA . SER A 1 340 ? 61.56964 31.82187 115.90406 1.000 17.62706 361 SER A CA 1
ATOM 2558 C C . SER A 1 340 ? 61.16730 30.49901 116.54369 1.000 17.08097 361 SER A C 1
ATOM 2559 O O . SER A 1 340 ? 60.28136 29.79750 116.05204 1.000 18.46361 361 SER A O 1
ATOM 2562 N N . GLY A 1 341 ? 61.82375 30.16262 117.65342 1.000 16.01534 362 GLY A N 1
ATOM 2563 C CA . GLY A 1 341 ? 61.49404 28.96395 118.39896 1.000 16.57040 362 GLY A CA 1
ATOM 2564 C C . GLY A 1 341 ? 62.09510 27.68992 117.85946 1.000 17.61745 362 GLY A C 1
ATOM 2565 O O . GLY A 1 341 ? 61.73663 26.60266 118.33022 1.000 19.64161 362 GLY A O 1
ATOM 2566 N N . VAL A 1 342 ? 63.00518 27.78803 116.89665 1.000 17.45742 363 VAL A N 1
ATOM 2567 C CA . VAL A 1 342 ? 63.57500 26.63810 116.20992 1.000 19.43462 363 VAL A CA 1
ATOM 2568 C C . VAL A 1 342 ? 65.09122 26.77954 116.21509 1.000 21.86977 363 VAL A C 1
ATOM 2569 O O . VAL A 1 342 ? 65.62431 27.89113 116.21655 1.000 20.84545 363 VAL A O 1
ATOM 2573 N N . SER A 1 343 ? 65.79414 25.64697 116.20908 1.000 26.76860 364 SER A N 1
ATOM 2574 C CA . SER A 1 343 ? 67.24786 25.67699 116.12025 1.000 33.43828 364 SER A CA 1
ATOM 2575 C C . SER A 1 343 ? 67.75616 24.45139 115.37696 1.000 37.80969 364 SER A C 1
ATOM 2576 O O . SER A 1 343 ? 67.11616 23.39655 115.37586 1.000 37.76151 364 SER A O 1
ATOM 2579 N N . CYS A 1 344 ? 68.92133 24.60708 114.75089 1.000 40.84647 365 CYS A N 1
ATOM 2580 C CA . CYS A 1 344 ? 69.66124 23.48581 114.17969 1.000 50.89272 365 CYS A CA 1
ATOM 2581 C C . CYS A 1 344 ? 70.57398 22.90250 115.25826 1.000 45.23045 365 CYS A C 1
ATOM 2582 O O . CYS A 1 344 ? 70.92169 21.71973 115.23295 1.000 32.61570 365 CYS A O 1
#

Solvent-accessible surface area: 11964 Å² total; per-residue (Å²): 95,90,30,89,21,91,64,3,70,47,0,68,91,42,26,85,80,4,61,26,0,12,0,41,87,0,71,2,75,44,21,55,28,0,48,0,45,49,11,73,72,50,2,94,0,22,1,61,30,53,1,57,8,24,91,82,89,47,71,18,20,2,0,11,0,17,14,58,77,1,50,0,57,16,32,126,78,6,26,0,31,0,64,0,45,73,0,18,50,40,84,2,71,87,30,55,75,64,14,0,76,0,0,51,0,57,67,0,34,55,12,28,0,48,25,0,37,0,74,11,0,0,2,23,1,1,21,3,86,4,65,72,2,36,0,38,66,0,45,1,53,0,34,57,2,79,121,90,25,9,60,15,0,16,0,0,25,1,18,52,2,44,121,1,46,0,46,81,2,73,1,51,1,18,14,1,2,0,4,0,23,2,2,62,37,2,67,0,29,32,3,58,3,26,24,3,31,1,0,0,0,0,11,0,3,71,114,128,44,25,56,0,89,62,1,32,0,37,107,3,44,0,31,102,5,75,7,0,0,24,0,12,1,32,87,54,14,107,17,38,0,22,77,1,37,0,16,53,0,84,6,47,30,0,52,69,46,0,0,1,0,10,2,1,31,69,104,74,75,58,57,40,81,28,37,83,27,3,47,0,40,74,1,39,0,69,49,0,39,24,41,11,47,110,76,2,27,11,16,14,0,2,0,3,82,74,3,13,47,79,16,80,30,82,46,40,64,14,78,37,33,64,136,21,134,106,39,72,78,54,15,106,68,20,82,30

Foldseek 3Di:
DEDEDQELVVCVVCQQVHQEYEHEPYEYEEPDASEAEPHEANREYEYYAEYEYDDDQDADANYEHADANYEYEYDVPYEHEDVLLVQADQQACNDGTRFYEYYEYAHNELYEHEHYEYEQHNAAYYEHQYEQYEYENYEYHNQVCLPSHYDNHEDEEYANYENYEYYQYEYAGAEEPYEDQAYEHYEYENYEAENYAEHEDDCAFDDPGREAYAYEYEHYEYELYQEHAEYHYDAPGAYEHENYEYEHYEYYAHEAEDYEYAQQDDPVGGPLAHAARYAYEHYEYYQHEYEYEQQYEYYAAAHHDPRYEHYHYYNYYYDHHHHDPRHDDAYPNDDD

Radius of gyration: 19.86 Å; Cα contacts (8 Å, |Δi|>4): 1242; chains: 1; bounding box: 50×52×44 Å

Sequence (336 aa):
ASCTFTDAASAMMASKTACSTITLNNIAVPAGTTLDLTGLTSSGTRRVIFEGTTTFGYQEWSSGPLVSISGTDDITVQGASSSGSVVLDGDGARWWDGQGSNGGKTKPKFFYAHSLDSSSITGITIKNSPVVQVFSIQQSNNNLSSLTDITVDDADGDTQGGHNTDAFDIGSSTYITITNANNVHNQDDCIAVNSGENIIIFTGGTCTGGHGLSIGSVGGRSSDNTVKNVTIEHSTTVTNSQQNGVRIKTVYGATGSSVSEVTYSSNIQMSSGIANYGIVIEQDYENNGSSPTGTPTNGVPITDLTLNTVTGSVSSGATEIYILCGSSGSCSSSWTWWTGVSSITGGSSKSTKCENVPSGVSC